Protein 8IXT (pdb70)

Secondary structure (DSSP, 8-state):
-TT--S----S--HHHHHHHHHHHGGGGG--STTT--HHHHHHHHTSSEE-THHHHHHHHHHHHHHHHT----SSPPPHHHHHHHHHHHHHTT------HHHHHHHHHHHHHHHHH-TTS-S--SS-HHHHHHHHHHHHHTT----HHHHHHHHHHHHTTTTEETTEE-HHHHHHHHHHHHHHHHHT-SGGGHHHHHHHHHHHHHHHHHTB-TTS-BSSTTTHHHHHHHHHTS--TTHHHHHHHHHHHHHHHHHTT---SHHHHHHHHHHHTT--GGGGSS--SS---EEP-PPPPPPPP--EEEEEEEE-SSSS-EEEEEEEETT--HHHHHHHHHHTSS--EEEE--TTS-EEEEETTEE--TTEEEEEEETTTEE-SS-TTT--PPTT-EEEEEEEE-

Nearest PDB structures (foldseek):
  8ixt-assembly1_A  TM=1.003E+00  e=1.130E-69  Rattus norvegicus
  8ixu-assembly1_A  TM=9.910E-01  e=1.013E-63  Rattus norvegicus
  7qbd-assembly1_A  TM=9.647E-01  e=2.688E-50  Homo sapiens
  7qbf-assembly1_A  TM=9.592E-01  e=4.370E-50  Homo sapiens
  2bb5-assembly2_B  TM=9.600E-01  e=7.190E-48  Homo sapiens

B-factor: mean 21.13, std 11.47, range [8.56, 84.75]

Organism: Rattus norvegicus (NCBI:txid10116)

GO terms:
  GO:0005576 extracellular region (C, IDA)
  GO:0031419 cobalamin binding (F, IDA)
  GO:0015889 cobalamin transport (P, TAS)

Foldseek 3Di:
DVQLFAQAQPDFDPVLLQVLLLLCQVLLPVLDLLAQALLLLLLQLLFQAHAPPSSVVSLVSLVVNVVVQQVVHDDHDALLRLLSNLLSCLSQVHADDVGSSLVVSLVNLVQQLVQCNPVSNGAGLPHLQSLLSSLLSCLLNVHAHDLSSLVSNLVCLVVQVQADPNAGPLQSLLSNLSSLLSCQVSCGSVVCNVSSVVSLVSSLVQQLVQQDPQQARRDLLSRLSNLLSSNVDTRRCSSVSSNSNSSNNSVCSVVPPNSFSSSSSSNRNVNSSHHSSCSSPHDNPDNHHYRDHDDDDDDQDAKAKEWEWEVADPPTDIDIDIDGQQAFLLVVQVRVVVVHQWDWDFGQDNRGTATAGTSRRGQDRQKGWFKAWPPPHTDPHDRRRHGDHHPIYIYTYIGGD

Structure (mmCIF, N/CA/C/O backbone):
data_8IXT
#
_entry.id   8IXT
#
_cell.length_a   51.100
_cell.length_b   55.060
_cell.length_c   143.670
_cell.angle_alpha   90.000
_cell.angle_beta   90.000
_cell.angle_gamma   90.000
#
_symmetry.space_group_name_H-M   'P 21 21 21'
#
loop_
_entity.id
_entity.type
_entity.pdbx_description
1 polymer Transcobalamin-2
2 non-polymer COBALAMIN
3 non-polymer GLUTATHIONE
4 non-polymer 'CHLORIDE ION'
5 water water
#
loop_
_atom_site.group_PDB
_atom_site.id
_atom_site.type_symbol
_atom_site.label_atom_id
_atom_site.label_alt_id
_atom_site.label_comp_id
_atom_site.label_asym_id
_atom_site.label_entity_id
_atom_site.label_seq_id
_atom_site.pdbx_PDB_ins_code
_atom_site.Cartn_x
_atom_site.Cartn_y
_atom_site.Cartn_z
_atom_site.occupancy
_atom_site.B_iso_or_equiv
_atom_site.auth_seq_id
_atom_site.auth_comp_id
_atom_site.auth_asym_id
_atom_site.auth_atom_id
_atom_site.pdbx_PDB_model_num
ATOM 1 N N . ASP A 1 15 ? -14.53969 -6.22201 49.52455 1.000 46.83702 15 ASP A N 1
ATOM 2 C CA . ASP A 1 15 ? -15.64290 -5.78648 48.67345 1.000 46.04236 15 ASP A CA 1
ATOM 3 C C . ASP A 1 15 ? -16.85771 -6.69763 48.91703 1.000 41.96649 15 ASP A C 1
ATOM 4 O O . ASP A 1 15 ? -17.40451 -7.28073 47.97734 1.000 44.85017 15 ASP A O 1
ATOM 12 N N . ASP A 1 16 ? -17.27646 -6.80833 50.18572 1.000 42.05664 16 ASP A N 1
ATOM 13 C CA . ASP A 1 16 ? -18.39308 -7.67987 50.54751 1.000 32.47811 16 ASP A CA 1
ATOM 14 C C . ASP A 1 16 ? -19.66617 -7.31362 49.80217 1.000 38.03131 16 ASP A C 1
ATOM 15 O O . ASP A 1 16 ? -20.56469 -8.15565 49.67799 1.000 36.36303 16 ASP A O 1
ATOM 24 N N . LYS A 1 17 ? -19.75780 -6.08477 49.29447 1.000 34.49257 17 LYS A N 1
ATOM 25 C CA . LYS A 1 17 ? -20.96843 -5.60874 48.64533 1.000 26.66770 17 LYS A CA 1
ATOM 26 C C . LYS A 1 17 ? -21.02153 -5.92263 47.15492 1.000 28.78259 17 LYS A C 1
ATOM 27 O O . LYS A 1 17 ? -22.08735 -5.77020 46.54522 1.000 28.71796 17 LYS A O 1
ATOM 46 N N . GLY A 1 18 ? -19.91404 -6.33719 46.54842 1.000 29.94880 18 GLY A N 1
ATOM 47 C CA . GLY A 1 18 ? -19.96313 -6.72155 45.14776 1.000 25.85591 18 GLY A CA 1
ATOM 48 C C . GLY A 1 18 ? -20.08879 -5.54425 44.21115 1.000 24.04701 18 GLY A C 1
ATOM 49 O O . GLY A 1 18 ? -20.81306 -5.62258 43.21007 1.000 24.23911 18 GLY A O 1
ATOM 53 N N . GLU A 1 19 ? -19.39294 -4.45442 44.51162 1.000 23.08472 19 GLU A N 1
ATOM 54 C CA . GLU A 1 19 ? -19.46539 -3.23682 43.72459 1.000 25.65519 19 GLU A CA 1
ATOM 55 C C . GLU A 1 19 ? -18.31202 -3.08582 42.74356 1.000 21.27937 19 GLU A C 1
ATOM 56 O O . GLU A 1 19 ? -18.39868 -2.24502 41.84405 1.000 24.06436 19 GLU A O 1
ATOM 68 N N . PHE A 1 20 ? -17.25022 -3.87237 42.88159 1.000 21.64391 20 PHE A N 1
ATOM 69 C CA . PHE A 1 20 ? -16.07841 -3.74334 42.02469 1.000 19.40957 20 PHE A CA 1
ATOM 70 C C . PHE A 1 20 ? -16.08641 -4.79804 40.92879 1.000 16.80885 20 PHE A C 1
ATOM 71 O O . PHE A 1 20 ? -16.33332 -5.97643 41.19142 1.000 17.31786 20 PHE A O 1
ATOM 88 N N . CYS A 1 21 ? -15.81777 -4.36554 39.70406 1.000 15.73209 21 CYS A N 1
ATOM 89 C CA . CYS A 1 21 ? -15.68934 -5.27640 38.57509 1.000 14.48480 21 CYS A CA 1
ATOM 90 C C . CYS A 1 21 ? -14.33084 -5.96194 38.65317 1.000 13.03974 21 CYS A C 1
ATOM 91 O O . CYS A 1 21 ? -13.30830 -5.33250 38.38908 1.000 14.18847 21 CYS A O 1
ATOM 98 N N . VAL A 1 22 ? -14.32028 -7.24914 39.00959 1.000 14.60894 22 VAL A N 1
ATOM 99 C CA . VAL A 1 22 ? -13.08040 -8.01407 39.06439 1.000 13.96427 22 VAL A CA 1
ATOM 100 C C . VAL A 1 22 ? -13.23642 -9.32984 38.31432 1.000 13.98385 22 VAL A C 1
ATOM 101 O O . VAL A 1 22 ? -14.33575 -9.85786 38.14220 1.000 14.87070 22 VAL A O 1
ATOM 114 N N . ILE A 1 23 ? -12.09694 -9.85993 37.88050 1.000 14.13925 23 ILE A N 1
ATOM 115 C CA . ILE A 1 23 ? -12.00334 -11.09712 37.10831 1.000 14.75597 23 ILE A CA 1
ATOM 116 C C . ILE A 1 23 ? -11.05034 -12.00581 37.87515 1.000 15.08948 23 ILE A C 1
ATOM 117 O O . ILE A 1 23 ? -9.87132 -12.12573 37.50779 1.000 15.04615 23 ILE A O 1
ATOM 133 N N . PRO A 1 24 ? -11.50175 -12.63050 38.94449 1.000 15.38897 24 PRO A N 1
ATOM 134 C CA . PRO A 1 24 ? -10.60883 -13.45356 39.76862 1.000 16.13775 24 PRO A CA 1
ATOM 135 C C . PRO A 1 24 ? -10.43063 -14.84312 39.17617 1.000 16.93547 24 PRO A C 1
ATOM 136 O O . PRO A 1 24 ? -11.19120 -15.29494 38.32299 1.000 17.13950 24 PRO A O 1
ATOM 147 N N . LYS A 1 25 ? -9.39281 -15.52939 39.65606 1.000 16.64556 25 LYS A N 1
ATOM 148 C CA . LYS A 1 25 ? -9.28023 -16.97657 39.48685 1.000 15.90971 25 LYS A CA 1
ATOM 149 C C . LYS A 1 25 ? -9.28770 -17.39342 38.01879 1.000 16.41214 25 LYS A C 1
ATOM 150 O O . LYS A 1 25 ? -9.91151 -18.37884 37.63444 1.000 16.88802 25 LYS A O 1
ATOM 169 N N . MET A 1 26 ? -8.57564 -16.65449 37.18949 1.000 14.97667 26 MET A N 1
ATOM 170 C CA . MET A 1 26 ? -8.41646 -17.06521 35.80879 1.000 14.58817 26 MET A CA 1
ATOM 171 C C . MET A 1 26 ? -7.35998 -18.16119 35.72635 1.000 15.02248 26 MET A C 1
ATOM 172 O O . MET A 1 26 ? -6.37136 -18.16952 36.47045 1.000 16.95928 26 MET A O 1
ATOM 186 N N . ASP A 1 27 ? -7.57352 -19.09373 34.81109 1.000 13.75748 27 ASP A N 1
ATOM 187 C CA . ASP A 1 27 ? -6.61402 -20.17297 34.64238 1.000 12.88608 27 ASP A CA 1
ATOM 188 C C . ASP A 1 27 ? -5.26511 -19.60118 34.23548 1.000 12.03512 27 ASP A C 1
ATOM 189 O O . ASP A 1 27 ? -5.15886 -18.84368 33.27237 1.000 12.85938 27 ASP A O 1
ATOM 198 N N . GLY A 1 28 ? -4.22542 -19.97377 34.97611 1.000 11.88848 28 GLY A N 1
ATOM 199 C CA . GLY A 1 28 ? -2.92626 -19.37287 34.74170 1.000 12.29061 28 GLY A CA 1
ATOM 200 C C . GLY A 1 28 ? -2.37600 -19.69507 33.37132 1.000 11.22301 28 GLY A C 1
ATOM 201 O O . GLY A 1 28 ? -1.77417 -18.83984 32.71043 1.000 12.26972 28 GLY A O 1
ATOM 205 N N A GLN A 1 29 ? -2.56252 -20.92579 32.93080 0.559 12.90321 29 GLN A N 1
ATOM 206 N N B GLN A 1 29 ? -2.52707 -20.94837 32.94213 0.441 12.84766 29 GLN A N 1
ATOM 207 C CA A GLN A 1 29 ? -1.97209 -21.30965 31.66226 0.559 12.32809 29 GLN A CA 1
ATOM 208 C CA B GLN A 1 29 ? -1.97078 -21.33707 31.64836 0.441 12.36599 29 GLN A CA 1
ATOM 209 C C A GLN A 1 29 ? -2.76127 -20.79068 30.46715 0.559 13.12087 29 GLN A C 1
ATOM 210 C C B GLN A 1 29 ? -2.75037 -20.71625 30.48974 0.441 13.17386 29 GLN A C 1
ATOM 211 O O A GLN A 1 29 ? -2.17118 -20.52670 29.41142 0.559 12.73459 29 GLN A O 1
ATOM 212 O O B GLN A 1 29 ? -2.15053 -20.26565 29.50360 0.441 11.26675 29 GLN A O 1
ATOM 239 N N . LEU A 1 30 ? -4.07788 -20.62584 30.59590 1.000 12.37652 30 LEU A N 1
ATOM 240 C CA . LEU A 1 30 ? -4.83308 -20.01425 29.51089 1.000 12.69488 30 LEU A CA 1
ATOM 241 C C . LEU A 1 30 ? -4.39052 -18.57814 29.31933 1.000 11.56037 30 LEU A C 1
ATOM 242 O O . LEU A 1 30 ? -4.27456 -18.10152 28.19109 1.000 12.00746 30 LEU A O 1
ATOM 258 N N . VAL A 1 31 ? -4.12637 -17.86336 30.41289 1.000 11.56769 31 VAL A N 1
ATOM 259 C CA . VAL A 1 31 ? -3.69376 -16.47561 30.31719 1.000 12.70501 31 VAL A CA 1
ATOM 260 C C . VAL A 1 31 ? -2.26106 -16.38183 29.79414 1.000 11.22262 31 VAL A C 1
ATOM 261 O O . VAL A 1 31 ? -1.94645 -15.51496 28.97169 1.000 11.67027 31 VAL A O 1
ATOM 274 N N . GLU A 1 32 ? -1.38451 -17.27799 30.23497 1.000 11.31763 32 GLU A N 1
ATOM 275 C CA . GLU A 1 32 ? -0.02790 -17.30548 29.70134 1.000 11.45971 32 GLU A CA 1
ATOM 276 C C . GLU A 1 32 ? -0.03671 -17.53271 28.19618 1.000 11.51857 32 GLU A C 1
ATOM 277 O O . GLU A 1 32 ? 0.67502 -16.84785 27.45111 1.000 11.78019 32 GLU A O 1
ATOM 289 N N . LYS A 1 33 ? -0.80484 -18.51827 27.73620 1.000 11.59696 33 LYS A N 1
ATOM 290 C CA . LYS A 1 33 ? -0.83741 -18.82733 26.30958 1.000 13.32813 33 LYS A CA 1
ATOM 291 C C . LYS A 1 33 ? -1.38042 -17.65057 25.52223 1.000 12.72870 33 LYS A C 1
ATOM 292 O O . LYS A 1 33 ? -0.90923 -17.35975 24.41135 1.000 13.25902 33 LYS A O 1
ATOM 311 N N . LEU A 1 34 ? -2.34197 -16.93061 26.08851 1.000 13.19715 34 LEU A N 1
ATOM 312 C CA . LEU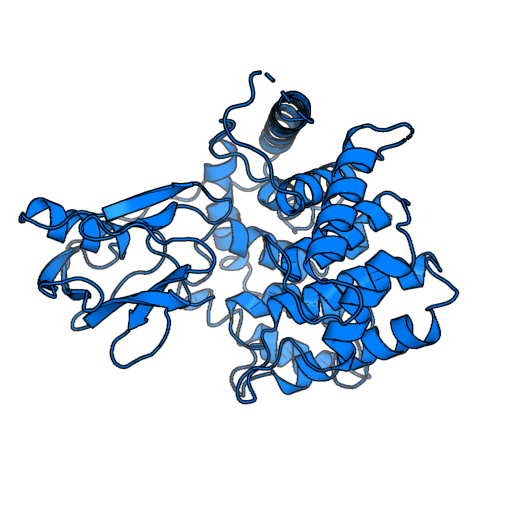 A 1 34 ? -2.85101 -15.71894 25.46818 1.000 13.88899 34 LEU A CA 1
ATOM 313 C C . LEU A 1 34 ? -1.72801 -14.71737 25.25375 1.000 12.36271 34 LEU A C 1
ATOM 314 O O . LEU A 1 34 ? -1.55475 -14.18092 24.14967 1.000 13.79767 34 LEU A O 1
ATOM 330 N N . GLY A 1 35 ? -0.90860 -14.48387 26.27938 1.000 13.27118 35 GLY A N 1
ATOM 331 C CA . GLY A 1 35 ? 0.23705 -13.60540 26.11349 1.000 12.69547 35 GLY A CA 1
ATOM 332 C C . GLY A 1 35 ? 1.26389 -14.13540 25.12844 1.000 13.83857 35 GLY A C 1
ATOM 333 O O . GLY A 1 35 ? 1.84168 -13.37331 24.34584 1.000 14.06163 35 GLY A O 1
ATOM 337 N N . GLN A 1 36 ? 1.51413 -15.43946 25.14461 1.000 12.03669 36 GLN A N 1
ATOM 338 C CA . GLN A 1 36 ? 2.47534 -16.01345 24.21565 1.000 14.18449 36 GLN A CA 1
ATOM 339 C C . GLN A 1 36 ? 2.05590 -15.82086 22.76433 1.000 14.09088 36 GLN A C 1
ATOM 340 O O . GLN A 1 36 ? 2.91830 -15.82333 21.88221 1.000 15.97778 36 GLN A O 1
ATOM 354 N N . ARG A 1 37 ? 0.75728 -15.65436 22.49156 1.000 12.17045 37 ARG A N 1
ATOM 355 C CA . ARG A 1 37 ? 0.31200 -15.37810 21.12468 1.000 12.76074 37 ARG A CA 1
ATOM 356 C C . ARG A 1 37 ? 0.74521 -13.99370 20.67237 1.000 13.89918 37 ARG A C 1
ATOM 357 O O . ARG A 1 37 ? 0.92759 -13.78192 19.46554 1.000 15.22008 37 ARG A O 1
ATOM 378 N N . LEU A 1 38 ? 0.94878 -13.04386 21.59182 1.000 14.49711 38 LEU A N 1
ATOM 379 C CA . LEU A 1 38 ? 1.44962 -11.74418 21.16962 1.000 14.32839 38 LEU A CA 1
ATOM 380 C C . LEU A 1 38 ? 2.94671 -11.74337 20.94769 1.000 18.59277 38 LEU A C 1
ATOM 381 O O . LEU A 1 38 ? 3.46278 -10.91969 20.18751 1.000 16.59270 38 LEU A O 1
ATOM 397 N N . LEU A 1 39 ? 3.66802 -12.57017 21.69046 1.000 14.21597 39 LEU A N 1
ATOM 398 C CA . LEU A 1 39 ? 5.12027 -12.49242 21.70590 1.000 15.55508 39 LEU A CA 1
ATOM 399 C C . LEU A 1 39 ? 5.72827 -12.50947 20.31044 1.000 16.17242 39 LEU A C 1
ATOM 400 O O . LEU A 1 39 ? 6.60504 -11.67200 20.04185 1.000 16.50638 39 LEU A O 1
ATOM 416 N N . PRO A 1 40 ? 5.32010 -13.38521 19.38103 1.000 14.87522 40 PRO A N 1
ATOM 417 C CA . PRO A 1 40 ? 5.97733 -13.38074 18.05985 1.000 15.44236 40 PRO A CA 1
ATOM 418 C C . PRO A 1 40 ? 5.80798 -12.07347 17.31317 1.000 13.94255 40 PRO A C 1
ATOM 419 O O . PRO A 1 40 ? 6.66564 -11.70447 16.50030 1.000 13.93009 40 PRO A O 1
ATOM 430 N N . TRP A 1 41 ? 4.69496 -11.38283 17.53840 1.000 12.89772 41 TRP A N 1
ATOM 431 C CA . TRP A 1 41 ? 4.43319 -10.11780 16.87103 1.000 12.29914 41 TRP A CA 1
ATOM 432 C C . TRP A 1 41 ? 5.38142 -9.02112 17.32132 1.000 11.76198 41 TRP A C 1
ATOM 433 O O . TRP A 1 41 ? 5.53324 -8.01956 16.61095 1.000 12.91488 41 TRP A O 1
ATOM 454 N N . MET A 1 42 ? 6.04158 -9.18339 18.47029 1.000 12.73542 42 MET A N 1
ATOM 455 C CA . MET A 1 42 ? 7.02379 -8.20294 18.89426 1.000 11.57289 42 MET A CA 1
ATOM 456 C C . MET A 1 42 ? 8.19860 -8.09936 17.93595 1.000 13.35325 42 MET A C 1
ATOM 457 O O . MET A 1 42 ? 8.90128 -7.08759 17.95144 1.000 13.69510 42 MET A O 1
ATOM 471 N N . ASP A 1 43 ? 8.41532 -9.09662 17.08421 1.000 13.71279 43 ASP A N 1
ATOM 472 C CA . ASP A 1 43 ? 9.50632 -9.06680 16.12467 1.000 13.73295 43 ASP A CA 1
ATOM 473 C C . ASP A 1 43 ? 9.09464 -8.53157 14.76158 1.000 13.05220 43 ASP A C 1
ATOM 474 O O . ASP A 1 43 ? 9.95934 -8.36650 13.90027 1.000 15.60427 43 ASP A O 1
ATOM 483 N N . ARG A 1 44 ? 7.80953 -8.25942 14.55190 1.000 11.99131 44 ARG A N 1
ATOM 484 C CA . ARG A 1 44 ? 7.30858 -7.71231 13.28946 1.000 11.35106 44 ARG A CA 1
ATOM 485 C C . ARG A 1 44 ? 7.30025 -6.19290 13.45388 1.000 11.46796 44 ARG A C 1
ATOM 486 O O . ARG A 1 44 ? 6.30488 -5.58802 13.85701 1.000 12.07803 44 ARG A O 1
ATOM 507 N N . LEU A 1 45 ? 8.44376 -5.58840 13.14410 1.000 12.34054 45 LEU A N 1
ATOM 508 C CA . LEU A 1 45 ? 8.72581 -4.20397 13.48553 1.000 13.14519 45 LEU A CA 1
ATOM 509 C C . LEU A 1 45 ? 8.58093 -3.24779 12.31549 1.000 13.50629 45 LEU A C 1
ATOM 510 O O . LEU A 1 45 ? 8.82008 -2.04977 12.48300 1.000 13.81244 45 LEU A O 1
ATOM 526 N N . SER A 1 46 ? 8.21864 -3.72391 11.13125 1.000 12.97093 46 SER A N 1
ATOM 527 C CA . SER A 1 46 ? 8.13452 -2.80927 10.00634 1.000 13.92520 46 SER A CA 1
ATOM 528 C C . SER A 1 46 ? 7.01454 -1.79348 10.21614 1.000 13.51705 46 SER A C 1
ATOM 529 O O . SER A 1 46 ? 6.04934 -2.02279 10.94559 1.000 13.03183 46 SER A O 1
ATOM 537 N N . SER A 1 47 ? 7.14917 -0.66078 9.53399 1.000 14.52040 47 SER A N 1
ATOM 538 C CA . SER A 1 47 ? 6.10724 0.36074 9.56939 1.000 16.39602 47 SER A CA 1
ATOM 539 C C . SER A 1 47 ? 4.76291 -0.21117 9.15863 1.000 15.55674 47 SER A C 1
ATOM 540 O O . SER A 1 47 ? 3.71550 0.23065 9.64179 1.000 17.50175 47 SER A O 1
ATOM 548 N N . GLU A 1 48 ? 4.77447 -1.21663 8.30404 1.000 14.04010 48 GLU A N 1
ATOM 549 C CA . GLU A 1 48 ? 3.56202 -1.82659 7.78810 1.000 15.85201 48 GLU A CA 1
ATOM 550 C C . GLU A 1 48 ? 2.89091 -2.76470 8.77762 1.000 14.99431 48 GLU A C 1
ATOM 551 O O . GLU A 1 48 ? 1.73676 -3.14272 8.55292 1.000 17.51162 48 GLU A O 1
ATOM 563 N N . GLN A 1 49 ? 3.55611 -3.11965 9.87424 1.000 11.98628 49 GLN A N 1
ATOM 564 C CA . GLN A 1 49 ? 3.00666 -4.06316 10.83735 1.000 12.24286 49 GLN A CA 1
ATOM 565 C C . GLN A 1 49 ? 2.97168 -3.55664 12.26953 1.000 11.53143 49 GLN A C 1
ATOM 566 O O . GLN A 1 49 ? 2.28025 -4.15911 13.09010 1.000 12.66679 49 GLN A O 1
ATOM 580 N N . LEU A 1 50 ? 3.66658 -2.47851 12.59911 1.000 11.14505 50 LEU A N 1
ATOM 581 C CA . LEU A 1 50 ? 3.65581 -1.96859 13.96550 1.000 10.28098 50 LEU A CA 1
ATOM 582 C C . LEU A 1 50 ? 2.23689 -1.64917 14.42247 1.000 10.77636 50 LEU A C 1
ATOM 583 O O . LEU A 1 50 ? 1.44004 -1.07628 13.67955 1.000 11.30373 50 LEU A O 1
ATOM 599 N N . ASN A 1 51 ? 1.93961 -1.99303 15.67222 1.000 10.35522 51 ASN A N 1
ATOM 600 C CA . ASN A 1 51 ? 0.63245 -1.69044 16.24204 1.000 10.35612 51 ASN A CA 1
ATOM 601 C C . ASN A 1 51 ? 0.85096 -1.16292 17.65138 1.000 9.63769 51 ASN A C 1
ATOM 602 O O . ASN A 1 51 ? 1.15611 -1.93315 18.57016 1.000 9.42153 51 ASN A O 1
ATOM 613 N N . PRO A 1 52 ? 0.66558 0.13753 17.88321 1.000 9.15365 52 PRO A N 1
ATOM 614 C CA . PRO A 1 52 ? 0.87757 0.66352 19.23875 1.000 9.86511 52 PRO A CA 1
ATOM 615 C C . PRO A 1 52 ? -0.01127 0.02834 20.29331 1.000 8.89192 52 PRO A C 1
ATOM 616 O O . PRO A 1 52 ? 0.36982 0.00164 21.46870 1.000 9.02873 52 PRO A O 1
ATOM 627 N N . SER A 1 53 ? -1.19095 -0.47225 19.92224 1.000 8.72347 53 SER A N 1
ATOM 628 C CA . SER A 1 53 ? -2.04465 -1.12165 20.90772 1.000 9.08598 53 SER A CA 1
ATOM 629 C C . SER A 1 53 ? -1.39071 -2.35579 21.51917 1.000 8.74068 53 SER A C 1
ATOM 630 O O . SER A 1 53 ? -1.66218 -2.67441 22.67520 1.000 8.86952 53 SER A O 1
ATOM 638 N N . ILE A 1 54 ? -0.55101 -3.06651 20.76550 1.000 9.38819 54 ILE A N 1
ATOM 639 C CA . ILE A 1 54 ? 0.15787 -4.22605 21.30978 1.000 9.39991 54 ILE A CA 1
ATOM 640 C C . ILE A 1 54 ? 1.04930 -3.80180 22.47418 1.000 9.74677 54 ILE A C 1
ATOM 641 O O . ILE A 1 54 ? 1.11155 -4.46392 23.51505 1.000 9.40229 54 ILE A O 1
ATOM 657 N N . TYR A 1 55 ? 1.78111 -2.69953 22.28971 1.000 9.33170 55 TYR A N 1
ATOM 658 C CA . TYR A 1 55 ? 2.65858 -2.18248 23.33130 1.000 9.53722 55 TYR A CA 1
ATOM 659 C C . TYR A 1 55 ? 1.85876 -1.78882 24.56771 1.000 8.76312 55 TYR A C 1
ATOM 660 O O . TYR A 1 55 ? 2.20511 -2.15434 25.69405 1.000 9.54767 55 TYR A O 1
ATOM 678 N N . VAL A 1 56 ? 0.78008 -1.02602 24.38111 1.000 8.79446 56 VAL A N 1
ATOM 679 C CA . VAL A 1 56 ? -0.08232 -0.64864 25.50068 1.000 9.46033 56 VAL A CA 1
ATOM 680 C C . VAL A 1 56 ? -0.58519 -1.88148 26.23578 1.000 8.70154 56 VAL A C 1
ATOM 681 O O . VAL A 1 56 ? -0.57253 -1.95188 27.47147 1.000 8.99164 56 VAL A O 1
ATOM 694 N N . GLY A 1 57 ? -1.11799 -2.83234 25.47378 1.000 8.98630 57 GLY A N 1
ATOM 695 C CA . GLY A 1 57 ? -1.72839 -4.00407 26.08025 1.000 9.94712 57 GLY A CA 1
ATOM 696 C C . GLY A 1 57 ? -0.75220 -4.80350 26.91671 1.000 9.29119 57 GLY A C 1
ATOM 697 O O . GLY A 1 57 ? -1.07776 -5.25180 28.01676 1.000 9.86276 57 GLY A O 1
ATOM 701 N N A LEU A 1 58 ? 0.47289 -4.99036 26.41548 0.490 9.38124 58 LEU A N 1
ATOM 702 N N B LEU A 1 58 ? 0.46425 -4.97665 26.40696 0.510 9.41405 58 LEU A N 1
ATOM 703 C CA A LEU A 1 58 ? 1.47540 -5.68680 27.21274 0.490 10.57530 58 LEU A CA 1
ATOM 704 C CA B LEU A 1 58 ? 1.49200 -5.68651 27.14693 0.510 10.57571 58 LEU A CA 1
ATOM 705 C C A LEU A 1 58 ? 1.82166 -4.90144 28.46301 0.490 10.15099 58 LEU A C 1
ATOM 706 C C B LEU A 1 58 ? 1.88911 -4.92816 28.41007 0.510 10.14644 58 LEU A C 1
ATOM 707 O O A LEU A 1 58 ? 1.89017 -5.46227 29.56185 0.490 9.89353 58 LEU A O 1
ATOM 708 O O B LEU A 1 58 ? 2.00381 -5.52818 29.48252 0.510 9.78669 58 LEU A O 1
ATOM 739 N N . ARG A 1 59 ? 2.08527 -3.60368 28.31533 1.000 9.76144 59 ARG A N 1
ATOM 740 C CA . ARG A 1 59 ? 2.49882 -2.82483 29.47413 1.000 10.08300 59 ARG A CA 1
ATOM 741 C C . ARG A 1 59 ? 1.45492 -2.83813 30.57850 1.000 9.27221 59 ARG A C 1
ATOM 742 O O . ARG A 1 59 ? 1.81861 -2.77600 31.74964 1.000 10.01776 59 ARG A O 1
ATOM 763 N N . LEU A 1 60 ? 0.17080 -2.88920 30.23375 1.000 9.09388 60 LEU A N 1
ATOM 764 C CA . LEU A 1 60 ? -0.90600 -2.89901 31.21710 1.000 9.46884 60 LEU A CA 1
ATOM 765 C C . LEU A 1 60 ? -1.24820 -4.30788 31.69009 1.000 9.21356 60 LEU A C 1
ATOM 766 O O . LEU A 1 60 ? -2.13145 -4.46884 32.52939 1.000 10.04910 60 LEU A O 1
ATOM 782 N N . SER A 1 61 ? -0.54361 -5.31574 31.19420 1.000 9.66188 61 SER A N 1
ATOM 783 C CA . SER A 1 61 ? -0.82952 -6.71112 31.48058 1.000 9.85858 61 SER A CA 1
ATOM 784 C C . SER A 1 61 ? 0.02610 -7.21916 32.62907 1.000 9.67847 61 SER A C 1
ATOM 785 O O . SER A 1 61 ? 0.91040 -6.53742 33.14652 1.000 9.85784 61 SER A O 1
ATOM 793 N N . SER A 1 62 ? -0.20920 -8.47509 33.00376 1.000 10.20078 62 SER A N 1
ATOM 794 C CA . SER A 1 62 ? 0.61632 -9.15529 33.98738 1.000 10.82182 62 SER A CA 1
ATOM 795 C C . SER A 1 62 ? 1.86650 -9.78294 33.38747 1.000 9.96077 62 SER A C 1
ATOM 796 O O . SER A 1 62 ? 2.60295 -10.47285 34.09832 1.000 11.12719 62 SER A O 1
ATOM 804 N N . MET A 1 63 ? 2.12958 -9.54963 32.10751 1.000 10.02207 63 MET A N 1
ATOM 805 C CA . MET A 1 63 ? 3.20361 -10.20374 31.37692 1.000 9.90478 63 MET A CA 1
ATOM 806 C C . MET A 1 63 ? 4.05347 -9.17411 30.63833 1.000 10.30765 63 MET A C 1
ATOM 807 O O . MET A 1 63 ? 3.63207 -8.03576 30.39730 1.000 10.31870 63 MET A O 1
ATOM 821 N N . GLN A 1 64 ? 5.26478 -9.58798 30.26049 1.000 10.09465 64 GLN A N 1
ATOM 822 C CA . GLN A 1 64 ? 6.16207 -8.67423 29.57231 1.000 9.71196 64 GLN A CA 1
ATOM 823 C C . GLN A 1 64 ? 7.01877 -9.40982 28.56148 1.000 10.59522 64 GLN A C 1
ATOM 824 O O . GLN A 1 64 ? 7.16311 -10.63389 28.59851 1.000 11.20155 64 GLN A O 1
ATOM 838 N N . ALA A 1 65 ? 7.61077 -8.63129 27.64905 1.000 11.44943 65 ALA A N 1
ATOM 839 C CA . ALA A 1 65 ? 8.52947 -9.16759 26.65149 1.000 11.46330 65 ALA A CA 1
ATOM 840 C C . ALA A 1 65 ? 9.93063 -8.57481 26.77466 1.000 12.64084 65 ALA A C 1
ATOM 841 O O . AL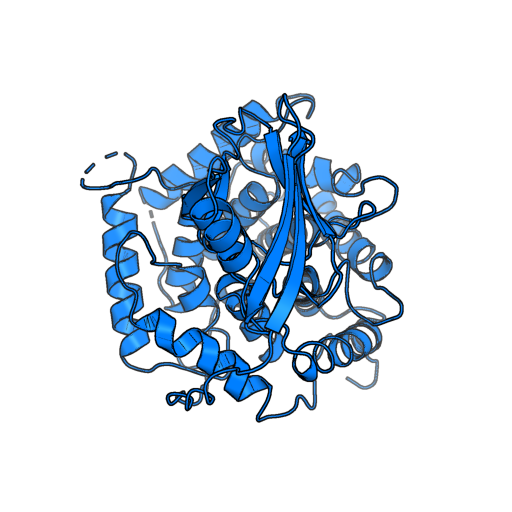A A 1 65 ? 10.72564 -8.65254 25.83211 1.000 13.29416 65 ALA A O 1
ATOM 848 N N . GLY A 1 66 ? 10.26511 -7.98642 27.91766 1.000 13.00598 66 GLY A N 1
ATOM 849 C CA . GLY A 1 66 ? 11.64208 -7.57050 28.14912 1.000 14.50883 66 GLY A CA 1
ATOM 850 C C . GLY A 1 66 ? 12.12449 -6.53413 27.15831 1.000 13.43534 66 GLY A C 1
ATOM 851 O O . GLY A 1 66 ? 11.41650 -5.57315 26.83251 1.000 13.32452 66 GLY A O 1
ATOM 855 N N . THR A 1 67 ? 13.36079 -6.72188 26.68710 1.000 14.64483 67 THR A N 1
ATOM 856 C CA . THR A 1 67 ? 13.99155 -5.75204 25.80067 1.000 14.67413 67 THR A CA 1
ATOM 857 C C . THR A 1 67 ? 13.26665 -5.63602 24.46706 1.000 13.67293 67 THR A C 1
ATOM 858 O O . THR A 1 67 ? 13.43222 -4.62997 23.76774 1.000 14.98323 67 THR A O 1
ATOM 869 N N . LYS A 1 68 ? 12.46773 -6.63638 24.09477 1.000 12.59791 68 LYS A N 1
ATOM 870 C CA . LYS A 1 68 ? 11.69720 -6.50957 22.86457 1.000 12.46023 68 LYS A CA 1
ATOM 871 C C . LYS A 1 68 ? 10.72020 -5.35135 22.95096 1.000 12.24214 68 LYS A C 1
ATOM 872 O O . LYS A 1 68 ? 10.37796 -4.74890 21.93177 1.000 12.59913 68 LYS A O 1
ATOM 891 N N . GLU A 1 69 ? 10.25538 -5.01967 24.14927 1.000 11.84070 69 GLU A N 1
ATOM 892 C CA . GLU A 1 69 ? 9.32655 -3.90841 24.28760 1.000 10.65900 69 GLU A CA 1
ATOM 893 C C . GLU A 1 69 ? 10.00213 -2.59284 23.96959 1.000 10.74309 69 GLU A C 1
ATOM 894 O O . GLU A 1 69 ? 9.43692 -1.75223 23.26892 1.000 10.62235 69 GLU A O 1
ATOM 906 N N . ASN A 1 70 ? 11.21291 -2.40263 24.46919 1.000 11.65320 70 ASN A N 1
ATOM 907 C CA . ASN A 1 70 ? 11.92061 -1.15491 24.23838 1.000 11.60843 70 ASN A CA 1
ATOM 908 C C . ASN A 1 70 ? 12.17127 -0.95490 22.75673 1.000 11.72921 70 ASN A C 1
ATOM 909 O O . ASN A 1 70 ? 12.02048 0.15619 22.24070 1.000 12.30714 70 ASN A O 1
ATOM 920 N N . LEU A 1 71 ? 12.55416 -2.02176 22.06222 1.000 12.28172 71 LEU A N 1
ATOM 921 C CA . LEU A 1 71 ? 12.79356 -1.93731 20.63014 1.000 13.33678 71 LEU A CA 1
ATOM 922 C C . LEU A 1 71 ? 11.49729 -1.66469 19.88513 1.000 11.66934 71 LEU A C 1
ATOM 923 O O . LEU A 1 71 ? 11.48223 -0.91380 18.90800 1.000 12.21424 71 LEU A O 1
ATOM 939 N N . TYR A 1 72 ? 10.39796 -2.26108 20.33361 1.000 10.92140 72 TYR A N 1
ATOM 940 C CA . TYR A 1 72 ? 9.09968 -1.99233 19.72324 1.000 10.44854 72 TYR A CA 1
ATOM 941 C C . TYR A 1 72 ? 8.74541 -0.51579 19.85554 1.000 10.78066 72 TYR A C 1
ATOM 942 O O . TYR A 1 72 ? 8.33396 0.13346 18.88347 1.000 10.56781 72 TYR A O 1
ATOM 960 N N . LEU A 1 73 ? 8.92480 0.04569 21.06027 1.000 10.82951 73 LEU A N 1
ATOM 961 C CA . LEU A 1 73 ? 8.62281 1.45806 21.26420 1.000 10.52289 73 LEU A CA 1
ATOM 962 C C . LEU A 1 73 ? 9.52472 2.34965 20.41777 1.000 10.92074 73 LEU A C 1
ATOM 963 O O . LEU A 1 73 ? 9.07106 3.34578 19.85102 1.000 11.54090 73 LEU A O 1
ATOM 979 N N . HIS A 1 74 ? 10.80526 2.01492 20.32907 1.000 11.69324 74 HIS A N 1
ATOM 980 C CA . HIS A 1 74 ? 11.72067 2.78726 19.49571 1.000 11.92394 74 HIS A CA 1
ATOM 981 C C . HIS A 1 74 ? 11.21990 2.84151 18.05703 1.000 12.54962 74 HIS A C 1
ATOM 982 O O . HIS A 1 74 ? 11.23307 3.89829 17.40954 1.000 12.97695 74 HIS A O 1
ATOM 996 N N . ASN A 1 75 ? 10.78609 1.69632 17.53730 1.000 11.93457 75 ASN A N 1
ATOM 997 C CA . ASN A 1 75 ? 10.27653 1.64862 16.16941 1.000 11.37273 75 ASN A CA 1
ATOM 998 C C . ASN A 1 75 ? 8.94213 2.38020 16.04104 1.000 11.56626 75 ASN A C 1
ATOM 999 O O . ASN A 1 75 ? 8.69408 3.04596 15.02127 1.000 12.20088 75 ASN A O 1
ATOM 1010 N N . LEU A 1 76 ? 8.07345 2.27588 17.04704 1.000 11.44326 76 LEU A N 1
ATOM 1011 C CA . LEU A 1 76 ? 6.84103 3.05956 17.01658 1.000 11.73205 76 LEU A CA 1
ATOM 1012 C C . LEU A 1 76 ? 7.15056 4.54841 16.91173 1.000 11.80978 76 LEU A C 1
ATOM 1013 O O . LEU A 1 76 ? 6.52948 5.27781 16.13466 1.000 12.83366 76 LEU A O 1
ATOM 1029 N N . LYS A 1 77 ? 8.09573 5.03135 17.72126 1.000 11.47227 77 LYS A N 1
ATOM 1030 C CA . LYS A 1 77 ? 8.43319 6.45205 17.69481 1.000 13.93621 77 LYS A CA 1
ATOM 1031 C C . LYS A 1 77 ? 8.91591 6.88291 16.31794 1.000 13.84252 77 LYS A C 1
ATOM 1032 O O . LYS A 1 77 ? 8.48802 7.91342 15.79083 1.000 14.76109 77 LYS A O 1
ATOM 1051 N N . LEU A 1 78 ? 9.81777 6.11726 15.71800 1.000 13.95611 78 LEU A N 1
ATOM 1052 C CA . LEU A 1 78 ? 10.30611 6.48831 14.39619 1.000 15.34148 78 LEU A CA 1
ATOM 1053 C C . LEU A 1 78 ? 9.17634 6.51023 13.38029 1.000 16.02703 78 LEU A C 1
ATOM 1054 O O . LEU A 1 78 ? 9.13364 7.39838 12.51842 1.000 17.29796 78 LEU A O 1
ATOM 1070 N N . HIS A 1 79 ? 8.24983 5.55713 13.46903 1.000 14.69083 79 HIS A N 1
ATOM 1071 C CA . HIS A 1 79 ? 7.15626 5.46380 12.50295 1.000 16.05743 79 HIS A CA 1
ATOM 1072 C C . HIS A 1 79 ? 6.18458 6.63270 12.63672 1.000 15.30990 79 HIS A C 1
ATOM 1073 O O . HIS A 1 79 ? 5.86389 7.29482 11.64137 1.000 17.32484 79 HIS A O 1
ATOM 1087 N N . TYR A 1 80 ? 5.72586 6.92440 13.85306 1.000 14.84031 80 TYR A N 1
ATOM 1088 C CA . TYR A 1 80 ? 4.75925 8.01073 14.01914 1.000 14.55009 80 TYR A CA 1
ATOM 1089 C C . TYR A 1 80 ? 5.39300 9.38434 13.82121 1.000 17.59318 80 TYR A C 1
ATOM 1090 O O . TYR A 1 80 ? 4.71778 10.30850 13.34439 1.000 22.22300 80 TYR A O 1
ATOM 1108 N N . GLN A 1 81 ? 6.68640 9.53171 14.11709 1.000 17.89611 81 GLN A N 1
ATOM 1109 C CA . GLN A 1 81 ? 7.37501 10.79005 13.83374 1.000 19.75447 81 GLN A CA 1
ATOM 1110 C C . GLN A 1 81 ? 7.55625 10.99686 12.33233 1.000 24.01265 81 GLN A C 1
ATOM 1111 O O . GLN A 1 81 ? 7.47713 12.12902 11.84163 1.000 25.61103 81 GLN A O 1
ATOM 1125 N N . GLN A 1 82 ? 7.78042 9.91876 11.58115 1.000 22.43508 82 GLN A N 1
ATOM 1126 C CA . GLN A 1 82 ? 7.98018 10.03548 10.13849 1.000 25.58442 82 GLN A CA 1
ATOM 1127 C C . GLN A 1 82 ? 6.68226 10.36134 9.41527 1.000 27.81169 82 GLN A C 1
ATOM 1128 O O . GLN A 1 82 ? 6.70513 11.03406 8.37627 1.000 31.57315 82 GLN A O 1
ATOM 1142 N N . CYS A 1 83 ? 5.55201 9.91145 9.95322 1.000 27.29942 83 CYS A N 1
ATOM 1143 C CA . CYS A 1 83 ? 4.25335 10.04356 9.31401 1.000 39.16471 83 CYS A CA 1
ATOM 1144 C C . CYS A 1 83 ? 3.46264 11.25222 9.80167 1.000 40.31279 83 CYS A C 1
ATOM 1145 O O . CYS A 1 83 ? 2.25051 11.31433 9.57065 1.000 44.37697 83 CYS A O 1
ATOM 1152 N N . LEU A 1 84 ? 4.11253 12.22106 10.44081 1.000 41.12586 84 LEU A N 1
ATOM 1153 C CA . LEU A 1 84 ? 3.42791 13.45731 10.78947 1.000 38.05725 84 LEU A CA 1
ATOM 1154 C C . LEU A 1 84 ? 3.19310 14.29349 9.53881 1.000 47.92194 84 LEU A C 1
ATOM 1155 O O . LEU A 1 84 ? 4.10974 14.50222 8.73703 1.000 50.07183 84 LEU A O 1
ATOM 1171 N N . LEU A 1 85 ? 1.96625 14.78049 9.37917 1.000 46.54470 85 LEU A N 1
ATOM 1172 C CA . LEU A 1 85 ? 1.61931 15.60702 8.22976 1.000 50.06561 85 LEU A CA 1
ATOM 1173 C C . LEU A 1 85 ? 2.38317 16.93015 8.23518 1.000 49.92143 85 LEU A C 1
ATOM 1174 O O . LEU A 1 85 ? 2.88662 17.37148 9.26771 1.000 51.58127 85 LEU A O 1
ATOM 1190 N N . GLY A 1 95 ? 9.02402 10.50270 4.84481 1.000 51.84779 95 GLY A N 1
ATOM 1191 C CA . GLY A 1 95 ? 9.26201 9.22577 4.19438 1.000 51.10438 95 GLY A CA 1
ATOM 1192 C C . GLY A 1 95 ? 8.19896 8.18570 4.48379 1.000 52.97502 95 GLY A C 1
ATOM 1193 O O . GLY A 1 95 ? 8.40193 6.99626 4.26169 1.000 59.50692 95 GLY A O 1
ATOM 1196 N N . CYS A 1 96 ? 7.05551 8.65715 4.96731 1.000 49.87138 96 CYS A N 1
ATOM 1197 C CA . CYS A 1 96 ? 5.94639 7.79507 5.34570 1.000 49.58841 96 CYS A CA 1
ATOM 1198 C C . CYS A 1 96 ? 5.33359 7.13001 4.11606 1.000 49.83659 96 CYS A C 1
ATOM 1199 O O . CYS A 1 96 ? 5.40669 7.65213 2.99992 1.000 53.53852 96 CYS A O 1
ATOM 1206 N N . GLN A 1 97 ? 4.71523 5.96420 4.32676 1.000 44.65162 97 GLN A N 1
ATOM 1207 C CA . GLN A 1 97 ? 4.15185 5.19951 3.21658 1.000 45.40299 97 GLN A CA 1
ATOM 1208 C C . GLN A 1 97 ? 2.63222 5.30469 3.10256 1.000 52.79020 97 GLN A C 1
ATOM 1209 O O . GLN A 1 97 ? 2.11415 5.39842 1.98597 1.000 52.52860 97 GLN A O 1
ATOM 1223 N N . THR A 1 98 ? 1.89888 5.28224 4.21796 1.000 47.30195 98 THR A N 1
ATOM 1224 C CA . THR A 1 98 ? 0.44125 5.34086 4.20218 1.000 47.14017 98 THR A CA 1
ATOM 1225 C C . THR A 1 98 ? -0.02719 6.31312 5.27652 1.000 39.17507 98 THR A C 1
ATOM 1226 O O . THR A 1 98 ? 0.53809 6.35698 6.37352 1.000 39.58822 98 THR A O 1
ATOM 1237 N N . LYS A 1 99 ? -1.05908 7.09314 4.94910 1.000 40.77191 99 LYS A N 1
ATOM 1238 C CA . LYS A 1 99 ? -1.54124 8.12749 5.85798 1.000 37.18006 99 LYS A CA 1
ATOM 1239 C C . LYS A 1 99 ? -2.04587 7.51178 7.16061 1.000 34.30020 99 LYS A C 1
ATOM 1240 O O . LYS A 1 99 ? -2.83308 6.56044 7.15214 1.000 37.55751 99 LYS A O 1
ATOM 1259 N N . ILE A 1 100 ? -1.60976 8.08703 8.27984 1.000 23.84406 100 ILE A N 1
ATOM 1260 C CA . ILE A 1 100 ? -1.97869 7.61058 9.60880 1.000 22.99760 100 ILE A CA 1
ATOM 1261 C C . ILE A 1 100 ? -3.29961 8.24922 10.00982 1.000 19.10089 100 ILE A C 1
ATOM 1262 O O . ILE A 1 100 ? -3.45691 9.47590 9.95282 1.000 22.37322 100 ILE A O 1
ATOM 1278 N N . SER A 1 101 ? -4.25263 7.42071 10.42747 1.000 16.38373 101 SER A N 1
ATOM 1279 C CA . SER A 1 101 ? -5.54311 7.93317 10.85689 1.000 16.44611 101 SER A CA 1
ATOM 1280 C C . SER A 1 101 ? -5.42553 8.58660 12.22584 1.000 14.79690 101 SER A C 1
ATOM 1281 O O . SER A 1 101 ? -4.46416 8.36806 12.96253 1.000 13.70328 101 SER A O 1
ATOM 1289 N N . GLY A 1 102 ? -6.44210 9.38086 12.57026 1.000 15.16257 102 GLY A N 1
ATOM 1290 C CA . GLY A 1 102 ? -6.47306 9.98039 13.89123 1.000 14.61949 102 GLY A CA 1
ATOM 1291 C C . GLY A 1 102 ? -6.40239 8.93715 14.98864 1.000 12.38863 102 GLY A C 1
ATOM 1292 O O . GLY A 1 102 ? -5.62241 9.05888 15.93315 1.000 12.17289 102 GLY A O 1
ATOM 1296 N N . GLY A 1 103 ? -7.21303 7.88399 14.87536 1.000 12.09305 103 GLY A N 1
ATOM 1297 C CA . GLY A 1 103 ? -7.21988 6.84537 15.89069 1.000 12.22375 103 GLY A CA 1
ATOM 1298 C C . GLY A 1 103 ? -5.90696 6.10195 16.02373 1.000 10.48923 103 GLY A C 1
ATOM 1299 O O . GLY A 1 103 ? -5.54337 5.68441 17.11879 1.000 10.87183 103 GLY A O 1
ATOM 1303 N N . SER A 1 104 ? -5.19181 5.91877 14.92003 1.000 10.55383 104 SER A N 1
ATOM 1304 C CA . SER A 1 104 ? -3.89844 5.25925 15.00076 1.000 11.18239 104 SER A CA 1
ATOM 1305 C C . SER A 1 104 ? -2.90855 6.12262 15.77808 1.000 10.74645 104 SER A C 1
ATOM 1306 O O . SER A 1 104 ? -2.15524 5.62183 16.61955 1.000 10.58790 104 SER A O 1
ATOM 1314 N N . LEU A 1 105 ? -2.87001 7.41925 15.46091 1.000 10.61273 105 LEU A N 1
ATOM 1315 C CA . LEU A 1 105 ? -2.06428 8.35576 16.23900 1.000 11.11229 105 LEU A CA 1
ATOM 1316 C C . LEU A 1 105 ? -2.49133 8.36827 17.70403 1.000 10.63334 105 LEU A C 1
ATOM 1317 O O . LEU A 1 105 ? -1.64450 8.40560 18.60360 1.000 10.15192 105 LEU A O 1
ATOM 1333 N N . ALA A 1 106 ? -3.79832 8.28926 17.96637 1.000 9.47307 106 ALA A N 1
ATOM 1334 C CA . ALA A 1 106 ? -4.27949 8.21778 19.34388 1.000 10.15337 106 ALA A CA 1
ATOM 1335 C C . ALA A 1 106 ? -3.70235 7.01671 20.07753 1.000 9.59416 106 ALA A C 1
ATOM 1336 O O . ALA A 1 106 ? -3.27446 7.12525 21.23193 1.000 9.42833 106 ALA A O 1
ATOM 1343 N N . LEU A 1 107 ? -3.67823 5.85529 19.42497 1.000 9.38585 107 LEU A N 1
ATOM 1344 C CA . LEU A 1 107 ? -3.09992 4.67027 20.04795 1.000 9.46425 107 LEU A CA 1
ATOM 1345 C C . LEU A 1 107 ? -1.61278 4.85464 20.31842 1.000 9.14779 107 LEU A C 1
ATOM 1346 O O . LEU A 1 107 ? -1.09990 4.37292 21.33433 1.000 9.27928 107 LEU A O 1
ATOM 1362 N N . TYR A 1 108 ? -0.90096 5.53666 19.43099 1.000 9.35393 108 TYR A N 1
ATOM 1363 C CA . TYR A 1 108 ? 0.49101 5.88450 19.70463 1.000 9.70092 108 TYR A CA 1
ATOM 1364 C C . TYR A 1 108 ? 0.61545 6.76034 20.95653 1.000 9.06442 108 TYR A C 1
ATOM 1365 O O . TYR A 1 108 ? 1.50202 6.54652 21.78774 1.000 9.38455 108 TYR A O 1
ATOM 1383 N N . LEU A 1 109 ? -0.25825 7.75887 21.10202 1.000 9.01114 109 LEU A N 1
ATOM 1384 C CA . LEU A 1 109 ? -0.26527 8.54897 22.33610 1.000 9.18430 109 LEU A CA 1
ATOM 1385 C C . LEU A 1 109 ? -0.46239 7.66481 23.55796 1.000 9.46977 109 LEU A C 1
ATOM 1386 O O . LEU A 1 109 ? 0.16331 7.88552 24.60063 1.000 9.28641 109 LEU A O 1
ATOM 1402 N N . LEU A 1 110 ? -1.33807 6.66828 23.46538 1.000 9.27936 110 LEU A N 1
ATOM 1403 C CA . LEU A 1 110 ? -1.50622 5.75461 24.59457 1.000 8.92885 110 LEU A CA 1
ATOM 1404 C C . LEU A 1 110 ? -0.22564 4.97043 24.87616 1.000 8.55594 110 LEU A C 1
ATOM 1405 O O . LEU A 1 110 ? 0.13944 4.76276 26.03822 1.000 9.17561 110 LEU A O 1
ATOM 1421 N N . ALA A 1 111 ? 0.47243 4.54218 23.82485 1.000 9.27664 111 ALA A N 1
ATOM 1422 C CA . ALA A 1 111 ? 1.74514 3.84567 24.00627 1.000 9.36290 111 ALA A CA 1
ATOM 1423 C C . ALA A 1 111 ? 2.76003 4.72619 24.72607 1.000 9.59916 111 ALA A C 1
ATOM 1424 O O . ALA A 1 111 ? 3.48415 4.24661 25.60550 1.000 9.69062 111 ALA A O 1
ATOM 1431 N N . LEU A 1 112 ? 2.81682 6.02099 24.39547 1.000 9.24919 112 LEU A N 1
ATOM 1432 C CA . LEU A 1 112 ? 3.72869 6.91480 25.10649 1.000 9.83197 112 LEU A CA 1
ATOM 1433 C C . LEU A 1 112 ? 3.39877 6.95933 26.59364 1.000 9.64188 112 LEU A C 1
ATOM 1434 O O . LEU A 1 112 ? 4.29819 6.89300 27.44238 1.000 9.26589 112 LEU A O 1
ATOM 1450 N N . ARG A 1 113 ? 2.11705 7.08453 26.93841 1.000 9.58044 113 ARG A N 1
ATOM 1451 C CA . ARG A 1 113 ? 1.76044 7.09086 28.35454 1.000 9.63851 113 ARG A CA 1
ATOM 1452 C C . ARG A 1 113 ? 2.12856 5.77137 29.02423 1.000 9.49702 113 ARG A C 1
ATOM 1453 O O . ARG A 1 113 ? 2.47179 5.75127 30.20854 1.000 9.69673 113 ARG A O 1
ATOM 1474 N N . ALA A 1 114 ? 2.04081 4.64960 28.30858 1.000 9.12451 114 ALA A N 1
ATOM 1475 C CA . ALA A 1 114 ? 2.38965 3.35852 28.89375 1.000 9.51566 114 ALA A CA 1
ATOM 1476 C C . ALA A 1 114 ? 3.86815 3.29300 29.24906 1.000 10.01227 114 ALA A C 1
ATOM 1477 O O . ALA A 1 114 ? 4.25985 2.43999 30.06113 1.000 11.09504 114 ALA A O 1
ATOM 1484 N N . ASN A 1 115 ? 4.69528 4.18062 28.69006 1.000 9.82865 115 ASN A N 1
ATOM 1485 C CA . ASN A 1 115 ? 6.08717 4.31888 29.09626 1.000 10.27719 115 ASN A CA 1
ATOM 1486 C C . ASN A 1 115 ? 6.31798 5.55460 29.96321 1.000 10.75879 115 ASN A C 1
ATOM 1487 O O . ASN A 1 115 ? 7.46201 6.01311 30.11419 1.000 10.76540 115 ASN A O 1
ATOM 1498 N N . CYS A 1 116 ? 5.24335 6.12249 30.50664 1.000 9.97850 116 CYS A N 1
ATOM 1499 C CA . CYS A 1 116 ? 5.32532 7.28729 31.38785 1.000 10.20668 116 CYS A CA 1
ATOM 1500 C C . CYS A 1 116 ? 5.87913 8.52329 30.68542 1.000 11.00904 116 CYS A C 1
ATOM 1501 O O . CYS A 1 116 ? 6.45177 9.40566 31.32285 1.000 12.56804 116 CYS A O 1
ATOM 1508 N N . GLU A 1 117 ? 5.66282 8.63683 29.37834 1.000 10.55347 117 GLU A N 1
ATOM 1509 C CA . GLU A 1 117 ? 6.07496 9.81278 28.63199 1.000 11.19880 117 GLU A CA 1
ATOM 1510 C C . GLU A 1 117 ? 4.87843 10.71053 28.33936 1.000 11.06355 117 GLU A C 1
ATOM 1511 O O . GLU A 1 117 ? 3.77459 10.23488 28.04925 1.000 11.40384 117 GLU A O 1
ATOM 1523 N N . LEU A 1 118 ? 5.11104 12.01183 28.41347 1.000 13.32989 118 LEU A N 1
ATOM 1524 C CA . LEU A 1 118 ? 4.07625 13.02859 28.26304 1.000 14.35193 118 LEU A CA 1
ATOM 1525 C C . LEU A 1 118 ? 4.42626 13.93166 27.09839 1.000 17.22965 118 LEU A C 1
ATOM 1526 O O . LEU A 1 118 ? 5.56432 14.40230 27.00458 1.000 16.98315 118 LEU A O 1
ATOM 1542 N N . LEU A 1 119 ? 3.46056 14.17477 26.21329 1.000 17.82951 119 LEU A N 1
ATOM 1543 C CA . LEU A 1 119 ? 3.66330 15.12224 25.13042 1.000 16.71773 119 LEU A CA 1
ATOM 1544 C C . LEU A 1 119 ? 3.30654 16.53344 25.57427 1.000 22.81052 119 LEU A C 1
ATOM 1545 O O . LEU A 1 119 ? 2.34089 16.74731 26.31892 1.000 25.86794 119 LEU A O 1
ATOM 1561 N N . GLY A 1 120 ? 4.08384 17.49574 25.09150 1.000 26.41281 120 GLY A N 1
ATOM 1562 C CA . GLY A 1 120 ? 3.79702 18.90204 25.30411 1.000 32.39092 120 GLY A CA 1
ATOM 1563 C C . GLY A 1 120 ? 3.68977 19.30907 26.75705 1.000 33.82719 120 GLY A C 1
ATOM 1564 O O . GLY A 1 120 ? 2.90436 20.19421 27.09538 1.000 35.27771 120 GLY A O 1
ATOM 1568 N N . GLY A 1 124 ? 4.54303 23.46895 21.98451 1.000 48.55247 124 GLY A N 1
ATOM 1569 C CA . GLY A 1 124 ? 3.45728 23.25038 21.04568 1.000 46.61935 124 GLY A CA 1
ATOM 1570 C C . GLY A 1 124 ? 3.62193 21.99298 20.22349 1.000 38.92148 124 GLY A C 1
ATOM 1571 O O . GLY A 1 124 ? 4.13780 22.02205 19.11445 1.000 47.37680 124 GLY A O 1
ATOM 1575 N N . ASP A 1 125 ? 3.14826 20.87837 20.75487 1.000 34.08882 125 ASP A N 1
ATOM 1576 C CA . ASP A 1 125 ? 3.48638 19.59688 20.16347 1.000 22.80515 125 ASP A CA 1
ATOM 1577 C C . ASP A 1 125 ? 2.70873 19.37615 18.86250 1.000 26.38991 125 ASP A C 1
ATOM 1578 O O . ASP A 1 125 ? 1.49842 19.62645 18.78009 1.000 24.35037 125 ASP A O 1
ATOM 1587 N N . ARG A 1 126 ? 3.42263 18.90749 17.83417 1.000 25.70875 126 ARG A N 1
ATOM 1588 C CA . ARG A 1 126 ? 2.81978 18.75878 16.51394 1.000 24.68175 126 ARG A CA 1
ATOM 1589 C C . ARG A 1 126 ? 1.84053 17.59922 16.48435 1.000 22.25657 126 ARG A C 1
ATOM 1590 O O . ARG A 1 126 ? 0.82530 17.65661 15.78439 1.000 24.70522 126 ARG A O 1
ATOM 1611 N N . MET A 1 127 ? 2.12869 16.52973 17.21659 1.000 20.17303 127 MET A N 1
ATOM 1612 C CA . MET A 1 127 ? 1.20007 15.41033 17.23707 1.000 19.93650 127 MET A CA 1
ATOM 1613 C C . MET A 1 127 ? -0.08568 15.77597 17.94304 1.000 19.62064 127 MET A C 1
ATOM 1614 O O . MET A 1 127 ? -1.17360 15.39890 17.49655 1.000 18.26039 127 MET A O 1
ATOM 1628 N N . VAL A 1 128 ? 0.02250 16.47325 19.07626 1.000 19.31906 128 VAL A N 1
ATOM 1629 C CA . VAL A 1 128 ? -1.17437 16.92461 19.76910 1.000 20.17968 128 VAL A CA 1
ATOM 1630 C C . VAL A 1 128 ? -2.03352 17.74316 18.81956 1.000 18.74026 128 VAL A C 1
ATOM 1631 O O . VAL A 1 128 ? -3.24541 17.53753 18.70733 1.000 17.80253 128 VAL A O 1
ATOM 1644 N N . SER A 1 129 ? -1.40297 18.65670 18.08529 1.000 18.97869 129 SER A N 1
ATOM 1645 C CA . SER A 1 129 ? -2.13523 19.50078 17.14990 1.000 18.88001 129 SER A CA 1
ATOM 1646 C C . SER A 1 129 ? -2.77352 18.67556 16.03401 1.000 18.30217 129 SER A C 1
ATOM 1647 O O . SER A 1 129 ? -3.93712 18.89317 15.67908 1.000 19.25901 129 SER A O 1
ATOM 1655 N N . GLN A 1 130 ? -2.02985 17.72177 15.47014 1.000 18.34388 130 GLN A N 1
ATOM 1656 C CA . GLN A 1 130 ? -2.58736 16.89256 14.40139 1.000 17.91497 130 GLN A CA 1
ATOM 1657 C C . GLN A 1 130 ? -3.81617 16.12694 14.87938 1.000 17.95893 130 GLN A C 1
ATOM 1658 O O . GLN A 1 130 ? -4.81112 16.01347 14.15460 1.000 19.15741 130 GLN A O 1
ATOM 1672 N N . LEU A 1 131 ? -3.77476 15.59435 16.09782 1.000 15.49796 131 LEU A N 1
ATOM 1673 C CA . LEU A 1 131 ? -4.92555 14.85917 16.60666 1.000 16.43284 131 LEU A CA 1
ATOM 1674 C C . LEU A 1 131 ? -6.10068 15.79155 16.86533 1.000 15.51075 131 LEU A C 1
ATOM 1675 O O . LEU A 1 131 ? -7.25026 15.44781 16.57480 1.000 16.68138 131 LEU A O 1
ATOM 1691 N N . LYS A 1 132 ? -5.83544 16.99418 17.38135 1.000 16.49538 132 LYS A N 1
ATOM 1692 C CA . LYS A 1 132 ? -6.91110 17.96360 17.56478 1.000 16.54564 132 LYS A CA 1
ATOM 1693 C C . LYS A 1 132 ? -7.54645 18.34830 16.23006 1.000 17.25871 132 LYS A C 1
ATOM 1694 O O . LYS A 1 132 ? -8.76631 18.52348 16.14339 1.000 17.92273 132 LYS A O 1
ATOM 1713 N N . TRP A 1 133 ? -6.74054 18.49325 15.16796 1.000 18.35220 133 TRP A N 1
ATOM 1714 C CA . TRP A 1 133 ? -7.30240 18.84372 13.86294 1.000 18.95766 133 TRP A CA 1
ATOM 1715 C C . TRP A 1 133 ? -8.07131 17.68159 13.23313 1.000 18.42983 133 TRP A C 1
ATOM 1716 O O . TRP A 1 133 ? -9.03945 17.91068 12.50421 1.000 19.55824 133 TRP A O 1
ATOM 1737 N N . PHE A 1 134 ? -7.66168 16.43713 13.49045 1.000 17.22442 134 PHE A N 1
ATOM 1738 C CA . PHE A 1 134 ? -8.47597 15.28830 13.09385 1.000 17.00641 134 PHE A CA 1
ATOM 1739 C C . PHE A 1 134 ? -9.87016 15.38979 13.69454 1.000 15.95554 134 PHE A C 1
ATOM 1740 O O . PHE A 1 134 ? -10.88012 15.20429 13.00254 1.000 16.77317 134 PHE A O 1
ATOM 1757 N N . LEU A 1 135 ? -9.94264 15.67982 14.99616 1.000 16.26655 135 LEU A N 1
ATOM 1758 C CA . LEU A 1 135 ? -11.23868 15.81682 15.64844 1.000 14.57687 135 LEU A CA 1
ATOM 1759 C C . LEU A 1 135 ? -12.03823 16.96732 15.05667 1.000 17.28989 135 LEU A C 1
ATOM 1760 O O . LEU A 1 135 ? -13.26171 16.87342 14.90954 1.000 16.50060 135 LEU A O 1
ATOM 1776 N N . GLU A 1 136 ? -11.36860 18.07113 14.71600 1.000 17.82076 136 GLU A N 1
ATOM 1777 C CA . GLU A 1 136 ? -12.06566 19.18598 14.08736 1.000 19.85322 136 GLU A CA 1
ATOM 1778 C C . GLU A 1 136 ? -12.64686 18.77065 12.74285 1.000 19.07054 136 GLU A C 1
ATOM 1779 O O . GLU A 1 136 ? -13.77870 19.14578 12.40034 1.000 19.83884 136 GLU A O 1
ATOM 1791 N N . ASP A 1 137 ? -11.87565 18.02284 11.94861 1.000 19.80054 137 ASP A N 1
ATOM 1792 C CA . ASP A 1 137 ? -12.38452 17.53099 10.67456 1.000 20.42972 137 ASP A CA 1
ATOM 1793 C C . ASP A 1 137 ? -13.59340 16.63551 10.88248 1.000 20.93259 137 ASP A C 1
ATOM 1794 O O . ASP A 1 137 ? -14.57889 16.72840 10.14344 1.000 20.60482 137 ASP A O 1
ATOM 1803 N N . GLU A 1 138 ? -13.53415 15.74674 11.87434 1.000 17.60556 138 GLU A N 1
ATOM 1804 C CA . GLU A 1 138 ? -14.65679 14.84537 12.09004 1.000 18.18928 138 GLU A CA 1
ATOM 1805 C C . GLU A 1 138 ? -15.87449 15.59639 12.61102 1.000 18.73103 138 GLU A C 1
ATOM 1806 O O . GLU A 1 138 ? -17.00838 15.28463 12.22711 1.000 19.09416 138 GLU A O 1
ATOM 1818 N N . LYS A 1 139 ? -15.66072 16.59369 13.48250 1.000 18.49678 139 LYS A N 1
ATOM 1819 C CA . LYS A 1 139 ? -16.76863 17.42041 13.95156 1.000 18.42444 139 LYS A CA 1
ATOM 1820 C C . LYS A 1 139 ? -17.46357 18.10544 12.78393 1.000 21.73102 139 LYS A C 1
ATOM 1821 O O . LYS A 1 139 ? -18.69931 18.17350 12.73092 1.000 21.23796 139 LYS A O 1
ATOM 1840 N N . LYS A 1 140 ? -16.67833 18.62507 11.84174 1.000 21.15374 140 LYS A N 1
ATOM 1841 C CA . LYS A 1 140 ? -17.23724 19.23936 10.64511 1.000 23.25174 140 LYS A CA 1
ATOM 1842 C C . LYS A 1 140 ? -18.03441 18.23188 9.82548 1.000 22.80769 140 LYS A C 1
ATOM 1843 O O . LYS A 1 140 ? -19.11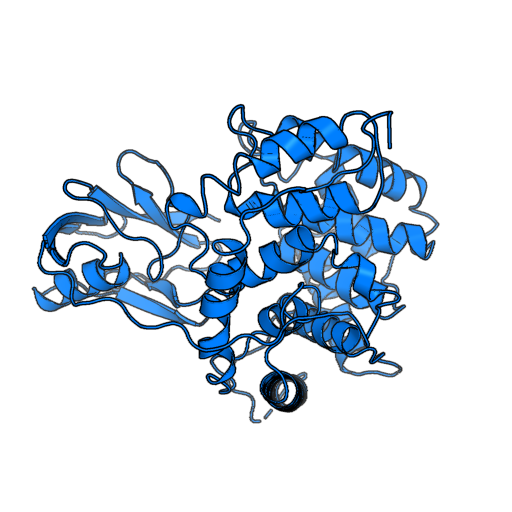875 18.55453 9.31871 1.000 24.94215 140 LYS A O 1
ATOM 1862 N N . ALA A 1 141 ? -17.52477 17.00486 9.68559 1.000 23.48277 141 ALA A N 1
ATOM 1863 C CA . ALA A 1 141 ? -18.25397 15.98597 8.93607 1.000 23.76821 141 ALA A CA 1
ATOM 1864 C C . ALA A 1 141 ? -19.59293 15.67191 9.59479 1.000 25.01876 141 ALA A C 1
ATOM 1865 O O . ALA A 1 141 ? -20.60610 15.48630 8.90580 1.000 27.23464 141 ALA A O 1
ATOM 1872 N N . ILE A 1 142 ? -19.61523 15.60841 10.92874 1.000 22.87966 142 ILE A N 1
ATOM 1873 C CA . ILE A 1 142 ? -20.85698 15.35270 11.65394 1.000 24.68780 142 ILE A CA 1
ATOM 1874 C C . ILE A 1 142 ? -21.84191 16.49668 11.44997 1.000 29.11545 142 ILE A C 1
ATOM 1875 O O . ILE A 1 142 ? -23.04809 16.27574 11.28798 1.000 29.45371 142 ILE A O 1
ATOM 1891 N N . GLY A 1 143 ? -21.35238 17.73225 11.47358 1.000 25.20412 143 GLY A N 1
ATOM 1892 C CA . GLY A 1 143 ? -22.16889 18.88818 11.17263 1.000 29.46947 143 GLY A CA 1
ATOM 1893 C C . GLY A 1 143 ? -22.88836 19.45027 12.38566 1.000 28.10095 143 GLY A C 1
ATOM 1894 O O . GLY A 1 143 ? -22.92581 18.86084 13.46824 1.000 29.40964 143 GLY A O 1
ATOM 1898 N N . HIS A 1 144 ? -23.48097 20.63246 12.18228 1.000 29.43197 144 HIS A N 1
ATOM 1899 C CA . HIS A 1 144 ? -24.13407 21.34900 13.27313 1.000 30.54050 144 HIS A CA 1
ATOM 1900 C C . HIS A 1 144 ? -25.42012 20.67767 13.73292 1.000 35.54623 144 HIS A C 1
ATOM 1901 O O . HIS A 1 144 ? -25.82612 20.88383 14.88112 1.000 41.25078 144 HIS A O 1
ATOM 1915 N N . HIS A 1 145 ? -26.05641 19.86988 12.88344 1.000 35.13770 145 HIS A N 1
ATOM 1916 C CA . HIS A 1 145 ? -27.28189 19.16759 13.24374 1.000 36.87084 145 HIS A CA 1
ATOM 1917 C C . HIS A 1 145 ? -27.05097 17.67884 13.48580 1.000 33.46697 145 HIS A C 1
ATOM 1918 O O . HIS A 1 145 ? -28.00475 16.89619 13.45125 1.000 39.84050 145 HIS A O 1
ATOM 1932 N N . HIS A 1 146 ? -25.80369 17.27064 13.73278 1.000 38.64201 146 HIS A N 1
ATOM 1933 C CA . HIS A 1 146 ? -25.46762 15.86608 13.98089 1.000 41.67732 146 HIS A CA 1
ATOM 1934 C C . HIS A 1 146 ? -26.02093 14.95035 12.88542 1.000 45.30290 146 HIS A C 1
ATOM 1935 O O . HIS A 1 146 ? -26.17668 13.74179 13.08982 1.000 52.01099 146 HIS A O 1
ATOM 1949 N N . GLU A 1 147 ? -26.28700 15.52296 11.70676 1.000 49.68613 147 GLU A N 1
ATOM 1950 C CA . GLU A 1 147 ? -26.91543 14.82841 10.59104 1.000 51.60800 147 GLU A CA 1
ATOM 1951 C C . GLU A 1 147 ? -25.91650 14.13221 9.67638 1.000 52.12782 147 GLU A C 1
ATOM 1952 O O . GLU A 1 147 ? -26.32236 13.30377 8.85398 1.000 52.88409 147 GLU A O 1
ATOM 1964 N N . GLY A 1 148 ? -24.63552 14.47440 9.76767 1.000 37.10621 148 GLY A N 1
ATOM 1965 C CA . GLY A 1 148 ? -23.60186 13.79836 9.01751 1.000 34.76964 148 GLY A CA 1
ATOM 1966 C C . GLY A 1 148 ? -23.05227 12.61395 9.78160 1.000 32.02963 148 GLY A C 1
ATOM 1967 O O . GLY A 1 148 ? -23.60258 12.17520 10.79337 1.000 45.02694 148 GLY A O 1
ATOM 1971 N N . HIS A 1 149 ? -21.93456 12.09528 9.28499 1.000 30.93433 149 HIS A N 1
ATOM 1972 C CA . HIS A 1 149 ? -21.23987 10.99405 9.93266 1.000 31.48871 149 HIS A CA 1
ATOM 1973 C C . HIS A 1 149 ? -19.74356 11.26359 9.90034 1.000 29.35458 149 HIS A C 1
ATOM 1974 O O . HIS A 1 149 ? -19.24929 11.93015 8.98330 1.000 27.10856 149 HIS A O 1
ATOM 1988 N N . PRO A 1 150 ? -19.00034 10.76336 10.88839 1.000 24.02951 150 PRO A N 1
ATOM 1989 C CA . PRO A 1 150 ? -17.53508 10.84919 10.82333 1.000 23.92260 150 PRO A CA 1
ATOM 1990 C C . PRO A 1 150 ? -17.00494 10.16558 9.57062 1.000 21.16514 150 PRO A C 1
ATOM 1991 O O . PRO A 1 150 ? -17.58943 9.20375 9.06897 1.000 24.35398 150 PRO A O 1
ATOM 2002 N N . HIS A 1 151 ? -15.87424 10.66713 9.06772 1.000 20.32973 151 HIS A N 1
ATOM 2003 C CA . HIS A 1 151 ? -15.19101 9.97405 7.98054 1.000 22.00890 151 HIS A CA 1
ATOM 2004 C C . HIS A 1 151 ? -14.60111 8.64706 8.43970 1.000 24.86083 151 HIS A C 1
ATOM 2005 O O . HIS A 1 151 ? -14.48451 7.71648 7.62805 1.000 23.08449 151 HIS A O 1
ATOM 2019 N N . THR A 1 152 ? -14.18946 8.55292 9.71254 1.000 17.95939 152 THR A N 1
ATOM 2020 C CA . THR A 1 152 ? -13.74530 7.29265 10.29971 1.000 16.50335 152 THR A CA 1
ATOM 2021 C C . THR A 1 152 ? -14.89441 6.66453 11.07864 1.000 16.88535 152 THR A C 1
ATOM 2022 O O . THR A 1 152 ? -15.72817 5.96151 10.49153 1.000 17.04569 152 THR A O 1
ATOM 2033 N N . SER A 1 153 ? -14.97412 6.93845 12.37823 1.000 14.92408 153 SER A N 1
ATOM 2034 C CA . SER A 1 153 ? -16.02316 6.38168 13.22152 1.000 14.70731 153 SER A CA 1
ATOM 2035 C C . SER A 1 153 ? -16.09486 7.15873 14.52736 1.000 13.21454 153 SER A C 1
ATOM 2036 O O . SER A 1 153 ? -15.13089 7.82152 14.92986 1.000 12.92027 153 SER A O 1
ATOM 2044 N N . TYR A 1 154 ? -17.23689 7.04546 15.20986 1.000 13.76661 154 TYR A N 1
ATOM 2045 C CA . TYR A 1 154 ? -17.30618 7.54470 16.57735 1.000 13.18210 154 TYR A CA 1
ATOM 2046 C C . TYR A 1 154 ? -16.34013 6.80339 17.49694 1.000 13.22337 154 TYR A C 1
ATOM 2047 O O . TYR A 1 154 ? -15.91980 7.35783 18.51108 1.000 12.24821 154 TYR A O 1
ATOM 2065 N N . TYR A 1 155 ? -15.96847 5.55726 17.16850 1.000 12.30588 155 TYR A N 1
ATOM 2066 C CA . TYR A 1 155 ? -14.94066 4.86016 17.93559 1.000 11.27466 155 TYR A CA 1
ATOM 2067 C C . TYR A 1 155 ? -13.62731 5.62597 17.89113 1.000 10.86820 155 TYR A C 1
ATOM 2068 O O . TYR A 1 155 ? -13.02617 5.89682 18.93309 1.000 10.73663 155 TYR A O 1
ATOM 2086 N N . GLN A 1 156 ? -13.16309 5.99396 16.69402 1.000 10.99396 156 GLN A N 1
ATOM 2087 C CA . GLN A 1 156 ? -11.91323 6.74641 16.61872 1.000 10.69380 156 GLN A CA 1
ATOM 2088 C C . GLN A 1 156 ? -12.05231 8.13874 17.22996 1.000 11.41912 156 GLN A C 1
ATOM 2089 O O . GLN A 1 156 ? -11.08788 8.66797 17.79010 1.000 11.66394 156 GLN A O 1
ATOM 2103 N N . TYR A 1 157 ? -13.23348 8.73964 17.11827 1.000 11.57093 157 TYR A N 1
ATOM 2104 C CA . TYR A 1 157 ? -13.48507 10.05122 17.72053 1.000 11.28966 157 TYR A CA 1
ATOM 2105 C C . TYR A 1 157 ? -13.29824 9.98810 19.23776 1.000 11.88355 157 TYR A C 1
ATOM 2106 O O . TYR A 1 157 ? -12.55034 10.78534 19.82146 1.000 11.81278 157 TYR A O 1
ATOM 2124 N N . GLY A 1 158 ? -13.95624 9.02942 19.89442 1.000 11.59435 158 GLY A N 1
ATOM 2125 C CA . GLY A 1 158 ? -13.80115 8.88727 21.33756 1.000 11.63912 158 GLY A CA 1
ATOM 2126 C C . GLY A 1 158 ? -12.39389 8.50536 21.75012 1.000 10.94840 158 GLY A C 1
ATOM 2127 O O . GLY A 1 158 ? -11.85427 9.03195 22.73478 1.000 10.68649 158 GLY A O 1
ATOM 2131 N N . LEU A 1 159 ? -11.78780 7.57699 21.01316 1.000 10.53666 159 LEU A N 1
ATOM 2132 C CA . LEU A 1 159 ? -10.41362 7.18244 21.28813 1.000 9.76663 159 LEU A CA 1
ATOM 2133 C C . LEU A 1 159 ? -9.46762 8.38052 21.23056 1.000 10.00481 159 LEU A C 1
ATOM 2134 O O . LEU A 1 159 ? -8.54639 8.49262 22.04686 1.000 10.09535 159 LEU A O 1
ATOM 2150 N N . SER A 1 160 ? -9.67268 9.28055 20.27124 1.000 10.76565 160 SER A N 1
ATOM 2151 C CA . SER A 1 160 ? -8.79950 10.43975 20.13066 1.000 11.29262 160 SER A CA 1
ATOM 2152 C C . SER A 1 160 ? -9.00238 11.44232 21.26038 1.000 11.08576 160 SER A C 1
ATOM 2153 O O . SER A 1 160 ? -8.02819 12.02382 21.75187 1.000 10.99569 160 SER A O 1
ATOM 2161 N N . ILE A 1 161 ? -10.25012 11.68360 21.67132 1.000 10.62574 161 ILE A N 1
ATOM 2162 C CA . ILE A 1 161 ? -10.48822 12.51757 22.85442 1.000 11.00355 161 ILE A CA 1
ATOM 2163 C C . ILE A 1 161 ? -9.78656 11.92908 24.07425 1.000 10.61792 161 ILE A C 1
ATOM 2164 O O . ILE A 1 161 ? -9.15093 12.65171 24.85745 1.000 11.04952 161 ILE A O 1
ATOM 2180 N N . LEU A 1 162 ? -9.91074 10.61425 24.26167 1.000 10.11896 162 LEU A N 1
ATOM 2181 C CA . LEU A 1 162 ? -9.28054 9.93885 25.39364 1.000 10.08798 162 LEU A CA 1
ATOM 2182 C C . LEU A 1 162 ? -7.76503 10.08907 25.36335 1.000 10.48534 162 LEU A C 1
ATOM 2183 O O . LEU A 1 162 ? -7.13145 10.37806 26.38687 1.000 10.27826 162 LEU A O 1
ATOM 2199 N N . ALA A 1 163 ? -7.16289 9.84918 24.19992 1.000 9.24197 163 ALA A N 1
ATOM 2200 C CA . ALA A 1 163 ? -5.70728 9.91641 24.08993 1.000 10.14042 163 ALA A CA 1
ATOM 2201 C C . ALA A 1 163 ? -5.17801 11.31469 24.38441 1.000 10.09968 163 ALA A C 1
ATOM 2202 O O . ALA A 1 163 ? -4.13904 11.46609 25.03050 1.000 10.61386 163 ALA A O 1
ATOM 2209 N N . LEU A 1 164 ? -5.87358 12.34518 23.92764 1.000 10.35859 164 LEU A N 1
ATOM 2210 C CA . LEU A 1 164 ? -5.48510 13.70768 24.28659 1.000 10.88002 164 LEU A CA 1
ATOM 2211 C C . LEU A 1 164 ? -5.63855 13.93635 25.78051 1.000 11.30396 164 LEU A C 1
ATOM 2212 O O . LEU A 1 164 ? -4.75987 14.51607 26.42404 1.000 10.99167 164 LEU A O 1
ATOM 2228 N N . CYS A 1 165 ? -6.75780 13.48585 26.33967 1.000 10.31863 165 CYS A N 1
ATOM 2229 C CA . CYS A 1 165 ? -7.02984 13.67959 27.75968 1.000 10.62744 165 CYS A CA 1
ATOM 2230 C C . CYS A 1 165 ? -5.96910 13.03748 28.65236 1.000 11.18894 165 CYS A C 1
ATOM 2231 O O . CYS A 1 165 ? -5.53893 13.65078 29.63436 1.000 11.02165 165 CYS A O 1
ATOM 2238 N N . VAL A 1 166 ? -5.50757 11.82582 28.33628 1.000 10.34626 166 VAL A N 1
ATOM 2239 C CA . VAL A 1 166 ? -4.50423 11.20812 29.19335 1.000 10.57204 166 VAL A CA 1
ATOM 2240 C C . VAL A 1 166 ? -3.15125 11.89516 29.06462 1.000 10.58993 166 VAL A C 1
ATOM 2241 O O . VAL A 1 166 ? -2.28878 11.70504 29.92445 1.000 11.43347 166 VAL A O 1
ATOM 2254 N N . HIS A 1 167 ? -2.92810 12.69067 28.01586 1.000 9.68224 167 HIS A N 1
ATOM 2255 C CA . HIS A 1 167 ? -1.79105 13.59737 27.93568 1.000 11.01088 167 HIS A CA 1
ATOM 2256 C C . HIS A 1 167 ? -2.10706 14.99368 28.47521 1.000 10.83087 167 HIS A C 1
ATOM 2257 O O . HIS A 1 167 ? -1.33811 15.92991 28.24988 1.000 11.64088 167 HIS A O 1
ATOM 2271 N N . ARG A 1 168 ? -3.22110 15.15031 29.18576 1.000 10.87933 168 ARG A N 1
ATOM 2272 C CA . ARG A 1 168 ? -3.55239 16.39742 29.87862 1.000 11.94480 168 ARG A CA 1
ATOM 2273 C C . ARG A 1 168 ? -3.90790 17.51108 28.89911 1.000 12.06462 168 ARG A C 1
ATOM 2274 O O . ARG A 1 168 ? -3.72162 18.69369 29.19674 1.000 13.66484 168 ARG A O 1
ATOM 2295 N N . LYS A 1 169 ? -4.43258 17.12790 27.73213 1.000 12.60909 169 LYS A N 1
ATOM 2296 C CA . LYS A 1 169 ? -4.78138 18.05777 26.66612 1.000 13.82447 169 LYS A CA 1
ATOM 2297 C C . LYS A 1 169 ? -6.29131 18.08426 26.47585 1.000 13.70423 169 LYS A C 1
ATOM 2298 O O . LYS A 1 169 ? -6.91837 17.04489 26.29592 1.000 15.90576 169 LYS A O 1
ATOM 2317 N N . ARG A 1 170 ? -6.85880 19.27375 26.49291 1.000 15.41568 170 ARG A N 1
ATOM 2318 C CA . ARG A 1 170 ? -8.28990 19.45174 26.32467 1.000 15.61476 170 ARG A CA 1
ATOM 2319 C C . ARG A 1 170 ? -8.61727 19.74447 24.86885 1.000 16.12982 170 ARG A C 1
ATOM 2320 O O . ARG A 1 170 ? -7.77876 20.19054 24.08513 1.000 19.15405 170 ARG A O 1
ATOM 2341 N N . VAL A 1 171 ? -9.86125 19.48094 24.51082 1.000 15.67690 171 VAL A N 1
ATOM 2342 C CA . VAL A 1 171 ? -10.38101 19.84976 23.20503 1.000 16.27906 171 VAL A CA 1
ATOM 2343 C C . VAL A 1 171 ? -11.60362 20.72549 23.43125 1.000 17.56407 171 VAL A C 1
ATOM 2344 O O . VAL A 1 171 ? -12.14180 20.82150 24.54063 1.000 16.96277 171 VAL A O 1
ATOM 2357 N N . HIS A 1 172 ? -12.04100 21.37866 22.36062 1.000 18.49752 172 HIS A N 1
ATOM 2358 C CA . HIS A 1 172 ? -13.12810 22.33169 22.46920 1.000 19.63190 172 HIS A CA 1
ATOM 2359 C C . HIS A 1 172 ? -14.42844 21.63083 22.82860 1.000 17.97777 172 HIS A C 1
ATOM 2360 O O . HIS A 1 172 ? -14.65915 20.48037 22.45875 1.000 16.64627 172 HIS A O 1
ATOM 2374 N N . ASP A 1 173 ? -15.28785 22.34410 23.55231 1.000 17.84361 173 ASP A N 1
ATOM 2375 C CA . ASP A 1 173 ? -16.57983 21.78023 23.92984 1.000 17.75516 173 ASP A CA 1
ATOM 2376 C C . ASP A 1 173 ? -17.36140 21.30418 22.70893 1.000 18.34210 173 ASP A C 1
ATOM 2377 O O . ASP A 1 173 ? -18.10158 20.31618 22.78609 1.000 20.00910 173 ASP A O 1
ATOM 2386 N N . SER A 1 174 ? -17.25044 22.02279 21.58327 1.000 17.56392 174 SER A N 1
ATOM 2387 C CA . SER A 1 174 ? -18.00792 21.64577 20.39215 1.000 18.25921 174 SER A CA 1
ATOM 2388 C C . SER A 1 174 ? -17.61245 20.25665 19.90039 1.000 20.16668 174 SER A C 1
ATOM 2389 O O . SER A 1 174 ? -18.45059 19.53413 19.33890 1.000 20.21052 174 SER A O 1
ATOM 2397 N N . VAL A 1 175 ? -16.34820 19.86867 20.09111 1.000 16.75935 175 VAL A N 1
ATOM 2398 C CA . VAL A 1 175 ? -15.90616 18.52361 19.73080 1.000 15.81344 175 VAL A CA 1
ATOM 2399 C C . VAL A 1 175 ? -16.55475 17.49521 20.64486 1.000 15.77888 175 VAL A C 1
ATOM 2400 O O . VAL A 1 175 ? -17.14715 16.50983 20.18311 1.000 16.30660 175 VAL A O 1
ATOM 2413 N N . VAL A 1 176 ? -16.44791 17.70435 21.95677 1.000 15.80768 176 VAL A N 1
ATOM 2414 C CA . VAL A 1 176 ? -16.97107 16.74585 22.92249 1.000 15.01506 176 VAL A CA 1
ATOM 2415 C C . VAL A 1 176 ? -18.48381 16.61928 22.79103 1.000 15.79311 176 VAL A C 1
ATOM 2416 O O . VAL A 1 176 ? -19.04247 15.52408 22.93200 1.000 15.73920 176 VAL A O 1
ATOM 2429 N N . GLY A 1 177 ? -19.16423 17.73372 22.52365 1.000 16.38947 177 GLY A N 1
ATOM 2430 C CA . GLY A 1 177 ? -20.61500 17.71184 22.40885 1.000 17.87799 177 GLY A CA 1
ATOM 2431 C C . GLY A 1 177 ? -21.13017 16.72679 21.37939 1.000 18.66388 177 GLY A C 1
ATOM 2432 O O . GLY A 1 177 ? -22.20381 16.13942 21.55349 1.000 18.31713 177 GLY A O 1
ATOM 2436 N N . LYS A 1 178 ? -20.39103 16.53864 20.28290 1.000 16.83256 178 LYS A N 1
ATOM 2437 C CA . LYS A 1 178 ? -20.87125 15.60913 19.26172 1.000 18.03870 178 LYS A CA 1
ATOM 2438 C C . LYS A 1 178 ? -20.94390 14.18535 19.80985 1.000 17.66506 178 LYS A C 1
ATOM 2439 O O . LYS A 1 178 ? -21.86164 13.42383 19.48693 1.000 18.25024 178 LYS A O 1
ATOM 2458 N N . LEU A 1 179 ? -19.97313 13.79928 20.62809 1.000 14.77100 179 LEU A N 1
ATOM 2459 C CA . LEU A 1 179 ? -19.93595 12.44418 21.16456 1.000 14.71674 179 LEU A CA 1
ATOM 2460 C C . LEU A 1 179 ? -20.96068 12.27039 22.27667 1.000 16.17820 179 LEU A C 1
ATOM 2461 O O . LEU A 1 179 ? -21.61290 11.22361 22.36581 1.000 16.43758 179 LEU A O 1
ATOM 2477 N N . LEU A 1 180 ? -21.12892 13.28715 23.12132 1.000 16.30375 180 LEU A N 1
ATOM 2478 C CA . LEU A 1 180 ? -22.21376 13.27624 24.09492 1.000 16.53127 180 LEU A CA 1
ATOM 2479 C C . LEU A 1 180 ? -23.56181 13.11496 23.40903 1.000 19.35106 180 LEU A C 1
ATOM 2480 O O . LEU A 1 180 ? -24.38702 12.29349 23.81923 1.000 18.57875 180 LEU A O 1
ATOM 2496 N N . TYR A 1 181 ? -23.79892 13.90046 22.35952 1.000 18.86088 181 TYR A N 1
ATOM 2497 C CA . TYR A 1 181 ? -25.08320 13.84138 21.66960 1.000 18.80979 181 TYR A CA 1
ATOM 2498 C C . TYR A 1 181 ? -25.36883 12.43224 21.17208 1.000 19.46431 181 TYR A C 1
ATOM 2499 O O . TYR A 1 181 ? -26.49418 11.92972 21.30623 1.000 20.81630 181 TYR A O 1
ATOM 2517 N N . ALA A 1 182 ? -24.35428 11.77997 20.60194 1.000 19.04075 182 ALA A N 1
ATOM 2518 C CA . ALA A 1 182 ? -24.53037 10.43480 20.06645 1.000 17.50765 182 ALA A CA 1
ATOM 2519 C C . ALA A 1 182 ? -24.92639 9.45187 21.15777 1.000 20.11052 182 ALA A C 1
ATOM 2520 O O . ALA A 1 182 ? -25.81658 8.61776 20.96134 1.000 20.41556 182 ALA A O 1
ATOM 2527 N N . VAL A 1 183 ? -24.27287 9.52501 22.31231 1.000 17.42306 183 VAL A N 1
ATOM 2528 C CA . VAL A 1 183 ? -24.63266 8.65364 23.42519 1.000 18.09177 183 VAL A CA 1
ATOM 2529 C C . VAL A 1 183 ? -26.02470 8.98484 23.94138 1.000 19.89003 183 VAL A C 1
ATOM 2530 O O . VAL A 1 183 ? -26.82629 8.08284 24.22485 1.000 19.63722 183 VAL A O 1
ATOM 2543 N N . GLU A 1 184 ? -26.33998 10.27649 24.04836 1.000 19.25359 184 GLU A N 1
ATOM 2544 C CA . GLU A 1 184 ? -27.62684 10.69034 24.59343 1.000 19.16469 184 GLU A CA 1
ATOM 2545 C C . GLU A 1 184 ? -28.78496 10.28955 23.69030 1.000 21.27127 184 GLU A C 1
ATOM 2546 O O . GLU A 1 184 ? -29.90890 10.09809 24.17114 1.000 24.63299 184 GLU A O 1
ATOM 2558 N N . HIS A 1 185 ? -28.53740 10.16764 22.39151 1.000 20.20726 185 HIS A N 1
ATOM 2559 C CA . HIS A 1 185 ? -29.56530 9.79851 21.43042 1.000 21.00812 185 HIS A CA 1
ATOM 2560 C C . HIS A 1 185 ? -29.43477 8.35859 20.97478 1.000 22.01306 185 HIS A C 1
ATOM 2561 O O . HIS A 1 185 ? -30.05406 7.96599 19.97471 1.000 23.88689 185 HIS A O 1
ATOM 2575 N N . ASP A 1 186 ? -28.65712 7.56455 21.70906 1.000 20.42268 186 ASP A N 1
ATOM 2576 C CA . ASP A 1 186 ? -28.55836 6.12519 21.49787 1.000 20.73643 186 ASP A CA 1
ATOM 2577 C C . ASP A 1 186 ? -28.15953 5.81020 20.05784 1.000 20.78042 186 ASP A C 1
ATOM 2578 O O . ASP A 1 186 ? -28.70985 4.91332 19.41229 1.000 21.93564 186 ASP A O 1
ATOM 2587 N N . TYR A 1 187 ? -27.16867 6.55557 19.55121 1.000 22.14869 187 TYR A N 1
ATOM 2588 C CA . TYR A 1 187 ? -26.73360 6.35887 18.17346 1.000 20.00547 187 TYR A CA 1
ATOM 2589 C C . TYR A 1 187 ? -26.13441 4.97728 17.93263 1.000 21.61566 187 TYR A C 1
ATOM 2590 O O . TYR A 1 187 ? -26.09537 4.52848 16.78344 1.000 23.60580 187 TYR A O 1
ATOM 2608 N N . PHE A 1 188 ? -25.60867 4.32470 18.96759 1.000 19.36369 188 PHE A N 1
ATOM 2609 C CA . PHE A 1 188 ? -24.89505 3.05725 18.83186 1.000 18.65093 188 PHE A CA 1
ATOM 2610 C C . PHE A 1 188 ? -25.78235 1.84731 19.12555 1.000 20.48077 188 PHE A C 1
ATOM 2611 O O . PHE A 1 188 ? -25.27606 0.72281 19.20577 1.000 21.07705 188 PHE A O 1
ATOM 2628 N N . THR A 1 189 ? -27.09612 2.04650 19.23615 1.000 20.34703 189 THR A N 1
ATOM 2629 C CA . THR A 1 189 ? -28.05586 0.95080 19.29103 1.000 20.98186 189 THR A CA 1
ATOM 2630 C C . THR A 1 189 ? -28.76999 0.85951 17.94925 1.000 23.45984 189 THR A C 1
ATOM 2631 O O . THR A 1 189 ? -29.29251 1.86061 17.44768 1.000 23.93685 189 THR A O 1
ATOM 2642 N N . TYR A 1 190 ? -28.77497 -0.34018 17.37154 1.000 21.50533 190 TYR A N 1
ATOM 2643 C CA . TYR A 1 190 ? -29.35697 -0.60346 16.06248 1.000 23.84257 190 TYR A CA 1
ATOM 2644 C C . TYR A 1 190 ? -30.27895 -1.80401 16.21702 1.000 23.70877 190 TYR A C 1
ATOM 2645 O O . TYR A 1 190 ? -29.81978 -2.88863 16.58995 1.000 22.53789 190 TYR A O 1
ATOM 2663 N N . GLN A 1 191 ? -31.57220 -1.61030 15.95598 1.000 24.76033 191 GLN A N 1
ATOM 2664 C CA . GLN A 1 191 ? -32.54180 -2.70295 16.04637 1.000 23.64919 191 GLN A CA 1
ATOM 2665 C C . GLN A 1 191 ? -32.47890 -3.36232 17.41758 1.000 23.21334 191 GLN A C 1
ATOM 2666 O O . GLN A 1 191 ? -32.54470 -4.58960 17.55243 1.000 24.78915 191 GLN A O 1
ATOM 2680 N N . GLY A 1 192 ? -32.32321 -2.52783 18.44297 1.000 22.08911 192 GLY A N 1
ATOM 2681 C CA . GLY A 1 192 ? -32.26672 -2.98752 19.80741 1.000 24.18667 192 GLY A CA 1
ATOM 2682 C C . GLY A 1 192 ? -30.93433 -3.53291 20.25564 1.000 23.75244 192 GLY A C 1
ATOM 2683 O O . GLY A 1 192 ? -30.80353 -3.88812 21.43443 1.000 27.80343 192 GLY A O 1
ATOM 2687 N N . HIS A 1 193 ? -29.94651 -3.62917 19.36747 1.000 20.63733 193 HIS A N 1
ATOM 2688 C CA . HIS A 1 193 ? -28.64443 -4.18456 19.71688 1.000 22.01725 193 HIS A CA 1
ATOM 2689 C C . HIS A 1 193 ? -27.62252 -3.06717 19.88547 1.000 20.34987 193 HIS A C 1
ATOM 2690 O O . HIS A 1 193 ? -27.36095 -2.31019 18.94239 1.000 21.05216 193 HIS A O 1
ATOM 2704 N N . LEU A 1 194 ? -27.01192 -2.99983 21.06254 1.000 19.33921 194 LEU A N 1
ATOM 2705 C CA . LEU A 1 194 ? -25.97932 -2.00275 21.31106 1.000 17.48363 194 LEU A CA 1
ATOM 2706 C C . LEU A 1 194 ? -24.66294 -2.41875 20.67374 1.000 17.67287 194 LEU A C 1
ATOM 2707 O O . LEU A 1 194 ? -24.21443 -3.56128 20.83371 1.000 17.74479 194 LEU A O 1
ATOM 2723 N N . SER A 1 195 ? -24.02647 -1.48256 19.96695 1.000 17.41999 195 SER A N 1
ATOM 2724 C CA . SER A 1 195 ? -22.65253 -1.67287 19.50231 1.000 17.33858 195 SER A CA 1
ATOM 2725 C C . SER A 1 195 ? -21.72648 -1.27799 20.65755 1.000 14.16564 195 SER A C 1
ATOM 2726 O O . SER A 1 195 ? -21.36547 -0.10973 20.84481 1.000 15.49083 195 SER A O 1
ATOM 2734 N N . VAL A 1 196 ? -21.32130 -2.28064 21.42277 1.000 13.61983 196 VAL A N 1
ATOM 2735 C CA . VAL A 1 196 ? -20.74923 -2.05519 22.74078 1.000 12.77780 196 VAL A CA 1
ATOM 2736 C C . VAL A 1 196 ? -19.40052 -1.35943 22.65517 1.000 11.86006 196 VAL A C 1
ATOM 2737 O O . VAL A 1 196 ? -19.08270 -0.51585 23.50085 1.000 12.73745 196 VAL A O 1
ATOM 2750 N N . ASP A 1 197 ? -18.56991 -1.71656 21.66796 1.000 11.42497 197 ASP A N 1
ATOM 2751 C CA . ASP A 1 197 ? -17.20042 -1.21196 21.63337 1.000 10.75683 197 ASP A CA 1
ATOM 2752 C C . ASP A 1 197 ? -17.17926 0.31119 21.58267 1.000 11.04026 197 ASP A C 1
ATOM 2753 O O . ASP A 1 197 ? -16.40173 0.96158 22.29076 1.000 11.14170 197 ASP A O 1
ATOM 2762 N N . THR A 1 198 ? -18.00053 0.89030 20.70787 1.000 10.88846 198 THR A N 1
ATOM 2763 C CA . THR A 1 198 ? -18.02188 2.34276 20.53974 1.000 12.67605 198 THR A CA 1
ATOM 2764 C C . THR A 1 198 ? -18.62118 3.01446 21.76547 1.000 11.18645 198 THR A C 1
ATOM 2765 O O . THR A 1 198 ? -18.13893 4.06377 22.21502 1.000 11.92658 198 THR A O 1
ATOM 2776 N N . GLU A 1 199 ? -19.67479 2.42514 22.31128 1.000 11.59490 199 GLU A N 1
ATOM 2777 C CA . GLU A 1 199 ? -20.29280 2.96944 23.51591 1.000 12.27807 199 GLU A CA 1
ATOM 2778 C C . GLU A 1 199 ? -19.29506 2.98127 24.66955 1.000 11.75859 199 GLU A C 1
ATOM 2779 O O . GLU A 1 199 ? -19.15852 3.98127 25.38364 1.000 12.35909 199 GLU A O 1
ATOM 2791 N N . ALA A 1 200 ? -18.56968 1.87977 24.83788 1.000 11.23542 200 ALA A N 1
ATOM 2792 C CA . ALA A 1 200 ? -17.59025 1.77887 25.91441 1.000 10.71074 200 ALA A CA 1
ATOM 2793 C C . ALA A 1 200 ? -16.45539 2.77497 25.72654 1.000 10.83979 200 ALA A C 1
ATOM 2794 O O . ALA A 1 200 ? -16.03500 3.43485 26.68248 1.000 11.03254 200 ALA A O 1
ATOM 2801 N N . MET A 1 201 ? -15.92300 2.87673 24.50270 1.000 10.15755 201 MET A N 1
ATOM 2802 C CA . MET A 1 201 ? -14.86758 3.84601 24.23021 1.000 11.32922 201 MET A CA 1
ATOM 2803 C C . MET A 1 201 ? -15.32173 5.26272 24.54510 1.000 11.51878 201 MET A C 1
ATOM 2804 O O . MET A 1 201 ? -14.55047 6.04808 25.11053 1.000 11.24514 201 MET A O 1
ATOM 2818 N N . ALA A 1 202 ? -16.56132 5.61113 24.19609 1.000 11.28983 202 ALA A N 1
ATOM 2819 C CA . ALA A 1 202 ? -17.05921 6.93823 24.54308 1.000 12.16266 202 ALA A CA 1
ATOM 2820 C C . ALA A 1 202 ? -17.07025 7.13228 26.05577 1.000 12.40289 202 ALA A C 1
ATOM 2821 O O . ALA A 1 202 ? -16.65876 8.18582 26.56052 1.000 11.91796 202 ALA A O 1
ATOM 2828 N N . GLY A 1 203 ? -17.51147 6.10930 26.79655 1.000 12.43503 203 GLY A N 1
ATOM 2829 C CA . GLY A 1 203 ? -17.47971 6.17789 28.24677 1.000 12.62822 203 GLY A CA 1
ATOM 2830 C C . GLY A 1 203 ? -16.08339 6.35837 28.80737 1.000 11.70093 203 GLY A C 1
ATOM 2831 O O . GLY A 1 203 ? -15.90133 7.07237 29.79792 1.000 12.48181 203 GLY A O 1
ATOM 2835 N N . LEU A 1 204 ? -15.08232 5.70309 28.21083 1.000 10.91605 204 LEU A N 1
ATOM 2836 C CA . LEU A 1 204 ? -13.71143 5.88209 28.67749 1.000 10.69265 204 LEU A CA 1
ATOM 2837 C C . LEU A 1 204 ? -13.26207 7.32354 28.48661 1.000 10.54721 204 LEU A C 1
ATOM 2838 O O . LEU A 1 204 ? -12.67687 7.93392 29.38874 1.000 11.43431 204 LEU A O 1
ATOM 2854 N N . ALA A 1 205 ? -13.53852 7.89384 27.30563 1.000 10.27859 205 ALA A N 1
ATOM 2855 C CA . ALA A 1 205 ? -13.21371 9.29306 27.06758 1.000 11.32803 205 ALA A CA 1
ATOM 2856 C C . ALA A 1 205 ? -13.89544 10.19221 28.08485 1.000 11.82240 205 ALA A C 1
ATOM 2857 O O . ALA A 1 205 ? -13.25051 11.05805 28.69000 1.000 11.81574 205 ALA A O 1
ATOM 2864 N N . PHE A 1 206 ? -15.20047 9.99870 28.29297 1.000 11.82144 206 PHE A N 1
ATOM 2865 C CA . PHE A 1 206 ? -15.93434 10.84268 29.23049 1.000 12.20792 206 PHE A CA 1
ATOM 2866 C C . PHE A 1 206 ? -15.35805 10.72029 30.63482 1.000 12.06222 206 PHE A C 1
ATOM 2867 O O . PHE A 1 206 ? -15.30755 11.70392 31.37334 1.000 12.63056 206 PHE A O 1
ATOM 2884 N N . THR A 1 207 ? -14.96833 9.50972 31.02925 1.000 12.14305 207 THR A N 1
ATOM 2885 C CA . THR A 1 207 ? -14.39982 9.29638 32.35657 1.000 12.36411 207 THR A CA 1
ATOM 2886 C C . THR A 1 207 ? -13.12531 10.10881 32.52633 1.000 12.26879 207 THR A C 1
ATOM 2887 O O . THR A 1 207 ? -12.90078 10.72153 33.57817 1.000 13.50232 207 THR A O 1
ATOM 2898 N N . CYS A 1 208 ? -12.27342 10.13597 31.49915 1.000 11.32618 208 CYS A N 1
ATOM 2899 C CA . CYS A 1 208 ? -11.05853 10.93888 31.59314 1.000 12.75756 208 CYS A CA 1
ATOM 2900 C C . CYS A 1 208 ? -11.39435 12.42091 31.71271 1.000 11.29876 208 CYS A C 1
ATOM 2901 O O . CYS A 1 208 ? -10.83402 13.12672 32.55518 1.000 12.60707 208 CYS A O 1
ATOM 2908 N N . LEU A 1 209 ? -12.33134 12.90651 30.89751 1.000 12.40478 209 LEU A N 1
ATOM 2909 C CA . LEU A 1 209 ? -12.71218 14.30980 30.97829 1.000 11.96126 209 LEU A CA 1
ATOM 2910 C C . LEU A 1 209 ? -13.19930 14.65020 32.38511 1.000 13.48443 209 LEU A C 1
ATOM 2911 O O . LEU A 1 209 ? -12.85885 15.70303 32.94298 1.000 13.78955 209 LEU A O 1
ATOM 2927 N N . GLU A 1 210 ? -14.01526 13.76636 32.97232 1.000 14.04203 210 GLU A N 1
ATOM 2928 C CA . GLU A 1 210 ? -14.55515 14.00664 34.30439 1.000 14.80042 210 GLU A CA 1
ATOM 2929 C C . GLU A 1 210 ? -13.44505 14.12754 35.33308 1.000 14.55643 210 GLU A C 1
ATOM 2930 O O . GLU A 1 210 ? -13.50889 14.98731 36.21527 1.000 15.14525 210 GLU A O 1
ATOM 2942 N N . ARG A 1 211 ? -12.42437 13.27645 35.24824 1.000 12.61884 211 ARG A N 1
ATOM 2943 C CA . ARG A 1 211 ? -11.36664 13.29098 36.24816 1.000 13.99687 211 ARG A CA 1
ATOM 2944 C C . ARG A 1 211 ? -10.53728 14.56042 36.18433 1.000 13.77629 211 ARG A C 1
ATOM 2945 O O . ARG A 1 211 ? -10.00541 14.99904 37.20846 1.000 15.18797 211 ARG A O 1
ATOM 2966 N N . PHE A 1 212 ? -10.40721 15.15530 35.00933 1.000 14.34035 212 PHE A N 1
ATOM 2967 C CA . PHE A 1 212 ? -9.70021 16.41801 34.88134 1.000 14.42579 212 PHE A CA 1
ATOM 2968 C C . PHE A 1 212 ? -10.61496 17.62460 35.01289 1.000 16.04340 212 PHE A C 1
ATOM 2969 O O . PHE A 1 212 ? -10.13255 18.76289 34.99294 1.000 17.90958 212 PHE A O 1
ATOM 2986 N N . ASN A 1 213 ? -11.92140 17.41650 35.13658 1.000 15.78745 213 ASN A N 1
ATOM 2987 C CA . ASN A 1 213 ? -12.88131 18.50734 35.05026 1.000 17.11072 213 ASN A CA 1
ATOM 2988 C C . ASN A 1 213 ? -12.69787 19.30833 33.76398 1.000 16.79756 213 ASN A C 1
ATOM 2989 O O . ASN A 1 213 ? -12.85520 20.52876 33.73967 1.000 18.04282 213 ASN A O 1
ATOM 3000 N N . PHE A 1 214 ? -12.34698 18.62070 32.68520 1.000 15.82883 214 PHE A N 1
ATOM 3001 C CA . PHE A 1 214 ? -12.30636 19.26782 31.38729 1.000 15.64282 214 PHE A CA 1
ATOM 3002 C C . PHE A 1 214 ? -13.73471 19.49983 30.89623 1.000 18.89283 214 PHE A C 1
ATOM 3003 O O . PHE A 1 214 ? -14.67637 18.80951 31.30126 1.000 18.36648 214 PHE A O 1
ATOM 3020 N N . ASN A 1 215 ? -13.89039 20.48591 30.01163 1.000 16.51904 215 ASN A N 1
ATOM 3021 C CA . ASN A 1 215 ? -15.18949 20.76170 29.38280 1.000 16.90319 215 ASN A CA 1
ATOM 3022 C C . ASN A 1 215 ? -16.26772 20.98585 30.43798 1.000 18.19017 215 ASN A C 1
ATOM 3023 O O . ASN A 1 215 ? -17.37412 20.44087 30.36628 1.000 17.91999 215 ASN A O 1
ATOM 3034 N N . SER A 1 216 ? -15.93887 21.82077 31.42133 1.000 18.53907 216 SER A N 1
ATOM 3035 C CA . SER A 1 216 ? -16.77478 21.93155 32.60993 1.000 18.96919 216 SER A CA 1
ATOM 3036 C C . SER A 1 216 ? -18.17070 22.45767 32.29381 1.000 22.02716 216 SER A C 1
ATOM 3037 O O . SER A 1 216 ? -19.12051 22.14742 33.02031 1.000 20.07066 216 SER A O 1
ATOM 3045 N N . ASP A 1 217 ? -18.33513 23.24663 31.22847 1.000 19.91965 217 ASP A N 1
ATOM 3046 C CA . ASP A 1 217 ? -19.68996 23.67588 30.89490 1.000 22.92673 217 ASP A CA 1
ATOM 3047 C C . ASP A 1 217 ? -20.57451 22.49416 30.50769 1.000 23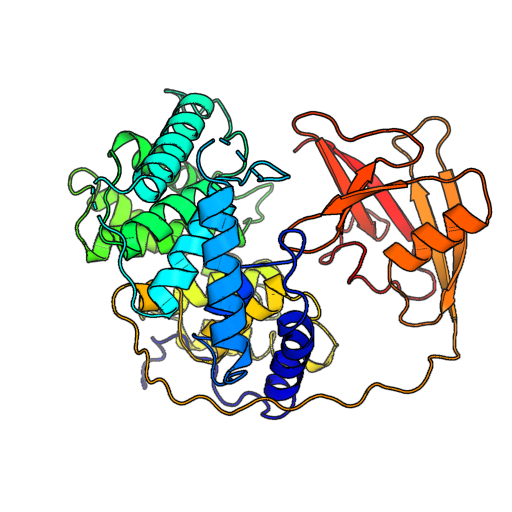.77567 217 ASP A C 1
ATOM 3048 O O . ASP A 1 217 ? -21.80336 22.60482 30.57567 1.000 24.13666 217 ASP A O 1
ATOM 3057 N N . LEU A 1 218 ? -19.97556 21.37560 30.09842 1.000 19.83637 218 LEU A N 1
ATOM 3058 C CA . LEU A 1 218 ? -20.68194 20.15508 29.74189 1.000 20.25941 218 LEU A CA 1
ATOM 3059 C C . LEU A 1 218 ? -20.73017 19.14388 30.88017 1.000 20.40827 218 LEU A C 1
ATOM 3060 O O . LEU A 1 218 ? -21.17919 18.01501 30.66622 1.000 20.05979 218 LEU A O 1
ATOM 3076 N N . ARG A 1 219 ? -20.27816 19.50773 32.07925 1.000 21.00260 219 ARG A N 1
ATOM 3077 C CA . ARG A 1 219 ? -20.10151 18.50099 33.12180 1.000 19.96805 219 ARG A CA 1
ATOM 3078 C C . ARG A 1 219 ? -21.35490 17.68533 33.42715 1.000 19.40505 219 ARG A C 1
ATOM 3079 O O . ARG A 1 219 ? -21.23721 16.46085 33.56133 1.000 20.75699 219 ARG A O 1
ATOM 3100 N N . PRO A 1 220 ? -22.54183 18.26780 33.62508 1.000 21.78444 220 PRO A N 1
ATOM 3101 C CA . PRO A 1 220 ? -23.69784 17.41005 33.95658 1.000 22.29500 220 PRO A CA 1
ATOM 3102 C C . PRO A 1 220 ? -24.01393 16.40567 32.86273 1.000 21.86716 220 PRO A C 1
ATOM 3103 O O . PRO A 1 220 ? -24.41482 15.27007 33.15646 1.000 21.54945 220 PRO A O 1
ATOM 3114 N N . ARG A 1 221 ? -23.79729 16.78031 31.60461 1.000 20.41021 221 ARG A N 1
ATOM 3115 C CA . ARG A 1 221 ? -23.93637 15.82854 30.50702 1.000 20.08056 221 ARG A CA 1
ATOM 3116 C C . ARG A 1 221 ? -22.88398 14.73734 30.57752 1.000 20.39724 221 ARG A C 1
ATOM 3117 O O . ARG A 1 221 ? -23.17857 13.56005 30.34297 1.000 19.23032 221 ARG A O 1
ATOM 3138 N N . ILE A 1 222 ? -21.64253 15.11810 30.86439 1.000 18.43367 222 ILE A N 1
ATOM 3139 C CA . ILE A 1 222 ? -20.55804 14.14514 30.92594 1.000 17.35819 222 ILE A CA 1
ATOM 3140 C C . ILE A 1 222 ? -20.83813 13.10844 32.00851 1.000 17.79905 222 ILE A C 1
ATOM 3141 O O . ILE A 1 222 ? -20.74303 11.89648 31.77063 1.000 17.98333 222 ILE A O 1
ATOM 3157 N N . THR A 1 223 ? -21.22069 13.56768 33.21133 1.000 19.72198 223 THR A N 1
ATOM 3158 C CA . THR A 1 223 ? -21.42008 12.62141 34.30503 1.000 18.90036 223 THR A CA 1
ATOM 3159 C C . THR A 1 223 ? -22.64003 11.73801 34.06046 1.000 19.37876 223 THR A C 1
ATOM 3160 O O . THR A 1 223 ? -22.61774 10.54043 34.36524 1.000 19.19158 223 THR A O 1
ATOM 3171 N N . THR A 1 224 ? -23.71763 12.29939 33.51730 1.000 19.25082 224 THR A N 1
ATOM 3172 C CA . THR A 1 224 ? -24.84156 11.44007 33.15999 1.000 19.45253 224 THR A CA 1
ATOM 3173 C C . THR A 1 224 ? -24.45062 10.44705 32.07053 1.000 20.32790 224 THR A C 1
ATOM 3174 O O . THR A 1 224 ? -24.84846 9.27473 32.12002 1.000 19.97514 224 THR A O 1
ATOM 3185 N N . ALA A 1 225 ? -23.66741 10.88971 31.08031 1.000 17.68871 225 ALA A N 1
ATOM 3186 C CA . ALA A 1 225 ? -23.32128 10.00323 29.97168 1.000 18.06343 225 ALA A CA 1
ATOM 3187 C C . ALA A 1 225 ? -22.48797 8.81867 30.44685 1.000 16.93627 225 ALA A C 1
ATOM 3188 O O . ALA A 1 225 ? -22.60970 7.71204 29.90172 1.000 16.90691 225 ALA A O 1
ATOM 3195 N N . ILE A 1 226 ? -21.63606 9.02853 31.45272 1.000 16.41622 226 ILE A N 1
ATOM 3196 C CA . ILE A 1 226 ? -20.90454 7.92081 32.05618 1.000 16.56122 226 ILE A CA 1
ATOM 3197 C C . ILE A 1 226 ? -21.87809 6.89022 32.61409 1.000 16.18998 226 ILE A C 1
ATOM 3198 O O . ILE A 1 226 ? -21.71363 5.68204 32.40911 1.000 16.86450 226 ILE A O 1
ATOM 3214 N N . GLU A 1 227 ? -22.90153 7.35511 33.33876 1.000 17.53615 227 GLU A N 1
ATOM 3215 C CA . GLU A 1 227 ? -23.92586 6.45309 33.86301 1.000 19.60939 227 GLU A CA 1
ATOM 3216 C C . GLU A 1 227 ? -24.70360 5.78603 32.73327 1.000 19.58952 227 GLU A C 1
ATOM 3217 O O . GLU A 1 227 ? -24.99347 4.58519 32.78998 1.000 19.60516 227 GLU A O 1
ATOM 3229 N N . THR A 1 228 ? -25.05954 6.55025 31.69932 1.000 17.52258 228 THR A N 1
ATOM 3230 C CA . THR A 1 228 ? -25.77583 5.97180 30.56268 1.000 18.61219 228 THR A CA 1
ATOM 3231 C C . THR A 1 228 ? -24.97679 4.84801 29.91790 1.000 17.92198 228 THR A C 1
ATOM 3232 O O . THR A 1 228 ? -25.51642 3.77639 29.61924 1.000 17.95364 228 THR A O 1
ATOM 3243 N N . VAL A 1 229 ? -23.69170 5.08901 29.67091 1.000 15.92663 229 VAL A N 1
ATOM 3244 C CA . VAL A 1 229 ? -22.84363 4.07652 29.05497 1.000 14.91198 229 VAL A CA 1
ATOM 3245 C C . VAL A 1 229 ? -22.79962 2.82475 29.91685 1.000 15.70878 229 VAL A C 1
ATOM 3246 O O . VAL A 1 229 ? -22.96409 1.70264 29.42083 1.000 16.46187 229 VAL A O 1
ATOM 3259 N N A ARG A 1 230 ? -22.56405 2.99774 31.22293 0.534 15.76297 230 ARG A N 1
ATOM 3260 N N B ARG A 1 230 ? -22.56744 2.99847 31.22002 0.466 15.76934 230 ARG A N 1
ATOM 3261 C CA A ARG A 1 230 ? -22.47669 1.84980 32.12089 0.534 17.50224 230 ARG A CA 1
ATOM 3262 C CA B ARG A 1 230 ? -22.47985 1.85241 32.11760 0.466 17.50266 230 ARG A CA 1
ATOM 3263 C C A ARG A 1 230 ? -23.77932 1.06362 32.11579 0.534 17.53811 230 ARG A C 1
ATOM 3264 C C B ARG A 1 230 ? -23.78007 1.06502 32.11556 0.466 17.54037 230 ARG A C 1
ATOM 3265 O O A ARG A 1 230 ? -23.77266 -0.16982 32.03357 0.534 17.81235 230 ARG A O 1
ATOM 3266 O O B ARG A 1 230 ? -23.77182 -0.16838 32.03404 0.466 17.81632 230 ARG A O 1
ATOM 3307 N N . GLU A 1 231 ? -24.90852 1.76829 32.19064 1.000 17.58355 231 GLU A N 1
ATOM 3308 C CA . GLU A 1 231 ? -26.20993 1.10647 32.19533 1.000 19.75834 231 GLU A CA 1
ATOM 3309 C C . GLU A 1 231 ? -26.47778 0.37869 30.88572 1.000 18.49938 231 GLU A C 1
ATOM 3310 O O . GLU A 1 231 ? -27.00565 -0.74208 30.88583 1.000 20.23787 231 GLU A O 1
ATOM 3322 N N . LYS A 1 232 ? -26.14201 1.00484 29.75738 1.000 18.78610 232 LYS A N 1
ATOM 3323 C CA . LYS A 1 232 ? -26.36787 0.36260 28.46732 1.000 19.25746 232 LYS A CA 1
ATOM 3324 C C . LYS A 1 232 ? -25.47685 -0.86607 28.30182 1.000 18.48551 232 LYS A C 1
ATOM 3325 O O . LYS A 1 232 ? -25.91111 -1.89558 27.76794 1.000 18.72652 232 LYS A O 1
ATOM 3344 N N . ILE A 1 233 ? -24.22658 -0.78681 28.76039 1.000 15.77771 233 ILE A N 1
ATOM 3345 C CA . ILE A 1 233 ? -23.35235 -1.95399 28.72534 1.000 16.06571 233 ILE A CA 1
ATOM 3346 C C . ILE A 1 233 ? -23.95959 -3.09326 29.53586 1.000 15.33471 233 ILE A C 1
ATOM 3347 O O . ILE A 1 233 ? -24.03186 -4.23791 29.07715 1.000 16.12677 233 ILE A O 1
ATOM 3363 N N . LEU A 1 234 ? -24.40170 -2.79720 30.76084 1.000 16.31063 234 LEU A N 1
ATOM 3364 C CA . LEU A 1 234 ? -24.98785 -3.84226 31.59299 1.000 18.54770 234 LEU A CA 1
ATOM 3365 C C . LEU A 1 234 ? -26.20064 -4.46697 30.91216 1.000 19.14593 234 LEU A C 1
ATOM 3366 O O . LEU A 1 234 ? -26.40349 -5.68352 30.97858 1.000 19.34010 234 LEU A O 1
ATOM 3382 N N . LYS A 1 235 ? -27.00953 -3.65492 30.22485 1.000 18.07204 235 LYS A N 1
ATOM 3383 C CA . LYS A 1 235 ? -28.18598 -4.18703 29.54522 1.000 19.90233 235 LYS A CA 1
ATOM 3384 C C . LYS A 1 235 ? -27.81751 -5.01970 28.32610 1.000 19.58141 235 LYS A C 1
ATOM 3385 O O . LYS A 1 235 ? -28.61348 -5.86403 27.89625 1.000 20.71937 235 LYS A O 1
ATOM 3404 N N . ALA A 1 236 ? -26.65296 -4.77740 27.73784 1.000 18.85139 236 ALA A N 1
ATOM 3405 C CA . ALA A 1 236 ? -26.17604 -5.57332 26.61641 1.000 18.04608 236 ALA A CA 1
ATOM 3406 C C . ALA A 1 236 ? -25.55027 -6.89181 27.05754 1.000 18.28182 236 ALA A C 1
ATOM 3407 O O . ALA A 1 236 ? -25.05008 -7.63931 26.20676 1.000 19.26013 236 ALA A O 1
ATOM 3414 N N . GLN A 1 237 ? -25.55512 -7.20659 28.35384 1.000 17.92278 237 GLN A N 1
ATOM 3415 C CA . GLN A 1 237 ? -24.95738 -8.45966 28.79408 1.000 16.11178 237 GLN A CA 1
ATOM 3416 C C . GLN A 1 237 ? -25.84412 -9.63156 28.40595 1.000 16.32030 237 GLN A C 1
ATOM 3417 O O . GLN A 1 237 ? -27.01638 -9.68268 28.78639 1.000 19.05655 237 GLN A O 1
ATOM 3431 N N . ALA A 1 238 ? -25.28218 -10.56998 27.66521 1.000 17.64440 238 ALA A N 1
ATOM 3432 C CA . ALA A 1 238 ? -25.98490 -11.76886 27.26332 1.000 18.31568 238 ALA A CA 1
ATOM 3433 C C . ALA A 1 238 ? -26.06033 -12.75566 28.42251 1.000 17.83889 238 ALA A C 1
ATOM 3434 O O . ALA A 1 238 ? -25.29502 -12.66497 29.38361 1.000 18.77943 238 ALA A O 1
ATOM 3441 N N . PRO A 1 239 ? -27.00272 -13.69606 28.36902 1.000 22.05247 239 PRO A N 1
ATOM 3442 C CA . PRO A 1 239 ? -27.05076 -14.73519 29.41235 1.000 24.46401 239 PRO A CA 1
ATOM 3443 C C . PRO A 1 239 ? -25.70569 -15.40124 29.64472 1.000 25.39298 239 PRO A C 1
ATOM 3444 O O . PRO A 1 239 ? -25.36411 -15.72901 30.78894 1.000 26.52176 239 PRO A O 1
ATOM 3455 N N . GLU A 1 240 ? -24.92905 -15.59926 28.57630 1.000 21.33537 240 GLU A N 1
ATOM 3456 C CA . GLU A 1 240 ? -23.63424 -16.25976 28.65443 1.000 22.12109 240 GLU A CA 1
ATOM 3457 C C . GLU A 1 240 ? -22.60194 -15.43404 29.41219 1.000 19.56069 240 GLU A C 1
ATOM 3458 O O . GLU A 1 240 ? -21.61689 -15.99549 29.90227 1.000 21.52306 240 GLU A O 1
ATOM 3470 N N . GLY A 1 241 ? -22.78578 -14.12127 29.50927 1.000 17.15143 241 GLY A N 1
ATOM 3471 C CA . GLY A 1 241 ? -21.93495 -13.26961 30.30936 1.000 17.37713 241 GLY A CA 1
ATOM 3472 C C . GLY A 1 241 ? -21.15719 -12.22289 29.54024 1.000 15.52286 241 GLY A C 1
ATOM 3473 O O . GLY A 1 241 ? -20.67812 -11.27093 30.15124 1.000 15.22110 241 GLY A O 1
ATOM 3477 N N . TYR A 1 242 ? -21.00572 -12.36830 28.22749 1.000 14.47670 242 TYR A N 1
ATOM 3478 C CA . TYR A 1 242 ? -20.32183 -11.34432 27.44896 1.000 12.57675 242 TYR A CA 1
ATOM 3479 C C . TYR A 1 242 ? -21.22877 -10.12805 27.27064 1.000 12.27422 242 TYR A C 1
ATOM 3480 O O . TYR A 1 242 ? -22.44420 -10.19828 27.42778 1.000 14.08654 242 TYR A O 1
ATOM 3498 N N . PHE A 1 243 ? -20.61880 -8.99973 26.93843 1.000 12.07276 243 PHE A N 1
ATOM 3499 C CA . PHE A 1 243 ? -21.33439 -7.74704 26.69865 1.000 13.06754 243 PHE A CA 1
ATOM 3500 C C . PHE A 1 243 ? -21.33514 -7.51007 25.19003 1.000 13.60149 243 PHE A C 1
ATOM 3501 O O . PHE A 1 243 ? -20.30666 -7.15513 24.61166 1.000 12.99142 243 PHE A O 1
ATOM 3518 N N . GLY A 1 244 ? -22.47561 -7.70962 24.55707 1.000 13.75353 244 GLY A N 1
ATOM 3519 C CA . GLY A 1 244 ? -22.57494 -7.55907 23.11545 1.000 15.55059 244 GLY A CA 1
ATOM 3520 C C . GLY A 1 244 ? -22.04528 -8.77588 22.38296 1.000 14.12116 244 GLY A C 1
ATOM 3521 O O . GLY A 1 244 ? -22.81043 -9.56997 21.83732 1.000 16.25759 244 GLY A O 1
ATOM 3525 N N . ASN A 1 245 ? -20.72841 -8.92782 22.35184 1.000 13.09535 245 ASN A N 1
ATOM 3526 C CA . ASN A 1 245 ? -20.10302 -10.16738 21.91277 1.000 12.66699 245 ASN A CA 1
ATOM 3527 C C . ASN A 1 245 ? -18.79641 -10.30695 22.67387 1.000 11.35126 245 ASN A C 1
ATOM 3528 O O . ASN A 1 245 ? -18.38354 -9.40680 23.40243 1.000 11.66155 245 ASN A O 1
ATOM 3539 N N . ILE A 1 246 ? -18.16128 -11.46399 22.52928 1.000 12.48412 246 ILE A N 1
ATOM 3540 C CA . ILE A 1 246 ? -16.97735 -11.74692 23.32978 1.000 12.72504 246 ILE A CA 1
ATOM 3541 C C . ILE A 1 246 ? -15.86067 -10.74992 23.03734 1.000 11.18547 246 ILE A C 1
ATOM 3542 O O . ILE A 1 246 ? -15.05659 -10.44251 23.92367 1.000 12.18854 246 ILE A O 1
ATOM 3558 N N . TYR A 1 247 ? -15.78689 -10.22423 21.79638 1.000 10.59363 247 TYR A N 1
ATOM 3559 C CA . TYR A 1 247 ? -14.71573 -9.28771 21.44438 1.000 11.00448 247 TYR A CA 1
ATOM 3560 C C . TYR A 1 247 ? -15.00908 -7.84712 21.84271 1.000 9.60205 247 TYR A C 1
ATOM 3561 O O . TYR A 1 247 ? -14.07429 -7.04852 21.92442 1.000 10.52935 247 TYR A O 1
ATOM 3579 N N . SER A 1 248 ? -16.26241 -7.51021 22.13304 1.000 10.33442 248 SER A N 1
ATOM 3580 C CA . SER A 1 248 ? -16.58328 -6.21376 22.72395 1.000 10.49044 248 SER A CA 1
ATOM 3581 C C . SER A 1 248 ? -16.36026 -6.21134 24.23207 1.000 10.35505 248 SER A C 1
ATOM 3582 O O . SER A 1 248 ? -16.33460 -5.14003 24.86046 1.000 10.98487 248 SER A O 1
ATOM 3590 N N . THR A 1 249 ? -16.27427 -7.40578 24.81696 1.000 10.91771 249 THR A N 1
ATOM 3591 C CA . THR A 1 249 ? -16.22078 -7.55569 26.26597 1.000 10.30499 249 THR A CA 1
ATOM 3592 C C . THR A 1 249 ? -14.98918 -6.92572 26.88975 1.000 11.30715 249 THR A C 1
ATOM 3593 O O . THR A 1 249 ? -15.12950 -6.31633 27.96279 1.000 11.05868 249 THR A O 1
ATOM 3604 N N . PRO A 1 250 ? -13.80569 -6.97518 26.28812 1.000 10.10909 250 PRO A N 1
ATOM 3605 C CA . PRO A 1 250 ? -12.67478 -6.26223 26.90569 1.000 10.41270 250 PRO A CA 1
ATOM 3606 C C . PRO A 1 250 ? -12.91282 -4.77339 27.10329 1.000 9.65085 250 PRO A C 1
ATOM 3607 O O . PRO A 1 250 ? -12.65479 -4.25917 28.19868 1.000 10.26839 250 PRO A O 1
ATOM 3618 N N . LEU A 1 251 ? -13.38667 -4.05124 26.08288 1.000 9.72747 251 LEU A N 1
ATOM 3619 C CA . LEU A 1 251 ? -13.61869 -2.62600 26.27155 1.000 9.78446 251 LEU A CA 1
ATOM 3620 C C . LEU A 1 251 ? -14.76948 -2.37867 27.23311 1.000 10.66513 251 LEU A C 1
ATOM 3621 O O . LEU A 1 251 ? -14.72604 -1.43222 28.02661 1.000 10.68823 251 LEU A O 1
ATOM 3637 N N . ALA A 1 252 ? -15.81618 -3.20093 27.17426 1.000 10.28341 252 ALA A N 1
ATOM 3638 C CA . ALA A 1 252 ? -16.89621 -3.09077 28.15112 1.000 10.92908 252 ALA A CA 1
ATOM 3639 C C . ALA A 1 252 ? -16.35692 -3.21954 29.56941 1.000 10.19251 252 ALA A C 1
ATOM 3640 O O . ALA A 1 252 ? -16.71262 -2.43188 30.45147 1.000 11.62506 252 ALA A O 1
ATOM 3647 N N . LEU A 1 253 ? -15.50156 -4.21423 29.80617 1.000 10.28725 253 LEU A N 1
ATOM 3648 C CA . LEU A 1 253 ? -14.91548 -4.40021 31.12755 1.000 10.24252 253 LEU A CA 1
ATOM 3649 C C . LEU A 1 253 ? -14.04853 -3.21694 31.51452 1.000 10.96032 253 LEU A C 1
ATOM 3650 O O . LEU A 1 253 ? -14.02568 -2.83391 32.68404 1.000 11.80752 253 LEU A O 1
ATOM 3666 N N . GLN A 1 254 ? -13.31292 -2.62475 30.57351 1.000 10.77065 254 GLN A N 1
ATOM 3667 C CA . GLN A 1 254 ? -12.56207 -1.42521 30.93293 1.000 11.40382 254 GLN A CA 1
ATOM 3668 C C . GLN A 1 254 ? -13.48836 -0.37395 31.50887 1.000 11.75161 254 GLN A C 1
ATOM 3669 O O . GLN A 1 254 ? -13.21542 0.22090 32.55670 1.000 12.61957 254 GLN A O 1
ATOM 3683 N N . MET A 1 255 ? -14.61044 -0.13076 30.83874 1.000 12.02769 255 MET A N 1
ATOM 3684 C CA . MET A 1 255 ? -15.53143 0.88320 31.31787 1.000 12.48565 255 MET A CA 1
ATOM 3685 C C . MET A 1 255 ? -16.05601 0.51898 32.69901 1.000 13.45443 255 MET A C 1
ATOM 3686 O O . MET A 1 255 ? -16.11899 1.37274 33.59416 1.000 14.16584 255 MET A O 1
ATOM 3700 N N . LEU A 1 256 ? -16.41889 -0.74741 32.90860 1.000 12.96213 256 LEU A N 1
ATOM 3701 C CA . LEU A 1 256 ? -16.93160 -1.14088 34.21924 1.000 13.11463 256 LEU A CA 1
ATOM 3702 C C . LEU A 1 256 ? -15.86688 -1.04723 35.29899 1.000 13.65904 256 LEU A C 1
ATOM 3703 O O . LEU A 1 256 ? -16.18165 -0.71898 36.44665 1.000 15.07036 256 LEU A O 1
ATOM 3719 N N . MET A 1 257 ? -14.61703 -1.32468 34.96887 1.000 13.03766 257 MET A N 1
ATOM 3720 C CA . MET A 1 257 ? -13.54356 -1.29373 35.95601 1.0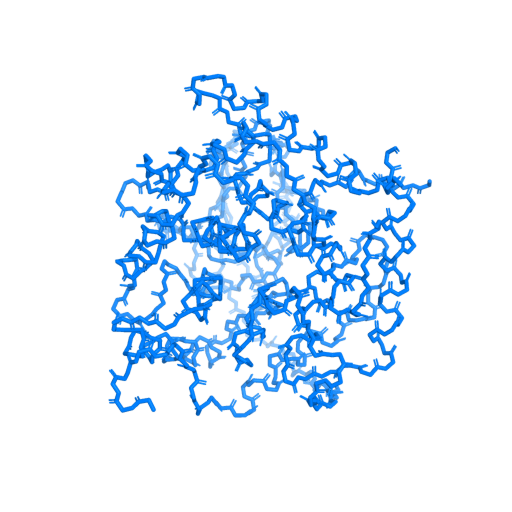00 13.06766 257 MET A CA 1
ATOM 3721 C C . MET A 1 257 ? -13.12907 0.12020 36.34039 1.000 14.60140 257 MET A C 1
ATOM 3722 O O . MET A 1 257 ? -12.44235 0.29383 37.35448 1.000 15.34404 257 MET A O 1
ATOM 3736 N N . THR A 1 258 ? -13.51234 1.14018 35.57495 1.000 14.72019 258 THR A N 1
ATOM 3737 C CA . THR A 1 258 ? -13.04982 2.48226 35.91605 1.000 16.49507 258 THR A CA 1
ATOM 3738 C C . THR A 1 258 ? -13.55129 2.91570 37.28633 1.000 19.44269 258 THR A C 1
ATOM 3739 O O . THR A 1 258 ? -12.88649 3.71119 37.95776 1.000 21.60538 258 THR A O 1
ATOM 3750 N N . SER A 1 259 ? -14.70741 2.40962 37.71490 1.000 17.07006 259 SER A N 1
ATOM 3751 C CA . SER A 1 259 ? -15.30904 2.83127 38.97576 1.000 20.38409 259 SER A CA 1
ATOM 3752 C C . SER A 1 259 ? -16.23402 1.73754 39.48680 1.000 22.15508 259 SER A C 1
ATOM 3753 O O . SER A 1 259 ? -16.90451 1.07606 38.68878 1.000 21.22023 259 SER A O 1
ATOM 3761 N N . PRO A 1 260 ? -16.33853 1.56171 40.80401 1.000 25.84969 260 PRO A N 1
ATOM 3762 C CA . PRO A 1 260 ? -17.31025 0.60300 41.34818 1.000 23.70341 260 PRO A CA 1
ATOM 3763 C C . PRO A 1 260 ? -18.74958 1.06465 41.13692 1.000 27.88684 260 PRO A C 1
ATOM 3764 O O . PRO A 1 260 ? -19.02916 2.24047 40.89445 1.000 29.19805 260 PRO A O 1
ATOM 3775 N N . GLY A 1 261 ? -19.67245 0.10674 41.22718 1.000 27.06905 261 GLY A N 1
ATOM 3776 C CA . GLY A 1 261 ? -21.09076 0.40630 41.11136 1.000 28.15400 261 GLY A CA 1
ATOM 3777 C C . GLY A 1 261 ? -21.94783 -0.79296 41.45194 1.000 32.33146 261 GLY A C 1
ATOM 3778 O O . GLY A 1 261 ? -21.46736 -1.93013 41.51626 1.000 26.39422 261 GLY A O 1
ATOM 3782 N N . VAL A 1 262 ? -23.23536 -0.51773 41.68557 1.000 29.92810 262 VAL A N 1
ATOM 3783 C CA . VAL A 1 262 ? -24.16914 -1.57772 42.04610 1.000 29.44970 262 VAL A CA 1
ATOM 3784 C C . VAL A 1 262 ? -24.20637 -2.62795 40.94974 1.000 31.13334 262 VAL A C 1
ATOM 3785 O O . VAL A 1 262 ? -24.36354 -2.31354 39.76139 1.000 33.13226 262 VAL A O 1
ATOM 3798 N N . GLY A 1 263 ? -24.06557 -3.89019 41.35268 1.000 27.45029 263 GLY A N 1
ATOM 3799 C CA . GLY A 1 263 ? -24.17140 -5.00958 40.44766 1.000 28.17804 263 GLY A CA 1
ATOM 3800 C C . GLY A 1 263 ? -22.93930 -5.30480 39.62599 1.000 23.51478 263 GLY A C 1
ATOM 3801 O O . GLY A 1 263 ? -22.94138 -6.28810 38.87820 1.000 25.41967 263 GLY A O 1
ATOM 3805 N N . LEU A 1 264 ? -21.87426 -4.51267 39.74393 1.000 24.27847 264 LEU A N 1
ATOM 3806 C CA . LEU A 1 264 ? -20.73118 -4.73545 38.86648 1.000 19.34738 264 LEU A CA 1
ATOM 3807 C C . LEU A 1 264 ? -19.96791 -6.00287 39.23901 1.000 20.07776 264 LEU A C 1
ATOM 3808 O O . LEU A 1 264 ? -19.47031 -6.70761 38.35430 1.000 18.12755 264 LEU A O 1
ATOM 3824 N N . GLY A 1 265 ? -19.84824 -6.31248 40.52684 1.000 18.77415 265 GLY A N 1
ATOM 3825 C CA . GLY A 1 265 ? -19.20610 -7.54363 40.92178 1.000 18.67151 265 GLY A CA 1
ATOM 3826 C C . GLY A 1 265 ? -19.86037 -8.72315 40.23449 1.000 17.51442 265 GLY A C 1
ATOM 3827 O O . GLY A 1 265 ? -19.23823 -9.47780 39.47053 1.000 16.04970 265 GLY A O 1
ATOM 3831 N N . PRO A 1 266 ? -21.16026 -8.87440 40.47571 1.000 18.52006 266 PRO A N 1
ATOM 3832 C CA . PRO A 1 266 ? -21.89675 -9.98057 39.83884 1.000 18.55995 266 PRO A CA 1
ATOM 3833 C C . PRO A 1 266 ? -21.83781 -9.95979 38.31749 1.000 17.04155 266 PRO A C 1
ATOM 3834 O O . PRO A 1 266 ? -21.60631 -10.99933 37.69159 1.000 17.53091 266 PRO A O 1
ATOM 3845 N N . ALA A 1 267 ? -22.00749 -8.79672 37.69243 1.000 17.59026 267 ALA A N 1
ATOM 3846 C CA . ALA A 1 267 ? -21.94756 -8.74695 36.23609 1.000 17.69255 267 ALA A CA 1
ATOM 3847 C C . ALA A 1 267 ? -20.57705 -9.18572 35.73505 1.000 16.54908 267 ALA A C 1
ATOM 3848 O O . ALA A 1 267 ? -20.47131 -9.91352 34.74530 1.000 15.85377 267 ALA A O 1
ATOM 3855 N N . CYS A 1 268 ? -19.50693 -8.75874 36.40512 1.000 15.84949 268 CYS A N 1
ATOM 3856 C CA . CYS A 1 268 ? -18.16669 -9.08268 35.92630 1.000 15.16883 268 CYS A CA 1
ATOM 3857 C C . CYS A 1 268 ? -17.80040 -10.53445 36.19347 1.000 14.93291 268 CYS A C 1
ATOM 3858 O O . CYS A 1 268 ? -17.01948 -11.11681 35.43203 1.000 14.46844 268 CYS A O 1
ATOM 3865 N N . LEU A 1 269 ? -18.37206 -11.15546 37.22232 1.000 15.04633 269 LEU A N 1
ATOM 3866 C CA . LEU A 1 269 ? -18.15698 -12.58731 37.39683 1.000 16.36308 269 LEU A CA 1
ATOM 3867 C C . LEU A 1 269 ? -18.78674 -13.38436 36.25840 1.000 15.09961 269 LEU A C 1
ATOM 3868 O O . LEU A 1 269 ? -18.23104 -14.39918 35.83097 1.000 15.27372 269 LEU A O 1
ATOM 3884 N N . LYS A 1 270 ? -19.93558 -12.94320 35.74251 1.000 15.60013 270 LYS A N 1
ATOM 3885 C CA . LYS A 1 270 ? -20.50491 -13.62238 34.58167 1.000 16.85651 270 LYS A CA 1
ATOM 3886 C C . LYS A 1 270 ? -19.58305 -13.47274 33.37799 1.000 14.63593 270 LYS A C 1
ATOM 3887 O O . LYS A 1 270 ? -19.40433 -14.41258 32.58783 1.000 15.08755 270 LYS A O 1
ATOM 3906 N N . ALA A 1 271 ? -19.00855 -12.28197 33.20945 1.000 13.62383 271 ALA A N 1
ATOM 3907 C CA . ALA A 1 271 ? -18.09583 -12.05233 32.09833 1.000 13.86079 271 ALA A CA 1
ATOM 3908 C C . ALA A 1 271 ? -16.84829 -12.91946 32.22481 1.000 13.35735 271 ALA A C 1
ATOM 3909 O O . ALA A 1 271 ? -16.32305 -13.41091 31.21672 1.000 13.69995 271 ALA A O 1
ATOM 3916 N N . ARG A 1 272 ? -16.35920 -13.11926 33.45775 1.000 13.59429 272 ARG A N 1
ATOM 3917 C CA . ARG A 1 272 ? -15.21956 -14.00189 33.67627 1.000 13.43381 272 ARG A CA 1
ATOM 3918 C C . ARG A 1 272 ? -15.50105 -15.38161 33.10605 1.000 14.78222 272 ARG A C 1
ATOM 3919 O O . ARG A 1 272 ? -14.64854 -15.97204 32.43094 1.000 15.25643 272 ARG A O 1
ATOM 3940 N N . LYS A 1 273 ? -16.67094 -15.93569 33.41871 1.000 14.85787 273 LYS A N 1
ATOM 3941 C CA . LYS A 1 273 ? -17.03818 -17.24836 32.90661 1.000 16.72470 273 LYS A CA 1
ATOM 3942 C C . LYS A 1 273 ? -16.97740 -17.26113 31.38686 1.000 15.73629 273 LYS A C 1
ATOM 3943 O O . LYS A 1 273 ? -16.43414 -18.19391 30.78055 1.000 16.74308 273 LYS A O 1
ATOM 3962 N N A SER A 1 274 ? -17.55544 -16.24077 30.75486 0.662 14.46041 274 SER A N 1
ATOM 3963 N N B SER A 1 274 ? -17.53316 -16.22963 30.74639 0.338 14.53488 274 SER A N 1
ATOM 3964 C CA A SER A 1 274 ? -17.55423 -16.17468 29.29973 0.662 14.12411 274 SER A CA 1
ATOM 3965 C CA B SER A 1 274 ? -17.55421 -16.20828 29.28726 0.338 14.19583 274 SER A CA 1
ATOM 3966 C C A SER A 1 274 ? -16.13848 -16.10809 28.75056 0.662 14.58567 274 SER A C 1
ATOM 3967 C C B SER A 1 274 ? -16.14801 -16.07516 28.71505 0.338 14.63313 274 SER A C 1
ATOM 3968 O O A SER A 1 274 ? -15.81262 -16.78535 27.76601 0.662 14.60728 274 SER A O 1
ATOM 3969 O O B SER A 1 274 ? -15.83570 -16.67955 27.68171 0.338 14.60145 274 SER A O 1
ATOM 3984 N N . LEU A 1 275 ? -15.28343 -15.29347 29.36588 1.000 12.65599 275 LEU A N 1
ATOM 3985 C CA . LEU A 1 275 ? -13.90753 -15.18771 28.89444 1.000 13.31027 275 LEU A CA 1
ATOM 3986 C C . LEU A 1 275 ? -13.16328 -16.51084 29.01773 1.000 14.15967 275 LEU A C 1
ATOM 3987 O O . LEU A 1 275 ? -12.42457 -16.90398 28.10105 1.000 14.31401 275 LEU A O 1
ATOM 4003 N N . LEU A 1 276 ? -13.32841 -17.20402 30.14361 1.000 14.18947 276 LEU A N 1
ATOM 4004 C CA . LEU A 1 276 ? -12.64501 -18.47515 30.33411 1.000 15.88744 276 LEU A CA 1
ATOM 4005 C C . LEU A 1 276 ? -13.07455 -19.48885 29.29013 1.000 15.37639 276 LEU A C 1
ATOM 4006 O O . LEU A 1 276 ? -12.23738 -20.19013 28.70761 1.000 16.84972 276 LEU A O 1
ATOM 4022 N N . LEU A 1 277 ? -14.37819 -19.61170 29.07715 1.000 15.34076 277 LEU A N 1
ATOM 4023 C CA . LEU A 1 277 ? -14.87910 -20.54059 28.07493 1.000 17.21301 277 LEU A CA 1
ATOM 4024 C C . LEU A 1 277 ? -14.33272 -20.18516 26.70357 1.000 16.28325 277 LEU A C 1
ATOM 4025 O O . LEU A 1 277 ? -13.91675 -21.06774 25.94410 1.000 17.37128 277 LEU A O 1
ATOM 4041 N N A SER A 1 278 ? -14.30838 -18.89016 26.37263 0.620 15.69133 278 SER A N 1
ATOM 4042 N N B SER A 1 278 ? -14.32649 -18.89420 26.36933 0.380 15.71256 278 SER A N 1
ATOM 4043 C CA A SER A 1 278 ? -13.81901 -18.47602 25.06193 0.620 14.89230 278 SER A CA 1
ATOM 4044 C CA B SER A 1 278 ? -13.81998 -18.46854 25.07079 0.380 14.91467 278 SER A CA 1
ATOM 4045 C C A SER A 1 278 ? -12.35016 -18.83361 24.88856 0.620 14.08146 278 SER A C 1
ATOM 4046 C C B SER A 1 278 ? -12.35564 -18.84303 24.89794 0.380 14.11047 278 SER A C 1
ATOM 4047 O O A SER A 1 278 ? -11.94867 -19.33669 23.83099 0.620 14.51753 278 SER A O 1
ATOM 4048 O O B SER A 1 278 ? -11.96352 -19.36480 23.84785 0.380 14.53102 278 SER A O 1
ATOM 4063 N N . LEU A 1 279 ? -11.53566 -18.60939 25.92002 1.000 13.88374 279 LEU A N 1
ATOM 4064 C CA . LEU A 1 279 ? -10.12618 -18.97144 25.82741 1.000 13.50358 279 LEU A CA 1
ATOM 4065 C C . LEU A 1 279 ? -9.96249 -20.47486 25.66059 1.000 14.06086 279 LEU A C 1
ATOM 4066 O O . LEU A 1 279 ? -9.14655 -20.92650 24.85124 1.000 14.98597 279 LEU A O 1
ATOM 4082 N N . GLN A 1 280 ? -10.74576 -21.26205 26.40311 1.000 15.72726 280 GLN A N 1
ATOM 4083 C CA . GLN A 1 280 ? -10.71058 -22.71152 26.25055 1.000 17.51283 280 GLN A CA 1
ATOM 4084 C C . GLN A 1 280 ? -11.07871 -23.12359 24.83946 1.000 17.29987 280 GLN A C 1
ATOM 4085 O O . GLN A 1 280 ? -10.55933 -24.12295 24.32331 1.000 20.09092 280 GLN A O 1
ATOM 4099 N N . ASP A 1 281 ? -11.97568 -22.37693 24.20492 1.000 14.47929 281 ASP A N 1
ATOM 4100 C CA . ASP A 1 281 ? -12.46975 -22.70395 22.87926 1.000 16.26589 281 ASP A CA 1
ATOM 4101 C C . ASP A 1 281 ? -11.62297 -22.10100 21.75832 1.000 16.95452 281 ASP A C 1
ATOM 4102 O O . ASP A 1 281 ? -11.99222 -22.22432 20.58830 1.000 21.12104 281 ASP A O 1
ATOM 4111 N N . GLY A 1 282 ? -10.50718 -21.45871 22.07710 1.000 14.80414 282 GLY A N 1
ATOM 4112 C CA . GLY A 1 282 ? -9.60928 -20.95606 21.05776 1.000 15.24213 282 GLY A CA 1
ATOM 4113 C C . GLY A 1 282 ? -9.81818 -19.52193 20.62112 1.000 13.96081 282 GLY A C 1
ATOM 4114 O O . GLY A 1 282 ? -9.20595 -19.09377 19.63660 1.000 14.25303 282 GLY A O 1
ATOM 4118 N N . ALA A 1 283 ? -10.64284 -18.75832 21.31895 1.000 12.60377 283 ALA A N 1
ATOM 4119 C CA . ALA A 1 283 ? -10.85449 -17.36066 20.98380 1.000 12.93581 283 ALA A CA 1
ATOM 4120 C C . ALA A 1 283 ? -9.60158 -16.54286 21.30108 1.000 11.15538 283 ALA A C 1
ATOM 4121 O O . ALA A 1 283 ? -8.67945 -16.99538 21.98554 1.000 12.54714 283 ALA A O 1
ATOM 4128 N N . PHE A 1 284 ? -9.58277 -15.30403 20.81378 1.000 11.19384 284 PHE A N 1
ATOM 4129 C CA . PHE A 1 284 ? -8.50573 -14.35482 21.09798 1.000 11.30296 284 PHE A CA 1
ATOM 4130 C C . PHE A 1 284 ? -7.18167 -14.81311 20.49241 1.000 11.11567 284 PHE A C 1
ATOM 4131 O O . PHE A 1 284 ? -6.14996 -14.91975 21.15625 1.000 12.17681 284 PHE A O 1
ATOM 4148 N N . GLN A 1 285 ? -7.24182 -15.05538 19.18574 1.000 11.46085 285 GLN A N 1
ATOM 4149 C CA . GLN A 1 285 ? -6.05428 -15.24010 18.36392 1.000 12.42674 285 GLN A CA 1
ATOM 4150 C C . GLN A 1 285 ? -5.53089 -13.91176 17.83175 1.000 11.94181 285 GLN A C 1
ATOM 4151 O O . GLN A 1 285 ? -4.32502 -13.74521 17.63737 1.000 11.74023 285 GLN A O 1
ATOM 4165 N N . ASN A 1 286 ? -6.42154 -12.97013 17.61459 1.000 11.41379 286 ASN A N 1
ATOM 4166 C CA . ASN A 1 286 ? -6.08797 -11.72274 16.93386 1.000 11.20545 286 ASN A CA 1
ATOM 4167 C C . ASN A 1 286 ? -5.26811 -10.81508 17.84384 1.000 10.67307 286 ASN A C 1
ATOM 4168 O O . ASN A 1 286 ? -5.69991 -10.52742 18.96042 1.000 9.99719 286 ASN A O 1
ATOM 4179 N N . PRO A 1 287 ? -4.11571 -10.30600 17.39151 1.000 10.78878 287 PRO A N 1
ATOM 4180 C CA . PRO A 1 287 ? -3.30161 -9.45677 18.28702 1.000 11.77423 287 PRO A CA 1
ATOM 4181 C C . PRO A 1 287 ? -4.00226 -8.21237 18.80989 1.000 10.09378 287 PRO A C 1
ATOM 4182 O O . PRO A 1 287 ? -3.85160 -7.89851 19.99185 1.000 10.04127 287 PRO A O 1
ATOM 4193 N N . MET A 1 288 ? -4.74265 -7.47814 17.98188 1.000 10.03248 288 MET A N 1
ATOM 4194 C CA . MET A 1 288 ? -5.46603 -6.32087 18.49724 1.000 9.35226 288 MET A CA 1
ATOM 4195 C C . MET A 1 288 ? -6.40727 -6.72401 19.62357 1.000 9.25065 288 MET A C 1
ATOM 4196 O O . MET A 1 288 ? -6.47913 -6.05202 20.66387 1.000 9.65818 288 MET A O 1
ATOM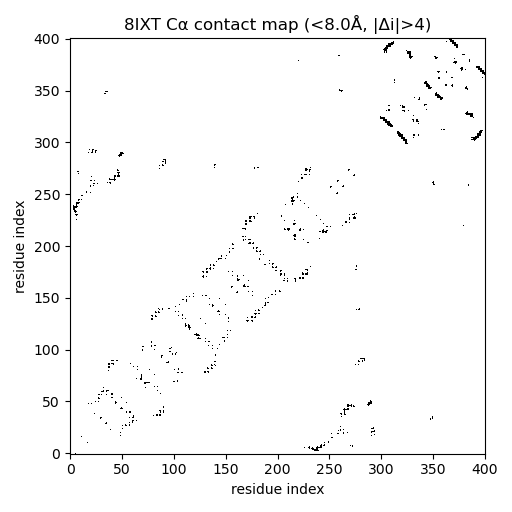 4210 N N . MET A 1 289 ? -7.12989 -7.82743 19.45512 1.000 9.85893 289 MET A N 1
ATOM 4211 C CA . MET A 1 289 ? -8.03864 -8.26379 20.51046 1.000 9.86391 289 MET A CA 1
ATOM 4212 C C . MET A 1 289 ? -7.29883 -8.70283 21.77093 1.000 9.63385 289 MET A C 1
ATOM 4213 O O . MET A 1 289 ? -7.69748 -8.35001 22.88562 1.000 9.86026 289 MET A O 1
ATOM 4227 N N . ILE A 1 290 ? -6.22914 -9.47348 21.61650 1.000 9.67357 290 ILE A N 1
ATOM 4228 C CA . ILE A 1 290 ? -5.41995 -9.81712 22.77899 1.000 10.20242 290 ILE A CA 1
ATOM 4229 C C . ILE A 1 290 ? -4.98791 -8.55716 23.51206 1.000 9.84995 290 ILE A C 1
ATOM 4230 O O . ILE A 1 290 ? -5.00530 -8.49792 24.74043 1.000 9.45373 290 ILE A O 1
ATOM 4246 N N . SER A 1 291 ? -4.61000 -7.52124 22.75907 1.000 9.64637 291 SER A N 1
ATOM 4247 C CA . SER A 1 291 ? -4.10925 -6.29483 23.36574 1.000 9.43446 291 SER A CA 1
ATOM 4248 C C . SER A 1 291 ? -5.18772 -5.52551 24.11579 1.000 8.72737 291 SER A C 1
ATOM 4249 O O . SER A 1 291 ? -4.85728 -4.73574 25.00310 1.000 8.92223 291 SER A O 1
ATOM 4257 N N . GLN A 1 292 ? -6.46634 -5.73684 23.78074 1.000 9.66175 292 GLN A N 1
ATOM 4258 C CA . GLN A 1 292 ? -7.56674 -5.13110 24.51903 1.000 10.27607 292 GLN A CA 1
ATOM 4259 C C . GLN A 1 292 ? -7.94093 -5.96876 25.73353 1.000 9.64612 292 GLN A C 1
ATOM 4260 O O . GLN A 1 292 ? -8.35557 -5.41052 26.75119 1.000 10.84196 292 GLN A O 1
ATOM 4274 N N . LEU A 1 293 ? -7.77240 -7.29251 25.65255 1.000 9.75188 293 LEU A N 1
ATOM 4275 C CA . LEU A 1 293 ? -8.10926 -8.17975 26.76059 1.000 10.23984 293 LEU A CA 1
ATOM 4276 C C . LEU A 1 293 ? -7.06218 -8.15498 27.87280 1.000 9.24782 293 LEU A C 1
ATOM 4277 O O . LEU A 1 293 ? -7.41794 -8.18862 29.05376 1.000 9.89942 293 LEU A O 1
ATOM 4293 N N . LEU A 1 294 ? -5.77772 -8.13289 27.52693 1.000 9.43729 294 LEU A N 1
ATOM 4294 C CA . LEU A 1 294 ? -4.74961 -8.24964 28.55563 1.000 10.12605 294 LEU A CA 1
ATOM 4295 C C . LEU A 1 294 ? -4.86404 -7.22017 29.65750 1.000 9.44118 294 LEU A C 1
ATOM 4296 O O . LEU A 1 294 ? -4.72315 -7.60239 30.83035 1.000 10.23161 294 LEU A O 1
ATOM 4312 N N . PRO A 1 295 ? -5.11265 -5.94592 29.38466 1.000 9.20566 295 PRO A N 1
ATOM 4313 C CA . PRO A 1 295 ? -5.21496 -4.99358 30.49687 1.000 9.63575 295 PRO A CA 1
ATOM 4314 C C . PRO A 1 295 ? -6.28316 -5.38191 31.50166 1.000 9.79654 295 PRO A C 1
ATOM 4315 O O . PRO A 1 295 ? -6.05284 -5.34179 32.70971 1.000 9.92962 295 PRO A O 1
ATOM 4326 N N . VAL A 1 296 ? -7.47503 -5.75741 31.02807 1.000 9.90830 296 VAL A N 1
ATOM 4327 C CA . VAL A 1 296 ? -8.57371 -6.01575 31.95474 1.000 10.25035 296 VAL A CA 1
ATOM 4328 C C . VAL A 1 296 ? -8.34937 -7.28862 32.75060 1.000 10.73677 296 VAL A C 1
ATOM 4329 O O . VAL A 1 296 ? -8.77610 -7.36889 33.90662 1.000 11.50685 296 VAL A O 1
ATOM 4342 N N . LEU A 1 297 ? -7.66877 -8.29106 32.18252 1.000 10.19813 297 LEU A N 1
ATOM 4343 C CA . LEU A 1 297 ? -7.33148 -9.45528 32.99343 1.000 10.93701 297 LEU A CA 1
ATOM 4344 C C . LEU A 1 297 ? -6.42174 -9.06281 34.14445 1.000 10.91991 297 LEU A C 1
ATOM 4345 O O . LEU A 1 297 ? -6.46224 -9.68729 35.20349 1.000 12.86249 297 LEU A O 1
ATOM 4361 N N . ASN A 1 298 ? -5.62808 -8.01617 33.97602 1.000 10.58103 298 ASN A N 1
ATOM 4362 C CA . ASN A 1 298 ? -4.77496 -7.46472 35.01457 1.000 10.97218 298 ASN A CA 1
ATOM 4363 C C . ASN A 1 298 ? -5.43440 -6.32123 35.77169 1.000 10.34593 298 ASN A C 1
ATOM 4364 O O . ASN A 1 298 ? -4.75055 -5.57807 36.47929 1.000 11.35143 298 ASN A O 1
ATOM 4375 N N . HIS A 1 299 ? -6.74674 -6.16500 35.64208 1.000 10.49984 299 HIS A N 1
ATOM 4376 C CA . HIS A 1 299 ? -7.49140 -5.13721 36.37328 1.000 11.45436 299 HIS A CA 1
ATOM 4377 C C . HIS A 1 299 ? -6.98848 -3.73618 36.08742 1.000 12.13740 299 HIS A C 1
ATOM 4378 O O . HIS A 1 299 ? -7.03167 -2.86301 36.95886 1.000 13.32206 299 HIS A O 1
ATOM 4392 N N . LYS A 1 300 ? -6.56029 -3.51071 34.85364 1.000 10.25763 300 LYS A N 1
ATOM 4393 C CA . LYS A 1 300 ? -6.15372 -2.19357 34.39999 1.000 9.82696 300 LYS A CA 1
ATOM 4394 C C . LYS A 1 300 ? -6.95352 -1.80459 33.16458 1.000 10.36214 300 LYS A C 1
ATOM 4395 O O . LYS A 1 300 ? -7.51439 -2.64643 32.45442 1.000 11.03823 300 LYS A O 1
ATOM 4414 N N . THR A 1 301 ? -7.00731 -0.50020 32.91947 1.000 10.40996 301 THR A N 1
ATOM 4415 C CA . THR A 1 301 ? -7.72967 0.06325 31.79147 1.000 10.16769 301 THR A CA 1
ATOM 4416 C C . THR A 1 301 ? -6.89993 1.19257 31.19940 1.000 9.72811 301 THR A C 1
ATOM 4417 O O . THR A 1 301 ? -5.88233 1.61427 31.74779 1.000 9.80463 301 THR A O 1
ATOM 4428 N N . TYR A 1 302 ? -7.38785 1.75790 30.10476 1.000 9.46088 302 TYR A N 1
ATOM 4429 C CA . TYR A 1 302 ? -6.69524 2.89989 29.53205 1.000 8.75264 302 TYR A CA 1
ATOM 4430 C C . TYR A 1 302 ? -6.70813 4.10477 30.46243 1.000 9.22452 302 TYR A C 1
ATOM 4431 O O . TYR A 1 302 ? -5.88794 5.01310 30.30215 1.000 10.11662 302 TYR A O 1
ATOM 4449 N N . LEU A 1 303 ? -7.62033 4.14558 31.43246 1.000 9.50642 303 LEU A N 1
ATOM 4450 C CA . LEU A 1 303 ? -7.60459 5.23575 32.39542 1.000 10.17358 303 LEU A CA 1
ATOM 4451 C C . LEU A 1 303 ? -6.40469 5.15691 33.33294 1.000 9.96309 303 LEU A C 1
ATOM 4452 O O . LEU A 1 303 ? -6.01983 6.17488 33.90869 1.000 10.84682 303 LEU A O 1
ATOM 4468 N N . ASN A 1 304 ? -5.77308 3.98559 33.46673 1.000 10.01721 304 ASN A N 1
ATOM 4469 C CA . ASN A 1 304 ? -4.52210 3.88998 34.20404 1.000 10.26333 304 ASN A CA 1
ATOM 4470 C C . ASN A 1 304 ? -3.40063 4.64626 33.51811 1.000 10.03584 304 ASN A C 1
ATOM 4471 O O . ASN A 1 304 ? -2.37298 4.89416 34.15020 1.000 11.62462 304 ASN A O 1
ATOM 4482 N N . LEU A 1 305 ? -3.58323 5.04429 32.25902 1.000 9.62067 305 LEU A N 1
ATOM 4483 C CA . LEU A 1 305 ? -2.56038 5.77583 31.52437 1.000 9.59825 305 LEU A CA 1
ATOM 4484 C C . LEU A 1 305 ? -2.51317 7.24928 31.89357 1.000 10.18138 305 LEU A C 1
ATOM 4485 O O . LEU A 1 305 ? -1.58612 7.94222 31.46588 1.000 10.61167 305 LEU A O 1
ATOM 4501 N N . ILE A 1 306 ? -3.44644 7.74806 32.70999 1.000 9.84027 306 ILE A N 1
ATOM 4502 C CA . ILE A 1 306 ? -3.28976 9.10384 33.23821 1.000 10.99296 306 ILE A CA 1
ATOM 4503 C C . ILE A 1 306 ? -2.06045 9.16878 34.13391 1.000 11.31842 306 ILE A C 1
ATOM 4504 O O . ILE A 1 306 ? -1.20070 10.03903 33.98063 1.000 11.67079 306 ILE A O 1
ATOM 4520 N N . SER A 1 307 ? -1.96438 8.24634 35.09350 1.000 10.98939 307 SER A N 1
ATOM 4521 C CA . SER A 1 307 ? -0.88478 8.20373 36.07996 1.000 11.77265 307 SER A CA 1
ATOM 4522 C C . SER A 1 307 ? -0.39620 6.76994 36.24984 1.000 11.08650 307 SER A C 1
ATOM 4523 O O . SER A 1 307 ? -0.62832 6.13997 37.29082 1.000 13.32651 307 SER A O 1
ATOM 4531 N N . PRO A 1 308 ? 0.27705 6.22073 35.25549 1.000 10.70812 308 PRO A N 1
ATOM 4532 C CA . PRO A 1 308 ? 0.55526 4.77789 35.27489 1.000 11.29956 308 PRO A CA 1
ATOM 4533 C C . PRO A 1 308 ? 1.77943 4.39959 36.09882 1.000 11.25847 308 PRO A C 1
ATOM 4534 O O . PRO A 1 308 ? 2.74308 5.15137 36.23956 1.000 11.26948 308 PRO A O 1
ATOM 4545 N N . ASP A 1 309 ? 1.71027 3.19262 36.66129 1.000 12.71043 309 ASP A N 1
ATOM 4546 C CA . ASP A 1 309 ? 2.88128 2.50805 37.18483 1.000 11.67204 309 ASP A CA 1
ATOM 4547 C C . ASP A 1 309 ? 3.74381 2.05558 36.01378 1.000 11.30218 309 ASP A C 1
ATOM 4548 O O . ASP A 1 309 ? 3.28205 1.34096 35.12035 1.000 12.92284 309 ASP A O 1
ATOM 4557 N N . CYS A 1 310 ? 4.97397 2.52444 35.96411 1.000 12.21856 310 CYS A N 1
ATOM 4558 C CA . CYS A 1 310 ? 5.92852 2.07789 34.95570 1.000 11.83781 310 CYS A CA 1
ATOM 4559 C C . CYS A 1 310 ? 6.99028 1.16500 35.55003 1.000 13.74288 310 CYS A C 1
ATOM 4560 O O . CYS A 1 310 ? 8.05230 0.94756 34.93599 1.000 15.48779 310 CYS A O 1
ATOM 4567 N N . GLN A 1 311 ? 6.71904 0.62911 36.73816 1.000 12.35122 311 GLN A N 1
ATOM 4568 C CA . GLN A 1 311 ? 7.49541 -0.43332 37.35764 1.000 14.50037 311 GLN A CA 1
ATOM 4569 C C . GLN A 1 311 ? 6.56409 -1.55068 37.79233 1.000 12.62434 311 GLN A C 1
ATOM 4570 O O . GLN A 1 311 ? 6.72712 -2.15323 38.85074 1.000 15.70215 311 GLN A O 1
ATOM 4584 N N . ALA A 1 312 ? 5.55797 -1.82455 36.98262 1.000 12.31099 312 ALA A N 1
ATOM 4585 C CA . ALA A 1 312 ? 4.53664 -2.79249 37.32779 1.000 12.16369 312 ALA A CA 1
ATOM 4586 C C . ALA A 1 312 ? 5.11445 -4.20382 37.37931 1.000 12.58109 312 ALA A C 1
ATOM 4587 O O . ALA A 1 312 ? 6.04161 -4.53963 36.63682 1.000 13.55130 312 ALA A O 1
ATOM 4594 N N . PRO A 1 313 ? 4.56870 -5.06600 38.23852 1.000 12.70388 313 PRO A N 1
ATOM 4595 C CA . PRO A 1 313 ? 5.07003 -6.44832 38.30316 1.000 12.66240 313 PRO A CA 1
ATOM 4596 C C . PRO A 1 313 ? 4.54076 -7.22358 37.10356 1.000 12.54455 313 PRO A C 1
ATOM 4597 O O . PRO A 1 313 ? 3.32341 -7.29381 36.89459 1.000 13.58855 313 PRO A O 1
ATOM 4608 N N . ARG A 1 314 ? 5.45910 -7.77435 36.30256 1.000 12.06201 314 ARG A N 1
ATOM 4609 C CA . ARG A 1 314 ? 5.07541 -8.48053 35.07173 1.000 12.97028 314 ARG A CA 1
ATOM 4610 C C . ARG A 1 314 ? 6.04132 -9.62998 34.81735 1.000 11.75120 314 ARG A C 1
ATOM 4611 O O . ARG A 1 314 ? 7.25373 -9.43739 34.87618 1.000 13.02401 314 ARG A O 1
ATOM 4632 N N . VAL A 1 315 ? 5.51583 -10.80102 34.51135 1.000 11.24393 315 VAL A N 1
ATOM 4633 C CA . VAL A 1 315 ? 6.34291 -11.98288 34.26927 1.000 12.36976 315 VAL A CA 1
ATOM 4634 C C . VAL A 1 315 ? 6.77302 -12.04624 32.80253 1.000 11.51965 315 VAL A C 1
ATOM 4635 O O . VAL A 1 315 ? 5.99022 -11.79171 31.88716 1.000 12.15611 315 VAL A O 1
ATOM 4648 N N . MET A 1 316 ? 8.03779 -12.38967 32.57773 1.000 11.87892 316 MET A N 1
ATOM 4649 C CA . MET A 1 316 ? 8.56579 -12.53893 31.23022 1.000 12.21943 316 MET A CA 1
ATOM 4650 C C . MET A 1 316 ? 7.88520 -13.68930 30.49899 1.000 13.39026 316 MET A C 1
ATOM 4651 O O . MET A 1 316 ? 7.74150 -14.79201 31.02925 1.000 14.28418 316 MET A O 1
ATOM 4665 N N . LEU A 1 317 ? 7.51523 -13.42884 29.25198 1.000 14.26369 317 LEU A N 1
ATOM 4666 C CA . LEU A 1 317 ? 6.98568 -14.44987 28.36635 1.000 15.82182 317 LEU A CA 1
ATOM 4667 C C . LEU A 1 317 ? 8.11952 -15.20431 27.68801 1.000 16.62183 317 LEU A C 1
ATOM 4668 O O . LEU A 1 317 ? 9.16626 -14.63989 27.37081 1.000 16.31269 317 LEU A O 1
ATOM 4684 N N . VAL A 1 318 ? 7.89825 -16.49060 27.45150 1.000 17.90177 318 VAL A N 1
ATOM 4685 C CA . VAL A 1 318 ? 8.82908 -17.28648 26.65014 1.000 19.18874 318 VAL A CA 1
ATOM 4686 C C . VAL A 1 318 ? 8.05615 -17.87469 25.47990 1.000 20.81681 318 VAL A C 1
ATOM 4687 O O . VAL A 1 318 ? 6.82057 -17.99858 25.52498 1.000 21.04046 318 VAL A O 1
ATOM 4700 N N . PRO A 1 319 ? 8.75125 -18.24755 24.40552 1.000 22.16860 319 PRO A N 1
ATOM 4701 C CA . PRO A 1 319 ? 8.03916 -18.72886 23.21697 1.000 23.80664 319 PRO A CA 1
ATOM 4702 C C . PRO A 1 319 ? 7.24418 -19.99610 23.48051 1.000 24.77611 319 PRO A C 1
ATOM 4703 O O . PRO A 1 319 ? 7.66131 -20.87794 24.23645 1.000 25.01488 319 PRO A O 1
ATOM 4714 N N . ALA A 1 320 ? 6.08623 -20.07416 22.83577 1.000 25.56348 320 ALA A N 1
ATOM 4715 C CA . ALA A 1 320 ? 5.30853 -21.29511 22.78185 1.000 26.93545 320 ALA A CA 1
ATOM 4716 C C . ALA A 1 320 ? 5.95134 -22.27828 21.81183 1.000 31.73106 320 ALA A C 1
ATOM 4717 O O . ALA A 1 320 ? 6.77328 -21.91618 20.96807 1.000 36.04577 320 ALA A O 1
ATOM 4724 N N . THR A 1 321 ? 5.56016 -23.53770 21.93976 1.000 43.94500 321 THR A N 1
ATOM 4725 C CA . THR A 1 321 ? 5.92087 -24.57382 20.98538 1.000 52.43269 321 THR A CA 1
ATOM 4726 C C . THR A 1 321 ? 4.76840 -24.73831 20.00302 1.000 49.71860 321 THR A C 1
ATOM 4727 O O . THR A 1 321 ? 3.59909 -24.72258 20.39778 1.000 48.63527 321 THR A O 1
ATOM 4738 N N . GLU A 1 322 ? 5.09823 -24.87510 18.72135 1.000 62.74789 322 GLU A N 1
ATOM 4739 C CA . GLU A 1 322 ? 4.08944 -24.91717 17.66979 1.000 64.43790 322 GLU A CA 1
ATOM 4740 C C . GLU A 1 322 ? 3.59055 -26.34286 17.46952 1.000 58.80114 322 GLU A C 1
ATOM 4741 O O . GLU A 1 322 ? 4.35278 -27.30687 17.58213 1.000 63.94244 322 GLU A O 1
ATOM 4753 N N . ASP A 1 323 ? 2.30115 -26.46664 17.18064 1.000 56.87776 323 ASP A N 1
ATOM 4754 C CA . ASP A 1 323 ? 1.63423 -27.75893 17.17372 1.000 60.49366 323 ASP A CA 1
ATOM 4755 C C . ASP A 1 323 ? 1.97870 -28.54126 15.91271 1.000 60.98169 323 ASP A C 1
ATOM 4756 O O . ASP A 1 323 ? 2.50152 -27.99542 14.93824 1.000 58.74290 323 ASP A O 1
ATOM 4765 N N . PRO A 1 324 ? 1.69554 -29.84275 15.90372 1.000 54.33647 324 PRO A N 1
ATOM 4766 C CA . PRO A 1 324 ? 1.93401 -30.64824 14.69797 1.000 54.60980 324 PRO A CA 1
ATOM 4767 C C . PRO A 1 324 ? 1.00538 -30.24010 13.56229 1.000 55.89795 324 PRO A C 1
ATOM 4768 O O . PRO A 1 324 ? 0.02011 -29.52121 13.74183 1.000 52.84558 324 PRO A O 1
ATOM 4779 N N . VAL A 1 325 ? 1.34145 -30.72294 12.36447 1.000 60.64349 325 VAL A N 1
ATOM 4780 C CA . VAL A 1 325 ? 0.57144 -30.38061 11.17582 1.000 62.93829 325 VAL A CA 1
ATOM 4781 C C . VAL A 1 325 ? -0.82144 -30.98989 11.26519 1.000 65.52889 325 VAL A C 1
ATOM 4782 O O . VAL A 1 325 ? -0.98992 -32.16338 11.62897 1.000 67.60588 325 VAL A O 1
ATOM 4795 N N . HIS A 1 326 ? -1.82869 -30.19181 10.91587 1.000 64.55201 326 HIS A N 1
ATOM 4796 C CA . HIS A 1 326 ? -3.21129 -30.65044 10.89466 1.000 63.55473 326 HIS A CA 1
ATOM 4797 C C . HIS A 1 326 ? -3.41849 -31.51877 9.65945 1.000 66.38232 326 HIS A C 1
ATOM 4798 O O . HIS A 1 326 ? -3.18370 -31.07120 8.53137 1.000 66.97299 326 HIS A O 1
ATOM 4812 N N . LEU A 1 327 ? -3.85683 -32.75800 9.87030 1.000 65.74447 327 LEU A N 1
ATOM 4813 C CA . LEU A 1 327 ? -3.99320 -33.72013 8.78420 1.000 63.55451 327 LEU A CA 1
ATOM 4814 C C . LEU A 1 327 ? -5.39808 -33.72362 8.19244 1.000 61.37166 327 LEU A C 1
ATOM 4815 O O . LEU A 1 327 ? -5.55676 -33.83500 6.97303 1.000 67.47737 327 LEU A O 1
ATOM 4831 N N . SER A 1 328 ? -6.41597 -33.58379 9.03601 1.000 59.63295 328 SER A N 1
ATOM 4832 C CA . SER A 1 328 ? -7.79925 -33.59991 8.59554 1.000 60.96062 328 SER A CA 1
ATOM 4833 C C . SER A 1 328 ? -8.06756 -32.42763 7.64852 1.000 60.99053 328 SER A C 1
ATOM 4834 O O . SER A 1 328 ? -7.27312 -31.49208 7.52714 1.000 59.67242 328 SER A O 1
ATOM 4842 N N . GLU A 1 329 ? -9.20443 -32.49706 6.95730 1.000 24.66761 329 GLU A N 1
ATOM 4843 C CA . GLU A 1 329 ? -9.67181 -31.40277 6.11651 1.000 21.48633 329 GLU A CA 1
ATOM 4844 C C . GLU A 1 329 ? -11.10762 -31.03411 6.47021 1.000 23.09253 329 GLU A C 1
ATOM 4845 O O . GLU A 1 329 ? -11.85527 -31.82997 7.04847 1.000 25.50496 329 GLU A O 1
ATOM 4857 N N . VAL A 1 330 ? -11.48514 -29.80355 6.11496 1.000 21.27255 330 VAL A N 1
ATOM 4858 C CA . VAL A 1 330 ? -12.86799 -29.35120 6.19247 1.000 19.42973 330 VAL A CA 1
ATOM 4859 C C . VAL A 1 330 ? -13.31709 -28.86855 4.81517 1.000 19.53349 330 VAL A C 1
ATOM 4860 O O . VAL A 1 330 ? -12.53466 -28.30962 4.04126 1.000 19.34165 330 VAL A O 1
ATOM 4873 N N . SER A 1 331 ? -14.59582 -29.07278 4.52910 1.000 17.44092 331 SER A N 1
ATOM 4874 C CA . SER A 1 331 ? -15.23410 -28.62124 3.29734 1.000 16.14439 331 SER A CA 1
ATOM 4875 C C . SER A 1 331 ? -16.04486 -27.36449 3.58946 1.000 16.74701 331 SER A C 1
ATOM 4876 O O . SER A 1 331 ? -16.87451 -27.34529 4.50376 1.000 17.59748 331 SER A O 1
ATOM 4884 N N . VAL A 1 332 ? -15.79814 -26.31221 2.82057 1.000 14.11268 332 VAL A N 1
ATOM 4885 C CA . VAL A 1 332 ? -16.38696 -24.99821 3.05239 1.000 13.75986 332 VAL A CA 1
ATOM 4886 C C . VAL A 1 332 ? -16.89208 -24.44919 1.72670 1.000 12.63913 332 VAL A C 1
ATOM 4887 O O . VAL A 1 332 ? -16.17064 -24.48380 0.72550 1.000 13.87773 332 VAL A O 1
ATOM 4900 N N . THR A 1 333 ? -18.11680 -23.93637 1.71760 1.000 12.15465 333 THR A N 1
ATOM 4901 C CA . THR A 1 333 ? -18.66817 -23.28826 0.53606 1.000 13.77300 333 THR A CA 1
ATOM 4902 C C . THR A 1 333 ? -18.47063 -21.78498 0.66355 1.000 13.07352 333 THR A C 1
ATOM 4903 O O . THR A 1 333 ? -18.79536 -21.19327 1.70055 1.000 14.65157 333 THR A O 1
ATOM 4914 N N . LEU A 1 334 ? -17.90815 -21.17920 -0.36669 1.000 11.62288 334 LEU A N 1
ATOM 4915 C CA . LEU A 1 334 ? -17.69988 -19.74362 -0.43769 1.000 11.29577 334 LEU A CA 1
ATOM 4916 C C . LEU A 1 334 ? -18.70083 -19.17237 -1.42502 1.000 11.75470 334 LEU A C 1
ATOM 4917 O O . LEU A 1 334 ? -18.79477 -19.64808 -2.56698 1.000 12.36236 334 LEU A O 1
ATOM 4933 N N . LYS A 1 335 ? -19.45038 -18.16141 -0.99422 1.000 12.24561 335 LYS A N 1
ATOM 4934 C CA . LYS A 1 335 ? -20.47311 -17.53862 -1.81645 1.000 12.35063 335 LYS A CA 1
ATOM 4935 C C . LYS A 1 335 ? -20.25057 -16.03928 -1.88666 1.000 12.81301 335 LYS A C 1
ATOM 4936 O O . LYS A 1 335 ? -19.96708 -15.39920 -0.86983 1.000 13.30101 335 LYS A O 1
ATOM 4955 N N . VAL A 1 336 ? -20.42814 -15.47123 -3.06936 1.000 13.13477 336 VAL A N 1
ATOM 4956 C CA . VAL A 1 336 ? -20.42634 -14.02639 -3.27990 1.000 14.72473 336 VAL A CA 1
ATOM 4957 C C . VAL A 1 336 ? -21.62080 -13.71563 -4.17871 1.000 16.29824 336 VAL A C 1
ATOM 4958 O O . VAL A 1 336 ? -21.62312 -14.07883 -5.35245 1.000 15.73267 336 VAL A O 1
ATOM 4971 N N . SER A 1 337 ? -22.63219 -13.03470 -3.64151 1.000 23.17095 337 SER A N 1
ATOM 4972 C CA . SER A 1 337 ? -23.79845 -12.68106 -4.44544 1.000 21.72116 337 SER A CA 1
ATOM 4973 C C . SER A 1 337 ? -23.82509 -11.20668 -4.88000 1.000 23.60253 337 SER A C 1
ATOM 4974 O O . SER A 1 337 ? -24.60768 -10.87816 -5.78045 1.000 26.25767 337 SER A O 1
ATOM 4982 N N . SER A 1 338 ? -22.94127 -10.33535 -4.34419 1.000 20.41529 338 SER A N 1
ATOM 4983 C CA . SER A 1 338 ? -22.92179 -8.91091 -4.68650 1.000 18.59796 338 SER A CA 1
ATOM 4984 C C . SER A 1 338 ? -22.09389 -8.58590 -5.92663 1.000 28.00742 338 SER A C 1
ATOM 4985 O O . SER A 1 338 ? -21.66427 -7.43808 -6.08698 1.000 33.69668 338 SER A O 1
ATOM 4993 N N . VAL A 1 339 ? -21.76091 -9.57189 -6.72521 1.000 18.80162 339 VAL A N 1
ATOM 4994 C CA . VAL A 1 339 ? -21.05982 -9.38707 -7.98217 1.000 18.11477 339 VAL A CA 1
ATOM 4995 C C . VAL A 1 339 ? -21.91233 -10.08001 -9.02851 1.000 17.26502 339 VAL A C 1
ATOM 4996 O O . VAL A 1 339 ? -22.72525 -10.96498 -8.71916 1.000 17.88942 339 VAL A O 1
ATOM 5009 N N . LEU A 1 340 ? -21.75719 -9.65420 -10.27089 1.000 17.55974 340 LEU A N 1
ATOM 5010 C CA . LEU A 1 340 ? -22.49255 -10.23614 -11.37931 1.000 16.70578 340 LEU A CA 1
ATOM 5011 C C . LEU A 1 340 ? -21.47278 -10.79908 -12.35668 1.000 19.02796 340 LEU A C 1
ATOM 5012 O O . LEU A 1 340 ? -20.59116 -10.05390 -12.81826 1.000 21.06919 340 LEU A O 1
ATOM 5028 N N . PRO A 1 341 ? -21.51340 -12.09377 -12.66688 1.000 15.96922 341 PRO A N 1
ATOM 5029 C CA . PRO A 1 341 ? -22.43624 -13.10282 -12.11928 1.000 15.71083 341 PRO A CA 1
ATOM 5030 C C . PRO A 1 341 ? -22.03682 -13.51495 -10.71324 1.000 14.64905 341 PRO A C 1
ATOM 5031 O O . PRO A 1 341 ? -20.86484 -13.44972 -10.36254 1.000 14.01999 341 PRO A O 1
ATOM 5042 N N . PRO A 1 342 ? -22.99260 -13.93065 -9.88221 1.000 14.57319 342 PRO A N 1
ATOM 5043 C CA . PRO A 1 342 ? -22.64099 -14.42833 -8.54959 1.000 13.71657 342 PRO A CA 1
ATOM 5044 C C . PRO A 1 342 ? -21.70339 -15.62693 -8.61532 1.000 13.17133 342 PRO A C 1
ATOM 5045 O O . PRO A 1 342 ? -21.55784 -16.29049 -9.64027 1.000 13.49145 342 PRO A O 1
ATOM 5056 N N . TYR A 1 343 ? -21.08031 -15.90109 -7.48308 1.000 12.71241 343 TYR A N 1
ATOM 5057 C CA . TYR A 1 343 ? -20.06497 -16.93111 -7.35032 1.000 12.55129 343 TYR A CA 1
ATOM 5058 C C . TYR A 1 343 ? -20.42983 -17.85680 -6.19726 1.000 11.81042 343 TYR A C 1
ATOM 5059 O O . TYR A 1 343 ? -20.86282 -17.40852 -5.12423 1.000 12.01146 343 TYR A O 1
ATOM 5077 N N . GLU A 1 344 ? -20.21469 -19.15421 -6.39765 1.000 12.52794 344 GLU A N 1
ATOM 5078 C CA . GLU A 1 344 ? -20.39157 -20.13619 -5.33490 1.000 12.47454 344 GLU A CA 1
ATOM 5079 C C . GLU A 1 344 ? -19.48934 -21.31729 -5.64442 1.000 11.91219 344 GLU A C 1
ATOM 5080 O O . GLU A 1 344 ? -19.57193 -21.86365 -6.74856 1.000 13.42635 344 GLU A O 1
ATOM 5092 N N . ARG A 1 345 ? -18.63154 -21.70496 -4.70216 1.000 11.90822 345 ARG A N 1
ATOM 5093 C CA . ARG A 1 345 ? -17.77313 -22.86332 -4.88916 1.000 12.27877 345 ARG A CA 1
ATOM 5094 C C . ARG A 1 345 ? -17.47622 -23.48966 -3.53484 1.000 11.87166 345 ARG A C 1
ATOM 5095 O O . ARG A 1 345 ? -17.13091 -22.79399 -2.57898 1.000 11.67687 345 ARG A O 1
ATOM 5116 N N . THR A 1 346 ? -17.58327 -24.80764 -3.46549 1.000 12.44533 346 THR A N 1
ATOM 5117 C CA . THR A 1 346 ? -17.19039 -25.57118 -2.28844 1.000 13.49720 346 THR A CA 1
ATOM 5118 C C . THR A 1 346 ? -15.75980 -26.05775 -2.46166 1.000 13.32225 346 THR A C 1
ATOM 5119 O O . THR A 1 346 ? -15.43142 -26.68159 -3.47681 1.000 14.30920 346 THR A O 1
ATOM 5130 N N . VAL A 1 347 ? -14.91707 -25.77939 -1.46804 1.000 13.64253 347 VAL A N 1
ATOM 5131 C CA . VAL A 1 347 ? -13.51361 -26.15962 -1.50481 1.000 13.95038 347 VAL A CA 1
ATOM 5132 C C . VAL A 1 347 ? -13.17429 -26.90288 -0.22035 1.000 16.37001 347 VAL A C 1
ATOM 5133 O O . VAL A 1 347 ? -13.88680 -26.81614 0.78138 1.000 17.67127 347 VAL A O 1
ATOM 5146 N N . SER A 1 348 ? -12.05266 -27.61462 -0.25336 1.000 16.93011 348 SER A N 1
ATOM 5147 C CA . SER A 1 348 ? -11.49924 -28.25522 0.93103 1.000 17.00283 348 SER A CA 1
ATOM 5148 C C . SER A 1 348 ? -10.17565 -27.60070 1.30388 1.000 18.74571 348 SER A C 1
ATOM 5149 O O . SER A 1 348 ? -9.35077 -27.30061 0.43615 1.000 21.26802 348 SER A O 1
ATOM 5157 N N . VAL A 1 349 ? -9.99034 -27.36477 2.60337 1.000 18.10916 349 VAL A N 1
ATOM 5158 C CA . VAL A 1 349 ? -8.73367 -26.89214 3.17219 1.000 18.85094 349 VAL A CA 1
ATOM 5159 C C . VAL A 1 349 ? -8.45317 -27.71580 4.42390 1.000 19.13480 349 VAL A C 1
ATOM 5160 O O . VAL A 1 349 ? -9.31205 -28.44893 4.90721 1.000 19.12012 349 VAL A O 1
ATOM 5173 N N . PHE A 1 350 ? -7.24258 -27.57315 4.96468 1.000 19.96874 350 PHE A N 1
ATOM 5174 C CA . PHE A 1 350 ? -6.90855 -28.31036 6.17904 1.000 21.97914 350 PHE A CA 1
ATOM 5175 C C . PHE A 1 350 ? -7.78664 -27.84180 7.33628 1.000 19.47957 350 PHE A C 1
ATOM 5176 O O . PHE A 1 350 ? -8.17536 -26.67863 7.41831 1.000 19.97261 350 PHE A O 1
ATOM 5193 N N . ALA A 1 351 ? -8.14851 -28.77911 8.21112 1.000 22.03956 351 ALA A N 1
ATOM 5194 C CA . ALA A 1 351 ? -8.93476 -28.42326 9.38660 1.000 20.97758 351 ALA A CA 1
ATOM 5195 C C . ALA A 1 351 ? -8.12823 -27.45972 10.24751 1.000 23.09887 351 ALA A C 1
ATOM 5196 O O . ALA A 1 351 ? -6.98634 -27.74897 10.61173 1.000 25.59241 351 ALA A O 1
ATOM 5203 N N . GLY A 1 352 ? -8.71366 -26.30970 10.56503 1.000 20.84349 352 GLY A N 1
ATOM 5204 C CA . GLY A 1 352 ? -7.99860 -25.25731 11.25197 1.000 20.56093 352 GLY A CA 1
ATOM 5205 C C . GLY A 1 352 ? -7.45954 -24.17573 10.34464 1.000 19.37603 352 GLY A C 1
ATOM 5206 O O . GLY A 1 352 ? -6.90358 -23.18268 10.85178 1.000 18.76162 352 GLY A O 1
ATOM 5210 N N . ALA A 1 353 ? -7.58960 -24.34157 9.02715 1.000 17.57722 353 ALA A N 1
ATOM 5211 C CA . ALA A 1 353 ? -7.24674 -23.27943 8.10076 1.000 17.65933 353 ALA A CA 1
ATOM 5212 C C . ALA A 1 353 ? -8.18944 -22.09792 8.29643 1.000 14.80029 353 ALA A C 1
ATOM 5213 O O . ALA A 1 353 ? -9.29753 -22.23065 8.82652 1.000 15.71249 353 ALA A O 1
ATOM 5220 N N . SER A 1 354 ? -7.74250 -20.93331 7.85071 1.000 13.37577 354 SER A N 1
ATOM 5221 C CA . SER A 1 354 ? -8.52510 -19.72469 8.00910 1.000 12.80968 354 SER A CA 1
ATOM 5222 C C . SER A 1 354 ? -9.42807 -19.48277 6.80409 1.000 11.60295 354 SER A C 1
ATOM 5223 O O . SER A 1 354 ? -9.32194 -20.11273 5.74718 1.000 12.57674 354 SER A O 1
ATOM 5231 N N . LEU A 1 355 ? -10.31874 -18.51057 6.97097 1.000 11.32425 355 LEU A N 1
ATOM 5232 C CA . LEU A 1 355 ? -11.10974 -18.04176 5.84000 1.000 11.55657 355 LEU A CA 1
ATOM 5233 C C . LEU A 1 355 ? -10.21804 -17.48573 4.73826 1.000 10.70012 355 LEU A C 1
ATOM 5234 O O . LEU A 1 355 ? -10.48198 -17.70429 3.55441 1.000 10.79627 355 LEU A O 1
ATOM 5250 N N . GLU A 1 356 ? -9.14692 -16.79062 5.09198 1.000 11.37911 356 GLU A N 1
ATOM 5251 C CA . GLU A 1 356 ? -8.16883 -16.35778 4.09600 1.000 11.20284 356 GLU A CA 1
ATOM 5252 C C . GLU A 1 356 ? -7.62173 -17.54023 3.30396 1.000 11.46150 356 GLU A C 1
ATOM 5253 O O . GLU A 1 356 ? -7.48019 -17.45973 2.07100 1.000 11.42910 356 GLU A O 1
ATOM 5265 N N . ASP A 1 357 ? -7.34012 -18.65494 3.97909 1.000 11.45885 357 ASP A N 1
ATOM 5266 C CA . ASP A 1 357 ? -6.89105 -19.85573 3.27950 1.000 12.05470 357 ASP A CA 1
ATOM 5267 C C . ASP A 1 357 ? -7.97427 -20.37678 2.33165 1.000 11.73942 357 ASP A C 1
ATOM 5268 O O . ASP A 1 357 ? -7.66778 -20.87535 1.23895 1.000 12.48692 357 ASP A O 1
ATOM 5277 N N . VAL A 1 358 ? -9.24025 -20.30818 2.74223 1.000 11.70142 358 VAL A N 1
ATOM 5278 C CA . VAL A 1 358 ? -10.33957 -20.69632 1.85821 1.000 10.90581 358 VAL A CA 1
ATOM 5279 C C . VAL A 1 358 ? -10.36409 -19.81139 0.62160 1.000 11.69391 358 VAL A C 1
ATOM 5280 O O . VAL A 1 358 ? -10.50940 -20.30442 -0.50503 1.000 11.84866 358 VAL A O 1
ATOM 5293 N N . LEU A 1 359 ? -10.21295 -18.50165 0.80517 1.000 10.77748 359 LEU A N 1
ATOM 5294 C CA . LEU A 1 359 ? -10.18494 -17.59245 -0.33710 1.000 11.91994 359 LEU A CA 1
ATOM 5295 C C . LEU A 1 359 ? -9.03194 -17.93840 -1.26440 1.000 11.68341 359 LEU A C 1
ATOM 5296 O O . LEU A 1 359 ? -9.17429 -17.91815 -2.49443 1.000 12.44471 359 LEU A O 1
ATOM 5312 N N . ASN A 1 360 ? -7.87103 -18.25575 -0.68785 1.000 12.43604 360 ASN A N 1
ATOM 5313 C CA . ASN A 1 360 ? -6.71411 -18.61098 -1.50120 1.000 12.85026 360 ASN A CA 1
ATOM 5314 C C . ASN A 1 360 ? -6.94600 -19.89208 -2.28430 1.000 12.20061 360 ASN A C 1
ATOM 5315 O O . ASN A 1 360 ? -6.49554 -20.01666 -3.42659 1.000 12.99502 360 ASN A O 1
ATOM 5326 N N . ARG A 1 361 ? -7.61476 -20.86876 -1.66979 1.000 13.21732 361 ARG A N 1
ATOM 5327 C CA . ARG A 1 361 ? -7.91443 -22.11310 -2.37074 1.000 13.40446 361 ARG A CA 1
ATOM 5328 C C . ARG A 1 361 ? -8.88409 -21.86587 -3.52303 1.000 12.58682 361 ARG A C 1
ATOM 5329 O O . ARG A 1 361 ? -8.69115 -22.38607 -4.63376 1.000 13.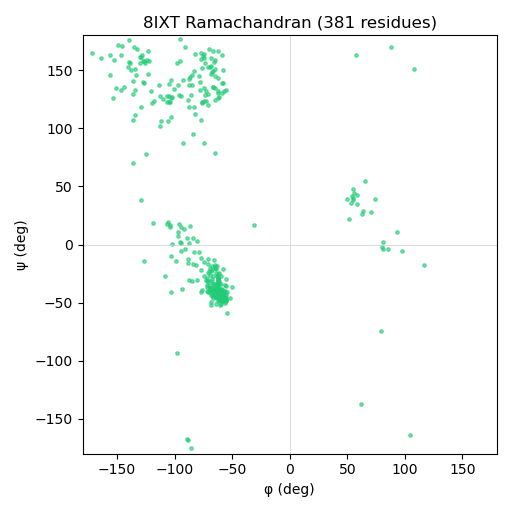02639 361 ARG A O 1
ATOM 5350 N N . ALA A 1 362 ? -9.91602 -21.05377 -3.28887 1.000 11.88017 362 ALA A N 1
ATOM 5351 C CA . ALA A 1 362 ? -10.84200 -20.70355 -4.35783 1.000 12.13445 362 ALA A CA 1
ATOM 5352 C C . ALA A 1 362 ? -10.10217 -19.99999 -5.48657 1.000 12.32075 362 ALA A C 1
ATOM 5353 O O . ALA A 1 362 ? -10.32311 -20.28900 -6.66663 1.000 12.99411 362 ALA A O 1
ATOM 5360 N N . ARG A 1 363 ? -9.20495 -19.08098 -5.14186 1.000 12.71891 363 ARG A N 1
ATOM 5361 C CA . ARG A 1 363 ? -8.41805 -18.39195 -6.15695 1.000 14.10903 363 ARG A CA 1
ATOM 5362 C C . ARG A 1 363 ? -7.52914 -19.36209 -6.92467 1.000 12.99226 363 ARG A C 1
ATOM 5363 O O . ARG A 1 363 ? -7.39728 -19.25773 -8.15232 1.000 15.27980 363 ARG A O 1
ATOM 5384 N N . ASP A 1 364 ? -6.92760 -20.32629 -6.22544 1.000 14.31846 364 ASP A N 1
ATOM 5385 C CA . ASP A 1 364 ? -6.08964 -21.31458 -6.88735 1.000 15.60882 364 ASP A CA 1
ATOM 5386 C C . ASP A 1 364 ? -6.88067 -22.12645 -7.89758 1.000 15.93645 364 ASP A C 1
ATOM 5387 O O . ASP A 1 364 ? -6.31657 -22.58576 -8.89302 1.000 16.81599 364 ASP A O 1
ATOM 5396 N N . LEU A 1 365 ? -8.16710 -22.35118 -7.64382 1.000 15.22867 365 LEU A N 1
ATOM 5397 C CA . LEU A 1 365 ? -9.01976 -23.16171 -8.51008 1.000 16.54949 365 LEU A CA 1
ATOM 5398 C C . LEU A 1 365 ? -9.58542 -22.38149 -9.69494 1.000 17.01674 365 LEU A C 1
ATOM 5399 O O . LEU A 1 365 ? -10.22955 -22.98835 -10.57273 1.000 18.47633 365 LEU A O 1
ATOM 5415 N N . GLY A 1 366 ? -9.35888 -21.07600 -9.73653 1.000 18.44770 366 GLY A N 1
ATOM 5416 C CA . GLY A 1 366 ? -9.44245 -20.27863 -10.94622 1.000 23.82764 366 GLY A CA 1
ATOM 5417 C C . GLY A 1 366 ? -10.65631 -19.36461 -10.96923 1.000 16.28911 366 GLY A C 1
ATOM 5418 O O . GLY A 1 366 ? -11.70226 -19.66101 -10.39827 1.000 19.09230 366 GLY A O 1
ATOM 5422 N N . GLU A 1 367 ? -10.51336 -18.23500 -11.66079 1.000 21.05013 367 GLU A N 1
ATOM 5423 C CA . GLU A 1 367 ? -11.62052 -17.30398 -11.88127 1.000 18.67014 367 GLU A CA 1
ATOM 5424 C C . GLU A 1 367 ? -12.27420 -16.88329 -10.56355 1.000 19.91981 367 GLU A C 1
ATOM 5425 O O . GLU A 1 367 ? -13.48799 -16.81100 -10.43795 1.000 19.50663 367 GLU A O 1
ATOM 5437 N N . PHE A 1 368 ? -11.45040 -16.63130 -9.55953 1.000 18.71617 368 PHE A N 1
ATOM 5438 C CA . PHE A 1 368 ? -11.84894 -15.99025 -8.30759 1.000 16.50090 368 PHE A CA 1
ATOM 5439 C C . PHE A 1 368 ? -10.66959 -15.12325 -7.88400 1.000 15.73558 368 PHE A C 1
ATOM 5440 O O . PHE A 1 368 ? -9.51935 -15.56481 -7.97773 1.000 15.81450 368 PHE A O 1
ATOM 5457 N N . THR A 1 369 ? -10.94844 -13.89125 -7.44768 1.000 13.74938 369 THR A N 1
ATOM 5458 C CA . THR A 1 369 ? -9.90845 -12.95991 -7.03144 1.000 15.11421 369 THR A CA 1
ATOM 5459 C C . THR A 1 369 ? -10.38770 -12.24312 -5.78382 1.000 13.53650 369 THR A C 1
ATOM 5460 O O . THR A 1 369 ? -11.59144 -12.14860 -5.53913 1.000 12.76834 369 THR A O 1
ATOM 5471 N N . TYR A 1 370 ? -9.43997 -11.74152 -4.99257 1.000 11.97273 370 TYR A N 1
ATOM 5472 C CA . TYR A 1 370 ? -9.79255 -10.86207 -3.88814 1.000 11.50183 370 TYR A CA 1
ATOM 5473 C C . TYR A 1 370 ? -8.58889 -9.99301 -3.55867 1.000 13.03114 370 TYR A C 1
ATOM 5474 O O . TYR A 1 370 ? -7.45735 -10.29463 -3.94691 1.000 13.78068 370 TYR A O 1
ATOM 5492 N N . GLY A 1 371 ? -8.84796 -8.91606 -2.82850 1.000 12.66419 371 GLY A N 1
ATOM 5493 C CA . GLY A 1 371 ? -7.79580 -8.00044 -2.42794 1.000 12.68702 371 GLY A CA 1
ATOM 5494 C C . GLY A 1 371 ? -8.01588 -7.53759 -1.00635 1.000 11.49129 371 GLY A C 1
ATOM 5495 O O . GLY A 1 371 ? -9.14633 -7.50450 -0.50399 1.000 12.03961 371 GLY A O 1
ATOM 5499 N N . THR A 1 372 ? -6.91063 -7.18328 -0.34868 1.000 12.74200 372 THR A N 1
ATOM 5500 C CA . THR A 1 372 ? -6.93535 -6.74277 1.03301 1.000 12.33146 372 THR A CA 1
ATOM 5501 C C . THR A 1 372 ? -6.11386 -5.47313 1.20642 1.000 12.44409 372 THR A C 1
ATOM 5502 O O . THR A 1 372 ? -5.33171 -5.07228 0.33795 1.000 13.82999 372 THR A O 1
ATOM 5513 N N . GLN A 1 373 ? -6.26481 -4.86109 2.37796 1.000 12.55642 373 GLN A N 1
ATOM 5514 C CA . GLN A 1 373 ? -5.36511 -3.81177 2.82541 1.000 12.33428 373 GLN A CA 1
ATOM 5515 C C . GLN A 1 373 ? -4.99315 -4.07901 4.27499 1.000 12.29336 373 GLN A C 1
ATOM 5516 O O . GLN A 1 373 ? -5.75552 -4.67496 5.03885 1.000 12.50259 373 GLN A O 1
ATOM 5530 N N . ALA A 1 374 ? -3.80782 -3.62775 4.64692 1.000 12.54675 374 ALA A N 1
ATOM 5531 C CA . ALA A 1 374 ? -3.33618 -3.80724 6.00718 1.000 12.26299 374 ALA A CA 1
ATOM 5532 C C . ALA A 1 374 ? -4.15933 -2.95385 6.96507 1.000 12.36935 374 ALA A C 1
ATOM 5533 O O . ALA A 1 374 ? -4.59556 -1.84442 6.63928 1.000 14.60474 374 ALA A O 1
ATOM 5540 N N . SER A 1 375 ? -4.35185 -3.46720 8.17570 1.000 11.89191 375 SER A N 1
ATOM 5541 C CA . SER A 1 375 ? -4.93575 -2.69342 9.26172 1.000 11.97470 375 SER A CA 1
ATOM 5542 C C . SER A 1 375 ? -4.28090 -3.13901 10.55723 1.000 12.26199 375 SER A C 1
ATOM 5543 O O . SER A 1 375 ? -3.59278 -4.15677 10.60231 1.000 12.10404 375 SER A O 1
ATOM 5551 N N . LEU A 1 376 ? -4.54453 -2.40758 11.63349 1.000 12.14288 376 LEU A N 1
ATOM 5552 C CA . LEU A 1 376 ? -3.99121 -2.81385 12.92007 1.000 12.49656 376 LEU A CA 1
ATOM 5553 C C . LEU A 1 376 ? -4.66345 -4.07135 13.45703 1.000 12.47514 376 LEU A C 1
ATOM 5554 O O . LEU A 1 376 ? -4.16191 -4.66377 14.41575 1.000 14.29958 376 LEU A O 1
ATOM 5570 N N . SER A 1 377 ? -5.77759 -4.49315 12.87545 1.000 11.50625 377 SER A N 1
ATOM 5571 C CA . SER A 1 377 ? -6.39602 -5.78170 13.17779 1.000 11.22068 377 SER A CA 1
ATOM 5572 C C . SER A 1 377 ? -5.97571 -6.89497 12.22877 1.000 10.93943 377 SER A C 1
ATOM 5573 O O . SER A 1 377 ? -6.47776 -8.01693 12.35580 1.000 10.77127 377 SER A O 1
ATOM 5581 N N . GLY A 1 378 ? -5.10543 -6.60987 11.27002 1.000 11.01991 378 GLY A N 1
ATOM 5582 C CA . GLY A 1 378 ? -4.70109 -7.57546 10.28130 1.000 11.12362 378 GLY A CA 1
ATOM 5583 C C . GLY A 1 378 ? -5.35771 -7.31679 8.93543 1.000 10.52737 378 GLY A C 1
ATOM 5584 O O . GLY A 1 378 ? -5.88271 -6.22656 8.66146 1.000 10.75263 378 GLY A O 1
ATOM 5588 N N . PRO A 1 379 ? -5.32104 -8.31438 8.05293 1.000 10.81544 379 PRO A N 1
ATOM 5589 C CA . PRO A 1 379 ? -5.78752 -8.09656 6.67803 1.000 11.16037 379 PRO A CA 1
ATOM 5590 C C . PRO A 1 379 ? -7.27845 -7.80073 6.62849 1.000 10.48517 379 PRO A C 1
ATOM 5591 O O . PRO A 1 379 ? -8.10102 -8.59001 7.09333 1.000 10.61430 379 PRO A O 1
ATOM 5602 N N . TYR A 1 380 ? -7.61252 -6.66367 6.03209 1.000 10.66937 380 TYR A N 1
ATOM 5603 C CA . TYR A 1 380 ? -8.97564 -6.17017 5.87002 1.000 10.41474 380 TYR A CA 1
ATOM 5604 C C . TYR A 1 380 ? -9.37694 -6.38679 4.41122 1.000 11.06893 380 TYR A C 1
ATOM 5605 O O . TYR A 1 380 ? -8.69265 -5.91873 3.48771 1.000 11.64316 380 TYR A O 1
ATOM 5623 N N . LEU A 1 381 ? -10.47239 -7.11694 4.20620 1.000 10.45662 381 LEU A N 1
ATOM 5624 C CA . LEU A 1 381 ? -10.92407 -7.46489 2.86109 1.000 9.64555 381 LEU A CA 1
ATOM 5625 C C . LEU A 1 381 ? -11.54137 -6.24123 2.20675 1.000 10.67910 381 LEU A C 1
ATOM 5626 O O . LEU A 1 381 ? -12.47257 -5.64303 2.75259 1.000 11.56214 381 LEU A O 1
ATOM 5642 N N . THR A 1 382 ? -11.01939 -5.85826 1.04680 1.000 10.71515 382 THR A N 1
ATOM 5643 C CA . THR A 1 382 ? -11.45592 -4.65938 0.34925 1.000 11.71571 382 THR A CA 1
ATOM 5644 C C . THR A 1 382 ? -11.98054 -4.88422 -1.06105 1.000 12.25074 382 THR A C 1
ATOM 5645 O O . THR A 1 382 ? -12.70806 -4.01834 -1.56795 1.000 13.68169 382 THR A O 1
ATOM 5656 N N A SER A 1 383 ? -11.62045 -5.97474 -1.72950 0.586 12.02840 383 SER A N 1
ATOM 5657 N N B SER A 1 383 ? -11.67153 -6.01782 -1.69153 0.414 12.05003 383 SER A N 1
ATOM 5658 C CA A SER A 1 383 ? -12.18162 -6.24676 -3.04104 0.586 13.18156 383 SER A CA 1
ATOM 5659 C CA B SER A 1 383 ? -12.09116 -6.27438 -3.05935 0.414 13.13671 383 SER A CA 1
ATOM 5660 C C A SER A 1 383 ? -12.41351 -7.73771 -3.18946 0.586 12.11205 383 SER A C 1
ATOM 5661 C C B SER A 1 383 ? -12.37364 -7.75773 -3.22415 0.414 12.13559 383 SER A C 1
ATOM 5662 O O A SER A 1 383 ? -11.69091 -8.55809 -2.62397 0.586 11.69248 383 SER A O 1
ATOM 5663 O O B SER A 1 383 ? -11.63997 -8.59795 -2.69902 0.414 11.72318 383 SER A O 1
ATOM 5678 N N . VAL A 1 384 ? -13.43209 -8.07539 -3.96667 1.000 11.73128 384 VAL A N 1
ATOM 5679 C CA . VAL A 1 384 ? -13.77761 -9.45542 -4.26718 1.000 11.31197 384 VAL A CA 1
ATOM 5680 C C . VAL A 1 384 ? -14.20360 -9.48846 -5.72348 1.000 13.59588 384 VAL A C 1
ATOM 5681 O O . VAL A 1 384 ? -15.05672 -8.69644 -6.13916 1.000 14.07860 384 VAL A O 1
ATOM 5694 N N . LEU A 1 385 ? -13.59840 -10.37395 -6.50736 1.000 13.81002 385 LEU A N 1
ATOM 5695 C CA . LEU A 1 385 ? -13.99417 -10.55844 -7.90194 1.000 15.20560 385 LEU A CA 1
ATOM 5696 C C . LEU A 1 385 ? -13.95405 -9.23449 -8.65783 1.000 16.17393 385 LEU A C 1
ATOM 5697 O O . LEU A 1 385 ? -14.80758 -8.95040 -9.50411 1.000 19.47872 385 LEU A O 1
ATOM 5713 N N . GLY A 1 386 ? -12.95120 -8.42097 -8.34914 1.000 17.95270 386 GLY A N 1
ATOM 5714 C CA . GLY A 1 386 ? -12.72402 -7.16661 -9.02905 1.000 22.23468 386 GLY A CA 1
ATOM 5715 C C . GLY A 1 386 ? -13.57858 -6.01338 -8.56062 1.000 23.66490 386 GLY A C 1
ATOM 5716 O O . GLY A 1 386 ? -13.46477 -4.91430 -9.12061 1.000 27.85075 386 GLY A O 1
ATOM 5720 N N . LYS A 1 387 ? -14.42226 -6.21427 -7.55386 1.000 16.39408 387 LYS A N 1
ATOM 5721 C CA . LYS A 1 387 ? -15.28678 -5.15917 -7.04006 1.000 17.72766 387 LYS A CA 1
ATOM 5722 C C . LYS A 1 387 ? -14.70085 -4.63391 -5.73137 1.000 15.30602 387 LYS A C 1
ATOM 5723 O O . LYS A 1 387 ? -14.72393 -5.32299 -4.70613 1.000 15.02548 387 LYS A O 1
ATOM 5742 N N . GLU A 1 388 ? -14.18487 -3.41125 -5.78265 1.000 17.20835 388 GLU A N 1
ATOM 5743 C CA . GLU A 1 388 ? -13.62642 -2.73557 -4.62366 1.000 17.74562 388 GLU A CA 1
ATOM 5744 C C . GLU A 1 388 ? -14.73040 -2.04147 -3.84696 1.000 17.68845 388 GLU A C 1
ATOM 5745 O O . GLU A 1 388 ? -15.61244 -1.40650 -4.42324 1.000 20.29016 388 GLU A O 1
ATOM 5757 N N . ALA A 1 389 ? -14.67963 -2.15418 -2.52504 1.000 16.95697 389 ALA A N 1
ATOM 5758 C CA . ALA A 1 389 ? -15.60396 -1.39466 -1.69500 1.000 17.40591 389 ALA A CA 1
ATOM 5759 C C . ALA A 1 389 ? -15.36815 0.09384 -1.90285 1.000 19.41571 389 ALA A C 1
ATOM 5760 O O . ALA A 1 389 ? -14.23029 0.57642 -1.83900 1.000 22.85474 389 ALA A O 1
ATOM 5767 N N . GLY A 1 390 ? -16.44889 0.82856 -2.14696 1.000 20.39829 390 GLY A N 1
ATOM 5768 C CA . GLY A 1 390 ? -16.38352 2.26294 -2.29014 1.000 22.68880 390 GLY A CA 1
ATOM 5769 C C . GLY A 1 390 ? -16.52761 2.97784 -0.96543 1.000 24.90950 390 GLY A C 1
ATOM 5770 O O . GLY A 1 390 ? -16.45122 2.38874 0.11476 1.000 24.95109 390 GLY A O 1
ATOM 5774 N N . ASP A 1 391 ? -16.72783 4.28772 -1.06568 1.000 30.02122 391 ASP A N 1
ATOM 5775 C CA . ASP A 1 391 ? -16.98545 5.10524 0.10760 1.000 37.11178 391 ASP A CA 1
ATOM 5776 C C . ASP A 1 391 ? -18.20205 4.57325 0.85243 1.000 24.06663 391 ASP A C 1
ATOM 5777 O O . ASP A 1 391 ? -19.23953 4.27837 0.24815 1.000 28.04087 391 ASP A O 1
ATOM 5786 N N . ARG A 1 392 ? -18.05961 4.42618 2.16906 1.000 24.69783 392 ARG A N 1
ATOM 5787 C CA . ARG A 1 392 ? -19.17304 4.05338 3.03577 1.000 24.30159 392 ARG A CA 1
ATOM 5788 C C . ARG A 1 392 ? -19.73038 2.67545 2.69155 1.000 22.60582 392 ARG A C 1
ATOM 5789 O O . ARG A 1 392 ? -20.90964 2.39959 2.92745 1.000 24.99227 392 ARG A O 1
ATOM 5810 N N . GLU A 1 393 ? -18.89443 1.80823 2.12010 1.000 19.00719 393 GLU A N 1
ATOM 5811 C CA . GLU A 1 393 ? -19.24265 0.41410 1.89890 1.000 16.30093 393 GLU A CA 1
ATOM 5812 C C . GLU A 1 393 ? -18.16631 -0.46655 2.50709 1.000 15.06867 393 GLU A C 1
ATOM 5813 O O . GLU A 1 393 ? -17.01759 -0.04958 2.66558 1.000 16.44189 393 GLU A O 1
ATOM 5825 N N . TYR A 1 394 ? -18.52406 -1.71296 2.80672 1.000 13.65514 394 TYR A N 1
ATOM 5826 C CA . TYR A 1 394 ? -17.50722 -2.69292 3.13983 1.000 12.61910 394 TYR A CA 1
ATOM 5827 C C . TYR A 1 394 ? -17.98113 -4.09175 2.80055 1.000 12.46981 394 TYR A C 1
ATOM 5828 O O . TYR A 1 394 ? -19.17917 -4.35978 2.68081 1.000 12.95079 394 TYR A O 1
ATOM 5846 N N . TRP A 1 395 ? -17.01349 -4.97715 2.65586 1.000 11.37622 395 TRP A N 1
ATOM 5847 C CA . TRP A 1 395 ? -17.26920 -6.39601 2.47018 1.000 10.99482 395 TRP A CA 1
ATOM 5848 C C . TRP A 1 395 ? -17.50093 -7.03266 3.83590 1.000 11.52517 395 TRP A C 1
ATOM 5849 O O . TRP A 1 395 ? -16.58230 -7.11678 4.66644 1.000 12.84923 395 TRP A O 1
ATOM 5870 N N . GLN A 1 396 ? -18.71817 -7.47669 4.06895 1.000 11.46962 396 GLN A N 1
ATOM 5871 C CA . GLN A 1 396 ? -19.08988 -8.14827 5.30395 1.000 11.83059 396 GLN A CA 1
ATOM 5872 C C . GLN A 1 396 ? -18.93292 -9.65449 5.12711 1.000 11.01790 396 GLN A C 1
ATOM 5873 O O . GLN A 1 396 ? -19.22729 -10.20996 4.05637 1.000 11.91730 396 GLN A O 1
ATOM 5887 N N . LEU A 1 397 ? -18.45824 -10.31360 6.17859 1.000 11.09536 397 LEU A N 1
ATOM 5888 C CA . LEU A 1 397 ? -18.26132 -11.75599 6.19667 1.000 10.19824 397 LEU A CA 1
ATOM 5889 C C . LEU A 1 397 ? -19.39312 -12.37662 6.99914 1.000 11.84306 397 LEU A C 1
ATOM 5890 O O . LEU A 1 397 ? -19.62258 -11.99639 8.15228 1.000 11.64040 397 LEU A O 1
ATOM 5906 N N . LEU A 1 398 ? -20.08880 -13.33889 6.41518 1.000 12.34349 398 LEU A N 1
ATOM 5907 C CA . LEU A 1 398 ? -21.21708 -13.95431 7.08822 1.000 13.99342 398 LEU A CA 1
ATOM 5908 C C . LEU A 1 398 ? -21.18826 -15.47197 7.00000 1.000 13.78754 398 LEU A C 1
ATOM 5909 O O . LEU A 1 398 ? -20.78236 -16.05479 5.99062 1.000 13.37120 398 LEU A O 1
ATOM 5925 N N . ARG A 1 399 ? -21.65970 -16.10088 8.06816 1.000 13.47560 399 ARG A N 1
ATOM 5926 C CA . ARG A 1 399 ? -22.01944 -17.51290 8.06469 1.000 14.78045 399 ARG A CA 1
ATOM 5927 C C . ARG A 1 399 ? -23.46702 -17.60768 7.60174 1.000 15.45092 399 ARG A C 1
ATOM 5928 O O . ARG A 1 399 ? -24.36800 -17.06113 8.24838 1.000 17.54046 399 ARG A O 1
ATOM 5949 N N . VAL A 1 400 ? -23.68692 -18.27600 6.48026 1.000 16.23870 400 VAL A N 1
ATOM 5950 C CA . VAL A 1 400 ? -25.04406 -18.39038 5.93410 1.000 17.68182 400 VAL A CA 1
ATOM 5951 C C . VAL A 1 400 ? -25.88532 -19.22304 6.89187 1.000 19.22686 400 VAL A C 1
ATOM 5952 O O . VAL A 1 400 ? -25.40825 -20.25867 7.38450 1.000 20.68641 400 VAL A O 1
ATOM 5965 N N . PRO A 1 401 ? -27.12688 -18.82097 7.20564 1.000 23.41366 401 PRO A N 1
ATOM 5966 C CA . PRO A 1 401 ? -27.81517 -17.59279 6.79909 1.000 26.41766 401 PRO A CA 1
ATOM 5967 C C . PRO A 1 401 ? -27.54312 -16.44988 7.78387 1.000 24.23712 401 PRO A C 1
ATOM 5968 O O . PRO A 1 401 ? -27.69203 -16.54415 8.99545 1.000 28.86999 401 PRO A O 1
ATOM 5979 N N . ASP A 1 402 ? -27.03431 -15.38180 7.18730 1.000 25.34286 402 ASP A N 1
ATOM 5980 C CA . ASP A 1 402 ? -27.08003 -14.02662 7.73272 1.000 23.64508 402 ASP A CA 1
ATOM 5981 C C . ASP A 1 402 ? -26.60337 -13.89719 9.18808 1.000 25.02155 402 ASP A C 1
ATOM 5982 O O . ASP A 1 402 ? -27.12632 -13.08502 9.95917 1.000 27.49424 402 ASP A O 1
ATOM 5991 N N . THR A 1 403 ? -25.53963 -14.63107 9.55720 1.000 20.64281 403 THR A N 1
ATOM 5992 C CA . THR A 1 403 ? -24.88073 -14.41621 10.85129 1.000 18.47878 403 THR A CA 1
ATOM 5993 C C . THR A 1 403 ? -23.49062 -13.82599 10.63377 1.000 15.03059 403 THR A C 1
ATOM 5994 O O . THR A 1 403 ? -22.56907 -14.55633 10.22606 1.000 13.82626 403 THR A O 1
ATOM 6005 N N . PRO A 1 404 ? -23.27218 -12.53694 10.90773 1.000 14.67874 404 PRO A N 1
ATOM 6006 C CA . PRO A 1 404 ? -21.93280 -11.97341 10.70741 1.000 13.53020 404 PRO A CA 1
ATOM 6007 C C . PRO A 1 404 ? -20.87972 -12.69910 11.52956 1.000 12.86783 404 PRO A C 1
ATOM 6008 O O . PRO A 1 404 ? -21.09770 -13.04374 12.69295 1.000 13.75276 404 PRO A O 1
ATOM 6019 N N . LEU A 1 405 ? -19.72821 -12.91587 10.91966 1.000 12.03932 405 LEU A N 1
ATOM 6020 C CA . LEU A 1 405 ? -18.61653 -13.50894 11.64895 1.000 12.47193 405 LEU A CA 1
ATOM 6021 C C . LEU A 1 405 ? -18.07610 -12.53356 12.69380 1.000 11.99977 405 LEU 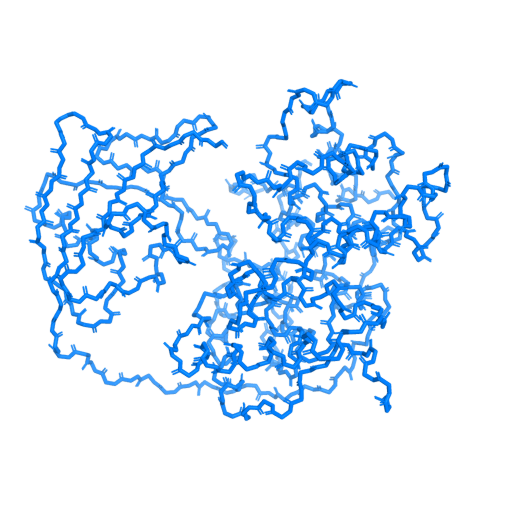A C 1
ATOM 6022 O O . LEU A 1 405 ? -18.15836 -11.30650 12.54109 1.000 11.92770 405 LEU A O 1
ATOM 6038 N N . LEU A 1 406 ? -17.49985 -13.10095 13.75642 1.000 12.30996 406 LEU A N 1
ATOM 6039 C CA . LEU A 1 406 ? -16.87565 -12.34896 14.83939 1.000 12.53814 406 LEU A CA 1
ATOM 6040 C C . LEU A 1 406 ? -15.37487 -12.18803 14.66016 1.000 12.17576 406 LEU A C 1
ATOM 6041 O O . LEU A 1 406 ? -14.72500 -11.61815 15.53984 1.000 12.17916 406 LEU A O 1
ATOM 6057 N N . GLN A 1 407 ? -14.81209 -12.68874 13.56732 1.000 11.45800 407 GLN A N 1
ATOM 6058 C CA . GLN A 1 407 ? -13.38841 -12.61119 13.29489 1.000 11.67273 407 GLN A CA 1
ATOM 6059 C C . GLN A 1 407 ? -13.21539 -12.30917 11.81751 1.000 10.91216 407 GLN A C 1
ATOM 6060 O O . GLN A 1 407 ? -14.10739 -12.56951 11.00358 1.000 11.17263 407 GLN A O 1
ATOM 6074 N N . GLY A 1 408 ? -12.06953 -11.74083 11.47159 1.000 10.09764 408 GLY A N 1
ATOM 6075 C CA . GLY A 1 408 ? -11.73850 -11.45359 10.09426 1.000 10.41453 408 GLY A CA 1
ATOM 6076 C C . GLY A 1 408 ? -11.10328 -12.63344 9.37813 1.000 10.44686 408 GLY A C 1
ATOM 6077 O O . GLY A 1 408 ? -10.99852 -13.74755 9.89296 1.000 11.64184 408 GLY A O 1
ATOM 6081 N N . ILE A 1 409 ? -10.69085 -12.38437 8.13612 1.000 10.00662 409 ILE A N 1
ATOM 6082 C CA . ILE A 1 409 ? -10.30794 -13.48741 7.26396 1.000 10.55932 409 ILE A CA 1
ATOM 6083 C C . ILE A 1 409 ? -9.11830 -14.27023 7.81165 1.000 10.79960 409 ILE A C 1
ATOM 6084 O O . ILE A 1 409 ? -9.04803 -15.48891 7.63044 1.000 11.14234 409 ILE A O 1
ATOM 6100 N N . ALA A 1 410 ? -8.15121 -13.60917 8.46217 1.000 10.55250 410 ALA A N 1
ATOM 6101 C CA . ALA A 1 410 ? -6.95732 -14.32832 8.89443 1.000 11.56741 410 ALA A CA 1
ATOM 6102 C C . ALA A 1 410 ? -7.18943 -15.16289 10.13985 1.000 12.57770 410 ALA A C 1
ATOM 6103 O O . ALA A 1 410 ? -6.42009 -16.10194 10.38304 1.000 13.31359 410 ALA A O 1
ATOM 6110 N N . ASP A 1 411 ? -8.21367 -14.83758 10.93225 1.000 11.57747 411 ASP A N 1
ATOM 6111 C CA . ASP A 1 411 ? -8.43309 -15.46537 12.22838 1.000 11.29589 411 ASP A CA 1
ATOM 6112 C C . ASP A 1 411 ? -9.62458 -16.40551 12.26770 1.000 11.61745 411 ASP A C 1
ATOM 6113 O O . ASP A 1 411 ? -9.62712 -17.34503 13.07117 1.000 13.59503 411 ASP A O 1
ATOM 6122 N N . TYR A 1 412 ? -10.62653 -16.18249 11.42735 1.000 11.46605 412 TYR A N 1
ATOM 6123 C CA . TYR A 1 412 ? -11.78066 -17.07095 11.41162 1.000 11.15307 412 TYR A CA 1
ATOM 6124 C C . TYR A 1 412 ? -11.41004 -18.42200 10.80726 1.000 11.65888 412 TYR A C 1
ATOM 6125 O O . TYR A 1 412 ? -10.84863 -18.47953 9.71244 1.000 12.26129 412 TYR A O 1
ATOM 6143 N N . LYS A 1 413 ? -11.73824 -19.50853 11.50829 1.000 12.49429 413 LYS A N 1
ATOM 6144 C CA . LYS A 1 413 ? -11.44076 -20.86501 11.05459 1.000 13.36466 413 LYS A CA 1
ATOM 6145 C C . LYS A 1 413 ? -12.74325 -21.57944 10.73500 1.000 14.58718 413 LYS A C 1
ATOM 6146 O O . LYS A 1 413 ? -13.46164 -21.99956 11.65287 1.000 15.54255 413 LYS A O 1
ATOM 6165 N N . PRO A 1 414 ? -13.10989 -21.71640 9.46263 1.000 14.24687 414 PRO A N 1
ATOM 6166 C CA . PRO A 1 414 ? -14.41122 -22.31420 9.14568 1.000 13.85482 414 PRO A CA 1
ATOM 6167 C C . PRO A 1 414 ? -14.49718 -23.76890 9.57542 1.000 16.24160 414 PRO A C 1
ATOM 6168 O O . PRO A 1 414 ? -13.49930 -24.49411 9.62687 1.000 17.44422 414 PRO A O 1
ATOM 6179 N N . LYS A 1 415 ? -15.71492 -24.18878 9.89269 1.000 16.36880 415 LYS A N 1
ATOM 6180 C CA . LYS A 1 415 ? -16.01267 -25.56356 10.24968 1.000 17.32630 415 LYS A CA 1
ATOM 6181 C C . LYS A 1 415 ? -16.55667 -26.31142 9.04234 1.000 16.85550 415 LYS A C 1
ATOM 6182 O O . LYS A 1 415 ? -17.08110 -25.73030 8.09413 1.000 15.58539 415 LYS A O 1
ATOM 6201 N N . ASN A 1 416 ? -16.40195 -27.62394 9.08435 1.000 17.61027 416 ASN A N 1
ATOM 6202 C CA . ASN A 1 416 ? -16.86618 -28.46142 7.99404 1.000 16.68236 416 ASN A CA 1
ATOM 6203 C C . ASN A 1 416 ? -18.34576 -28.22623 7.72916 1.000 16.91672 416 ASN A C 1
ATOM 6204 O O . ASN A 1 416 ? -19.15456 -28.18766 8.65827 1.000 17.97077 416 ASN A O 1
ATOM 6215 N N . GLY A 1 417 ? -18.69495 -28.06024 6.45801 1.000 16.97764 417 GLY A N 1
ATOM 6216 C CA . GLY A 1 417 ? -20.07067 -27.87803 6.05185 1.000 16.55508 417 GLY A CA 1
ATOM 6217 C C . GLY A 1 417 ? -20.58435 -26.45640 6.11968 1.000 16.39186 417 GLY A C 1
ATOM 6218 O O . GLY A 1 417 ? -21.73184 -26.21227 5.72418 1.000 19.23531 417 GLY A O 1
ATOM 6222 N N . GLU A 1 418 ? -19.78784 -25.51475 6.60741 1.000 14.62056 418 GLU A N 1
ATOM 6223 C CA . GLU A 1 418 ? -20.21843 -24.12574 6.65005 1.000 14.87948 418 GLU A CA 1
ATOM 6224 C C . GLU A 1 418 ? -20.25410 -23.53713 5.24552 1.000 14.94192 418 GLU A C 1
ATOM 6225 O O . GLU A 1 418 ? -19.53374 -23.97384 4.33633 1.000 14.02999 418 GLU A O 1
ATOM 6237 N N . THR A 1 419 ? -21.12151 -22.54690 5.06770 1.000 13.40998 419 THR A N 1
ATOM 6238 C CA . THR A 1 419 ? -21.12853 -21.69352 3.89324 1.000 13.56173 419 THR A CA 1
ATOM 6239 C C . THR A 1 419 ? -20.84988 -20.27837 4.37105 1.000 12.95921 419 THR A C 1
ATOM 6240 O O . THR A 1 419 ? -21.55358 -19.76333 5.25059 1.000 13.17798 419 THR A O 1
ATOM 6251 N N . ILE A 1 420 ? -19.80999 -19.67250 3.81783 1.000 11.90532 420 ILE A N 1
ATOM 6252 C CA . ILE A 1 420 ? -19.39076 -18.31963 4.16071 1.000 11.98122 420 ILE A CA 1
ATOM 6253 C C . ILE A 1 420 ? -19.68632 -17.41941 2.97625 1.000 12.87209 420 ILE A C 1
ATOM 6254 O O . ILE A 1 420 ? -19.23390 -17.69050 1.85143 1.000 12.78927 420 ILE A O 1
ATOM 6270 N N . GLU A 1 421 ? -20.43498 -16.35139 3.22922 1.000 12.13915 421 GLU A N 1
ATOM 6271 C CA . GLU A 1 421 ? -20.78858 -15.36076 2.23284 1.000 11.31958 421 GLU A CA 1
ATOM 6272 C C . GLU A 1 421 ? -19.96858 -14.09476 2.43098 1.000 12.24552 421 GLU A C 1
ATOM 6273 O O . GLU A 1 421 ? -19.76195 -13.64543 3.56710 1.000 13.09309 421 GLU A O 1
ATOM 6285 N N . LEU A 1 422 ? -19.50656 -13.52847 1.31984 1.000 11.52937 422 LEU A N 1
ATOM 6286 C CA . LEU A 1 422 ? -18.90491 -12.20186 1.26776 1.000 10.78789 422 LEU A CA 1
ATOM 6287 C C . LEU A 1 422 ? -19.91915 -11.29256 0.60589 1.000 12.75352 422 LEU A C 1
ATOM 6288 O O . LEU A 1 422 ? -20.34722 -11.55240 -0.52376 1.000 13.03191 422 LEU A O 1
ATOM 6304 N N . ARG A 1 423 ? -20.31815 -10.22705 1.29022 1.000 12.29284 423 ARG A N 1
ATOM 6305 C CA . ARG A 1 423 ? -21.40027 -9.38244 0.80721 1.000 13.70698 423 ARG A CA 1
ATOM 6306 C C . ARG A 1 423 ? -21.02227 -7.92194 0.96914 1.000 12.12041 423 ARG A C 1
ATOM 6307 O O . ARG A 1 423 ? -20.60656 -7.49639 2.05364 1.000 12.78321 423 ARG A O 1
ATOM 6328 N N . LEU A 1 424 ? -21.16323 -7.15004 -0.09736 1.000 12.73312 424 LEU A N 1
ATOM 6329 C CA . LEU A 1 424 ? -20.82844 -5.73549 -0.07327 1.000 14.27615 424 LEU A CA 1
ATOM 6330 C C . LEU A 1 424 ? -22.01423 -4.98305 0.49150 1.000 16.52398 424 LEU A C 1
ATOM 6331 O O . LEU A 1 424 ? -23.11149 -5.01182 -0.08648 1.000 18.53855 424 LEU A O 1
ATOM 6347 N N . VAL A 1 425 ? -21.81577 -4.30947 1.61726 1.000 15.39985 425 VAL A N 1
ATOM 6348 C CA . VAL A 1 425 ? -22.91008 -3.64119 2.29201 1.000 16.72313 425 VAL A CA 1
ATOM 6349 C C . VAL A 1 425 ? -22.53552 -2.19849 2.58714 1.000 17.35588 425 VAL A C 1
ATOM 6350 O O . VAL A 1 425 ? -21.36421 -1.80757 2.58577 1.000 18.48436 425 VAL A O 1
ATOM 6363 N N . LYS A 1 426 ? -23.56677 -1.40789 2.84678 1.000 20.08622 426 LYS A N 1
ATOM 6364 C CA . LYS A 1 426 ? -23.39604 -0.01850 3.22694 1.000 24.39619 426 LYS A CA 1
ATOM 6365 C C . LYS A 1 426 ? -22.99215 0.07317 4.69086 1.000 29.23672 426 LYS A C 1
ATOM 6366 O O . LYS A 1 426 ? -23.48751 -0.67688 5.53875 1.000 31.59100 426 LYS A O 1
ATOM 6385 N N . MET A 1 427 ? -22.06815 0.98237 4.98166 1.000 33.12345 427 MET A N 1
ATOM 6386 C CA . MET A 1 427 ? -21.72095 1.27932 6.36129 1.000 36.33371 427 MET A CA 1
ATOM 6387 C C . MET A 1 427 ? -22.89228 2.02945 6.96725 1.000 42.44404 427 MET A C 1
ATOM 6388 O O . MET A 1 427 ? -23.19243 1.90141 8.15248 1.000 44.66319 427 MET A O 1
#

Solvent-accessible surface area: 19161 Å² total; per-residue (Å²): 128,158,184,22,61,90,9,60,5,57,175,35,69,56,109,37,20,84,98,0,0,18,65,0,14,82,93,2,74,128,44,50,42,111,78,6,4,0,1,3,4,0,0,0,33,7,0,44,7,42,6,16,119,82,8,106,93,1,10,98,35,0,53,98,24,3,98,91,6,49,153,86,48,145,108,163,27,45,7,2,18,1,0,15,3,0,0,0,5,10,4,51,59,55,79,28,73,125,41,187,11,9,46,31,0,79,161,31,0,58,73,2,39,154,25,0,15,166,144,36,122,28,77,7,140,47,42,24,51,42,0,0,4,0,3,0,0,0,0,0,1,130,46,175,16,126,44,40,5,0,12,19,0,0,65,0,1,75,99,51,69,6,38,126,182,69,139,23,45,2,41,21,1,0,0,0,0,0,0,1,8,0,2,51,121,61,82,33,15,62,125,24,78,95,82,1,47,77,2,19,93,28,0,38,104,62,0,50,177,24,35,20,133,100,0,62,0,37,45,19,24,5,0,0,1,0,0,0,0,0,32,18,44,60,13,141,32,0,6,76,9,0,87,110,0,48,143,8,0,19,98,13,11,120,107,30,15,0,63,16,19,18,33,0,0,11,0,2,0,0,20,39,83,36,5,3,5,61,0,25,99,22,84,41,170,19,117,39,101,97,13,94,107,60,126,172,116,117,128,95,165,76,117,16,41,0,21,0,61,0,57,46,15,168,115,86,29,120,91,80,6,53,15,95,24,31,0,12,0,47,50,0,0,47,99,0,103,111,72,28,168,3,72,25,22,61,98,84,53,56,61,26,57,90,8,14,19,0,52,73,94,99,22,39,132,71,28,67,8,34,24,1,79,54,114,92,64,66,21,101,38,35,2,41,25,19,64,2,123,102,62,29,33,0,22,0,67,33,34,146,124

Radius of gyration: 21.27 Å; Cα contacts (8 Å, |Δi|>4): 697; chains: 1; bounding box: 46×57×63 Å

InterPro domains:
  IPR002157 Cobalamin (vitamin B12)-binding protein [PF01122] (4-326)
  IPR002157 Cobalamin (vitamin B12)-binding protein [PS00468] (195-208)
  IPR027954 Transcobalamin-like, C-terminal domain [PF14478] (352-424)
  IPR051588 Eukaryotic Cobalamin Transport [PTHR10559] (6-426)

Sequence (401 aa):
DDKGEFCVIPKMDGQQLVEKLGQRLLPWMDRLSSEQLNPSIYVGLLRLSSMQAGTKENLYLHNLKLHYQQCLLGCQTKISGGSLALYLLALRANCELLGGDRMVSQLKWFLEDEKKAIGHHHEGHPHTSYYQYGLSILALCVHRKRVHDSVVGKLLYAVEHDYFTYQGHLSVDTEAMAGLAFTCLERFNFNSDLRPRITTAIETVRREKILKAQAPEGYFGNIYSTPLALQMLMTSPGVGLGPACLKARKSSLLLSSLQDGAFQNPMMISQLLPVLNHKTYLNLISPDCQAPRVMLVPATEDPVHLSEVSVTLKVSSVLPPYERTVSVFAGASLEDVLNRARDLGEFTYGTQASLSGPYLTSSVLGKEAGDREYWQLLRVPDTPLLQGIADYKPKNGETIELRLVKM